Protein AF-0000000083591775 (afdb_homodimer)

Structure (mmCIF, N/CA/C/O backbone):
data_AF-0000000083591775-model_v1
#
loop_
_entity.id
_entity.type
_entity.pdbx_description
1 polymer 'Pre-mRNA cleavage factor Im 25 kDa subunit'
#
loop_
_atom_site.group_PDB
_atom_site.id
_atom_site.type_symbol
_atom_site.label_atom_id
_atom_site.label_alt_id
_atom_site.label_comp_id
_atom_site.label_asym_id
_atom_site.label_entity_id
_atom_site.label_seq_id
_atom_site.pdbx_PDB_ins_code
_atom_site.Cartn_x
_atom_site.Cartn_y
_atom_site.Cartn_z
_atom_site.occupancy
_atom_site.B_iso_or_equiv
_atom_site.auth_seq_id
_atom_site.auth_comp_id
_atom_site.auth_asym_id
_atom_site.auth_atom_id
_atom_site.pdbx_PDB_model_num
ATOM 1 N N . MET A 1 1 ? -12.852 -26.703 26.703 1 23.83 1 MET A N 1
ATOM 2 C CA . MET A 1 1 ? -11.789 -27.156 25.812 1 23.83 1 MET A CA 1
ATOM 3 C C . MET A 1 1 ? -11.812 -26.391 24.5 1 23.83 1 MET A C 1
ATOM 5 O O . MET A 1 1 ? -10.828 -26.375 23.75 1 23.83 1 MET A O 1
ATOM 9 N N . GLU A 1 2 ? -13.031 -26.094 23.828 1 24.3 2 GLU A N 1
ATOM 10 C CA . GLU A 1 2 ? -13.453 -25.578 22.531 1 24.3 2 GLU A CA 1
ATOM 11 C C . GLU A 1 2 ? -12.984 -24.141 22.328 1 24.3 2 GLU A C 1
ATOM 13 O O . GLU A 1 2 ? -13.102 -23.594 21.234 1 24.3 2 GLU A O 1
ATOM 18 N N . GLU A 1 3 ? -12.789 -23.234 23.328 1 25.5 3 GLU A N 1
ATOM 19 C CA . GLU A 1 3 ? -12.523 -21.812 23.578 1 25.5 3 GLU A CA 1
ATOM 20 C C . GLU A 1 3 ? -11.188 -21.391 22.984 1 25.5 3 GLU A C 1
ATOM 22 O O . GLU A 1 3 ? -11 -20.219 22.625 1 25.5 3 GLU A O 1
ATOM 27 N N . GLU A 1 4 ? -9.961 -22.062 23.078 1 24.55 4 GLU A N 1
ATOM 28 C CA . GLU A 1 4 ? -8.578 -21.609 23.156 1 24.55 4 GLU A CA 1
ATOM 29 C C . GLU A 1 4 ? -7.992 -21.328 21.781 1 24.55 4 GLU A C 1
ATOM 31 O O . GLU A 1 4 ? -6.875 -20.828 21.672 1 24.55 4 GLU A O 1
ATOM 36 N N . MET A 1 5 ? -8.227 -22.094 20.688 1 23.81 5 MET A N 1
ATOM 37 C CA . MET A 1 5 ? -7.32 -22.031 19.547 1 23.81 5 MET A CA 1
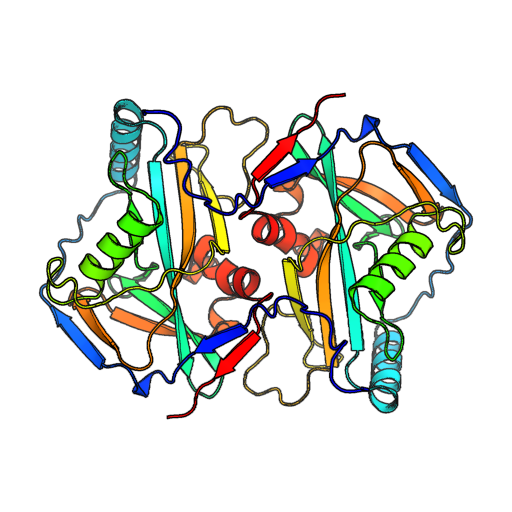ATOM 38 C C . MET A 1 5 ? -7.445 -20.703 18.797 1 23.81 5 MET A C 1
ATOM 40 O O . MET A 1 5 ? -8.156 -20.625 17.797 1 23.81 5 MET A O 1
ATOM 44 N N . ALA A 1 6 ? -7.746 -19.469 19.391 1 30.72 6 ALA A N 1
ATOM 45 C CA . ALA A 1 6 ? -7.762 -18.094 18.906 1 30.72 6 ALA A CA 1
ATOM 46 C C . ALA A 1 6 ? -6.441 -17.75 18.219 1 30.72 6 ALA A C 1
ATOM 48 O O . ALA A 1 6 ? -5.477 -17.359 18.891 1 30.72 6 ALA A O 1
ATOM 49 N N . SER A 1 7 ? -5.754 -18.484 17.344 1 31.42 7 SER A N 1
ATOM 50 C CA . SER A 1 7 ? -4.461 -18.188 16.734 1 31.42 7 SER A CA 1
ATOM 51 C C . SER A 1 7 ? -4.348 -16.719 16.359 1 31.42 7 SER A C 1
ATOM 53 O O . SER A 1 7 ? -5.297 -16.141 15.836 1 31.42 7 SER A O 1
ATOM 55 N N . SER A 1 8 ? -3.381 -15.852 16.719 1 32.75 8 SER A N 1
ATOM 56 C CA . SER A 1 8 ? -3 -14.445 16.781 1 32.75 8 SER A CA 1
ATOM 57 C C . SER A 1 8 ? -2.852 -13.844 15.383 1 32.75 8 SER A C 1
ATOM 59 O O . SER A 1 8 ? -1.809 -13.992 14.742 1 32.75 8 SER A O 1
ATOM 61 N N . ALA A 1 9 ? -3.383 -14.234 14.328 1 38.16 9 ALA A N 1
ATOM 62 C CA . ALA A 1 9 ? -3.334 -13.297 13.211 1 38.16 9 ALA A CA 1
ATOM 63 C C . ALA A 1 9 ? -3.248 -11.859 13.703 1 38.16 9 ALA A C 1
ATOM 65 O O . ALA A 1 9 ? -4.164 -11.367 14.367 1 38.16 9 ALA A O 1
ATOM 66 N N . SER A 1 10 ? -2.135 -11.398 14.227 1 47.94 10 SER A N 1
ATOM 67 C CA . SER A 1 10 ? -1.952 -10.023 14.68 1 47.94 10 SER A CA 1
ATOM 68 C C . SER A 1 10 ? -2.859 -9.062 13.922 1 47.94 10 SER A C 1
ATOM 70 O O . SER A 1 10 ? -2.666 -8.836 12.727 1 47.94 10 SER A O 1
ATOM 72 N N . ASN A 1 11 ? -4.133 -9.148 14.148 1 59.28 11 ASN A N 1
ATOM 73 C CA . ASN A 1 11 ? -5.273 -8.422 13.609 1 59.28 11 ASN A CA 1
ATOM 74 C C . ASN A 1 11 ? -5.008 -6.922 13.547 1 59.28 11 ASN A C 1
ATOM 76 O O . ASN A 1 11 ? -4.789 -6.285 14.578 1 59.28 11 ASN A O 1
ATOM 80 N N . ASN A 1 12 ? -4.336 -6.488 12.461 1 85.19 12 ASN A N 1
ATOM 81 C CA . ASN A 1 12 ? -4.164 -5.059 12.219 1 85.19 12 ASN A CA 1
ATOM 82 C C . ASN A 1 12 ? -5.492 -4.312 12.305 1 85.19 12 ASN A C 1
ATOM 84 O O . ASN A 1 12 ? -5.953 -3.748 11.312 1 85.19 12 ASN A O 1
ATOM 88 N N . VAL A 1 13 ? -6.117 -4.285 13.547 1 91.94 13 VAL A N 1
ATOM 89 C CA . VAL A 1 13 ? -7.391 -3.604 13.742 1 91.94 13 VAL A CA 1
ATOM 90 C C . VAL A 1 13 ? -7.145 -2.146 14.125 1 91.94 13 VAL A C 1
ATOM 92 O O . VAL A 1 13 ? -6.316 -1.858 14.992 1 91.94 13 VAL A O 1
ATOM 95 N N . VAL A 1 14 ? -7.852 -1.297 13.523 1 94.38 14 VAL A N 1
ATOM 96 C CA . VAL A 1 14 ? -7.762 0.134 13.797 1 94.38 14 VAL A CA 1
ATOM 97 C C . VAL A 1 14 ? -9.125 0.661 14.242 1 94.38 14 VAL A C 1
ATOM 99 O O . VAL A 1 14 ? -10.117 0.497 13.531 1 94.38 14 VAL A O 1
ATOM 102 N N . ASN A 1 15 ? -9.195 1.265 15.383 1 94.94 15 ASN A N 1
ATOM 103 C CA . ASN A 1 15 ? -10.422 1.917 15.836 1 94.94 15 ASN A CA 1
ATOM 104 C C . ASN A 1 15 ? -10.609 3.277 15.172 1 94.94 15 ASN A C 1
ATOM 106 O O . ASN A 1 15 ? -9.68 4.09 15.133 1 94.94 15 ASN A O 1
ATOM 110 N N . ILE A 1 16 ? -11.758 3.459 14.633 1 95.5 16 ILE A N 1
ATOM 111 C CA . ILE A 1 16 ? -12.07 4.77 14.078 1 95.5 16 ILE A CA 1
ATOM 112 C C . ILE A 1 16 ? -13.375 5.289 14.68 1 95.5 16 ILE A C 1
ATOM 114 O O . ILE A 1 16 ? -14.273 4.508 14.992 1 95.5 16 ILE A O 1
ATOM 118 N N . TYR A 1 17 ? -13.477 6.531 14.859 1 96.56 17 TYR A N 1
ATOM 119 C CA . TYR A 1 17 ? -14.594 7.195 15.531 1 96.56 17 TYR A CA 1
ATOM 120 C C . TYR A 1 17 ? -15.352 8.102 14.562 1 96.56 17 TYR A C 1
ATOM 122 O O . TYR A 1 17 ? -14.789 8.562 13.57 1 96.56 17 TYR A O 1
ATOM 130 N N . PRO A 1 18 ? -16.625 8.328 14.859 1 96.12 18 PRO A N 1
ATOM 131 C CA . PRO A 1 18 ? -17.422 9.203 13.977 1 96.12 18 PRO A CA 1
ATOM 132 C C . PRO A 1 18 ? -16.844 10.617 13.883 1 96.12 18 PRO A C 1
ATOM 134 O O . PRO A 1 18 ? -16.344 11.148 14.875 1 96.12 18 PRO A O 1
ATOM 137 N N . LEU A 1 19 ? -16.969 11.172 12.742 1 95.88 19 LEU A N 1
ATOM 138 C CA . LEU A 1 19 ? -16.516 12.539 12.516 1 95.88 19 LEU A CA 1
ATOM 139 C C . LEU A 1 19 ? -17.156 13.492 13.516 1 95.88 19 LEU A C 1
ATOM 141 O O . LEU A 1 19 ? -16.531 14.469 13.938 1 95.88 19 LEU A O 1
ATOM 145 N N . SER A 1 20 ? -18.344 13.219 13.914 1 94.19 20 SER A N 1
ATOM 146 C CA . SER A 1 20 ? -19.109 14.062 14.82 1 94.19 20 SER A CA 1
ATOM 147 C C . SER A 1 20 ? -18.484 14.117 16.203 1 94.19 20 SER A C 1
ATOM 149 O O . SER A 1 20 ? -18.828 14.961 17.031 1 94.19 20 SER A O 1
ATOM 151 N N . SER A 1 21 ? -17.594 13.203 16.469 1 92.75 21 SER A N 1
ATOM 152 C CA . SER A 1 21 ? -16.906 13.156 17.766 1 92.75 21 SER A CA 1
ATOM 153 C C . SER A 1 21 ? -15.82 14.219 17.859 1 92.75 21 SER A C 1
ATOM 155 O O . SER A 1 21 ? -15.242 14.438 18.922 1 92.75 21 SER A O 1
ATOM 157 N N . TYR A 1 22 ? -15.57 14.852 16.781 1 92.88 22 TYR A N 1
ATOM 158 C CA . TYR A 1 22 ? -14.445 15.781 16.719 1 92.88 22 TYR A CA 1
ATOM 159 C C . TYR A 1 22 ? -14.93 17.219 16.516 1 92.88 22 TYR A C 1
ATOM 161 O O . TYR A 1 22 ? -15.969 17.438 15.906 1 92.88 22 TYR A O 1
ATOM 169 N N . TYR A 1 23 ? -14.188 18.094 17.094 1 92.38 23 TYR A N 1
ATOM 170 C CA . TYR A 1 23 ? -14.469 19.516 16.969 1 92.38 23 TYR A CA 1
ATOM 171 C C . TYR A 1 23 ? -13.422 20.203 16.094 1 92.38 23 TYR A C 1
ATOM 173 O O . TYR A 1 23 ? -12.227 19.938 16.234 1 92.38 23 TYR A O 1
ATOM 181 N N . PHE A 1 24 ? -13.945 21.062 15.273 1 92.25 24 PHE A N 1
ATOM 182 C CA . PHE A 1 24 ? -13.055 21.734 14.336 1 92.25 24 PHE A CA 1
ATOM 183 C C . PHE A 1 24 ? -13.109 23.25 14.539 1 92.25 24 PHE A C 1
ATOM 185 O O . PHE A 1 24 ? -14.172 23.859 14.398 1 92.25 24 PHE A O 1
ATOM 192 N N . GLY A 1 25 ? -12 23.812 14.961 1 92.56 25 GLY A N 1
ATOM 193 C CA . GLY A 1 25 ? -11.859 25.266 15.094 1 92.56 25 GLY A CA 1
ATOM 194 C C . GLY A 1 25 ? -10.859 25.844 14.109 1 92.56 25 GLY A C 1
ATOM 195 O O . GLY A 1 25 ? -10.281 25.125 13.297 1 92.56 25 GLY A O 1
ATOM 196 N N . SER A 1 26 ? -10.766 27.188 14.133 1 92.19 26 SER A N 1
ATOM 197 C CA . SER A 1 26 ? -9.852 27.875 13.227 1 92.19 26 SER A CA 1
ATOM 198 C C . SER A 1 26 ? -8.875 28.766 13.984 1 92.19 26 SER A C 1
ATOM 200 O O . SER A 1 26 ? -9.195 29.281 15.055 1 92.19 26 SER A O 1
ATOM 202 N N . LYS A 1 27 ? -7.684 28.906 13.492 1 91.31 27 LYS A N 1
ATOM 203 C CA . LYS A 1 27 ? -6.676 29.828 14.008 1 91.31 27 LYS A CA 1
ATOM 204 C C . LYS A 1 27 ? -6.152 30.734 12.906 1 91.31 27 LYS A C 1
ATOM 206 O O . LYS A 1 27 ? -6.621 30.688 11.766 1 91.31 27 LYS A O 1
ATOM 211 N N . GLU A 1 28 ? -5.215 31.562 13.281 1 89.94 28 GLU A N 1
ATOM 212 C CA . GLU A 1 28 ? -4.676 32.531 12.32 1 89.94 28 GLU A CA 1
ATOM 213 C C . GLU A 1 28 ? -4.062 31.812 11.117 1 89.94 28 GLU A C 1
ATOM 215 O O . GLU A 1 28 ? -3.473 30.734 11.266 1 89.94 28 GLU A O 1
ATOM 220 N N . ALA A 1 29 ? -4.156 32.5 10.031 1 88.19 29 ALA A N 1
ATOM 221 C CA . ALA A 1 29 ? -3.656 31.922 8.789 1 88.19 29 ALA A CA 1
ATOM 222 C C . ALA A 1 29 ? -2.158 31.625 8.875 1 88.19 29 ALA A C 1
ATOM 224 O O . ALA A 1 29 ? -1.407 32.406 9.461 1 88.19 29 ALA A O 1
ATOM 225 N N . SER A 1 30 ? -1.815 30.484 8.391 1 82.69 30 SER A N 1
ATOM 226 C CA . SER A 1 30 ? -0.398 30.156 8.281 1 82.69 30 SER A CA 1
ATOM 227 C C . SER A 1 30 ? 0.224 30.797 7.043 1 82.69 30 SER A C 1
ATOM 229 O O . SER A 1 30 ? -0.366 30.766 5.961 1 82.69 30 SER A O 1
ATOM 231 N N . PRO A 1 31 ? 1.299 31.422 7.281 1 75.44 31 PRO A N 1
ATOM 232 C CA . PRO A 1 31 ? 1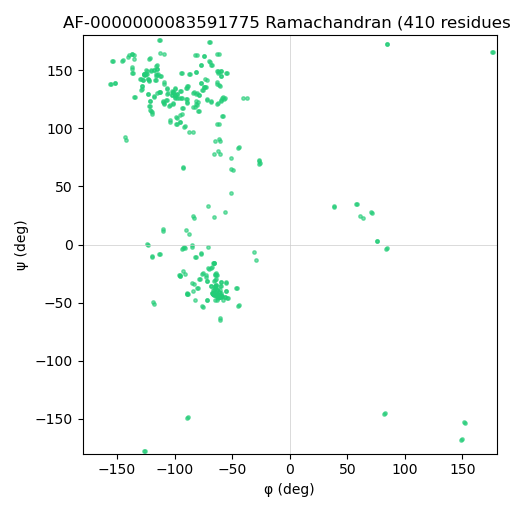.915 32.031 6.094 1 75.44 31 PRO A CA 1
ATOM 233 C C . PRO A 1 31 ? 2.242 31 5.016 1 75.44 31 PRO A C 1
ATOM 235 O O . PRO A 1 31 ? 2.75 29.906 5.32 1 75.44 31 PRO A O 1
ATOM 238 N N . GLU A 1 32 ? 1.512 31.062 3.938 1 66.31 32 GLU A N 1
ATOM 239 C CA . GLU A 1 32 ? 1.852 30.172 2.836 1 66.31 32 GLU A CA 1
ATOM 240 C C . GLU A 1 32 ? 2.836 30.828 1.874 1 66.31 32 GLU A C 1
ATOM 242 O O . GLU A 1 32 ? 2.584 31.938 1.377 1 66.31 32 GLU A O 1
ATOM 247 N N . LYS A 1 33 ? 4.078 30.469 1.97 1 61.59 33 LYS A N 1
ATOM 248 C CA . LYS A 1 33 ? 5.02 31.031 1.007 1 61.59 33 LYS A CA 1
ATOM 249 C C . LYS A 1 33 ? 4.676 30.594 -0.416 1 61.59 33 LYS A C 1
ATOM 251 O O . LYS A 1 33 ? 4.512 29.406 -0.683 1 61.59 33 LYS A O 1
ATOM 256 N N . MET A 1 34 ? 4.105 31.422 -1.21 1 67.19 34 MET A N 1
ATOM 257 C CA . MET A 1 34 ? 3.918 31.109 -2.625 1 67.19 34 MET A CA 1
ATOM 258 C C . MET A 1 34 ? 5.258 30.906 -3.318 1 67.19 34 MET A C 1
ATOM 260 O O . MET A 1 34 ? 6.023 31.844 -3.5 1 67.19 34 MET A O 1
ATOM 264 N N . GLU A 1 35 ? 5.684 29.719 -3.332 1 77.5 35 GLU A N 1
ATOM 265 C CA . GLU A 1 35 ? 6.949 29.406 -3.996 1 77.5 35 GLU A CA 1
ATOM 266 C C . GLU A 1 35 ? 6.715 28.859 -5.402 1 77.5 35 GLU A C 1
ATOM 268 O O . GLU A 1 35 ? 5.801 28.062 -5.617 1 77.5 35 GLU A O 1
ATOM 273 N N . THR A 1 36 ? 7.391 29.531 -6.379 1 83.62 36 THR A N 1
ATOM 274 C CA . THR A 1 36 ? 7.383 28.938 -7.711 1 83.62 36 THR A CA 1
ATOM 275 C C . THR A 1 36 ? 8.07 27.578 -7.699 1 83.62 36 THR A C 1
ATOM 277 O O . THR A 1 36 ? 8.758 27.234 -6.738 1 83.62 36 THR A O 1
ATOM 280 N N . LEU A 1 37 ? 7.828 26.875 -8.711 1 84.5 37 LEU A N 1
ATOM 281 C CA . LEU A 1 37 ? 8.5 25.594 -8.844 1 84.5 37 LEU A CA 1
ATOM 282 C C . LEU A 1 37 ? 10.016 25.766 -8.789 1 84.5 37 LEU A C 1
ATOM 284 O O . LEU A 1 37 ? 10.711 24.969 -8.141 1 84.5 37 LEU A O 1
ATOM 288 N N . SER A 1 38 ? 10.492 26.75 -9.516 1 90.06 38 SER A N 1
ATOM 289 C CA . SER A 1 38 ? 11.922 27.031 -9.555 1 90.06 38 SER A CA 1
ATOM 290 C C . SER A 1 38 ? 12.461 27.359 -8.164 1 90.06 38 SER A C 1
ATOM 292 O O . SER A 1 38 ? 13.539 26.891 -7.785 1 90.06 38 SER A O 1
ATOM 294 N N . ASP A 1 39 ? 11.758 28.156 -7.461 1 90.69 39 ASP A N 1
ATOM 295 C CA . ASP A 1 39 ? 12.156 28.5 -6.105 1 90.69 39 ASP A CA 1
ATOM 296 C C . ASP A 1 39 ? 12.227 27.266 -5.215 1 90.69 39 ASP A C 1
ATOM 298 O O . ASP A 1 39 ? 13.172 27.109 -4.434 1 90.69 39 ASP A O 1
ATOM 302 N N . ARG A 1 40 ? 11.266 26.5 -5.379 1 88.31 40 ARG A N 1
ATOM 303 C CA . ARG A 1 40 ? 11.195 25.281 -4.574 1 88.31 40 ARG A CA 1
ATOM 304 C C . ARG A 1 40 ? 12.391 24.375 -4.852 1 88.31 40 ARG A C 1
ATOM 306 O O . ARG A 1 40 ? 13.008 23.844 -3.924 1 88.31 40 ARG A O 1
ATOM 313 N N . ILE A 1 41 ? 12.711 24.219 -6.094 1 92.56 41 ILE A N 1
ATOM 314 C CA . ILE A 1 41 ? 13.828 23.359 -6.496 1 92.56 41 ILE A CA 1
ATOM 315 C C . ILE A 1 41 ? 15.133 23.906 -5.93 1 92.56 41 ILE A C 1
ATOM 317 O O . ILE A 1 41 ? 15.953 23.156 -5.398 1 92.56 41 ILE A O 1
ATOM 321 N N . GLU A 1 42 ? 15.25 25.188 -6.02 1 93.69 42 GLU A N 1
ATOM 322 C CA . GLU A 1 42 ? 16.453 25.828 -5.508 1 93.69 42 GLU A CA 1
ATOM 323 C C . GLU A 1 42 ? 16.578 25.656 -3.996 1 93.69 42 GLU A C 1
ATOM 325 O O . GLU A 1 42 ? 17.656 25.406 -3.48 1 93.69 42 GLU A O 1
ATOM 330 N N . ARG A 1 43 ? 15.477 25.844 -3.422 1 92.56 43 ARG A N 1
ATOM 331 C CA . ARG A 1 43 ? 15.469 25.641 -1.978 1 92.56 43 ARG A CA 1
ATOM 332 C C . ARG A 1 43 ? 15.836 24.203 -1.624 1 92.56 43 ARG A C 1
ATOM 334 O O . ARG A 1 43 ? 16.609 23.969 -0.698 1 92.56 43 ARG A O 1
ATOM 341 N N . MET A 1 44 ? 15.312 23.281 -2.324 1 92.25 44 MET A N 1
ATOM 342 C CA . MET A 1 44 ? 15.594 21.875 -2.062 1 92.25 44 MET A CA 1
ATOM 343 C C . MET A 1 44 ? 17.078 21.562 -2.285 1 92.25 44 MET A C 1
ATOM 345 O O . MET A 1 44 ? 17.688 20.828 -1.506 1 92.25 44 MET A O 1
ATOM 349 N N . LYS A 1 45 ? 17.562 22.203 -3.316 1 95.25 45 LYS A N 1
ATOM 350 C CA . LYS A 1 45 ? 18.984 22 -3.619 1 95.25 45 LYS A CA 1
ATOM 351 C C . LYS A 1 45 ? 19.859 22.547 -2.494 1 95.25 45 LYS A C 1
ATOM 353 O O . LYS A 1 45 ? 20.797 21.859 -2.047 1 95.25 45 LYS A O 1
ATOM 358 N N . SER A 1 46 ? 19.562 23.688 -2.102 1 95 46 SER A N 1
ATOM 359 C CA . SER A 1 46 ? 20.312 24.328 -1.036 1 95 46 SER A CA 1
ATOM 360 C C . SER A 1 46 ? 20.234 23.531 0.259 1 95 46 SER A C 1
ATOM 362 O O . SER A 1 46 ? 21.266 23.297 0.911 1 95 46 SER A O 1
ATOM 364 N N . ASN A 1 47 ? 19.078 23.094 0.568 1 93.12 47 ASN A N 1
ATOM 365 C CA . ASN A 1 47 ? 18.875 22.312 1.783 1 93.12 47 ASN A CA 1
ATOM 366 C C . ASN A 1 47 ? 19.625 20.984 1.718 1 93.12 47 ASN A C 1
ATOM 368 O O . ASN A 1 47 ? 20.203 20.547 2.713 1 93.12 47 ASN A O 1
ATOM 372 N N . TYR A 1 48 ? 19.625 20.391 0.546 1 94.56 48 TYR A N 1
ATOM 373 C CA . TYR A 1 48 ? 20.312 19.125 0.377 1 94.56 48 TYR A CA 1
ATOM 374 C C . TYR A 1 48 ? 21.828 19.297 0.514 1 94.56 48 TYR A C 1
ATOM 376 O O . TYR A 1 48 ? 22.5 18.438 1.099 1 94.56 48 TYR A O 1
ATOM 384 N N . ALA A 1 49 ? 22.281 20.312 -0.051 1 95.12 49 ALA A N 1
ATOM 385 C CA . ALA A 1 49 ? 23.719 20.609 0.044 1 95.12 49 ALA A CA 1
ATOM 386 C C . ALA A 1 49 ? 24.141 20.781 1.498 1 95.12 49 ALA A C 1
ATOM 388 O O . ALA A 1 49 ? 25.234 20.359 1.882 1 95.12 49 ALA A O 1
ATOM 389 N N . GLU A 1 50 ? 23.234 21.281 2.273 1 94.25 50 GLU A N 1
ATOM 390 C CA . GLU A 1 50 ? 23.562 21.609 3.658 1 94.25 50 GLU A CA 1
ATOM 391 C C . GLU A 1 50 ? 23.312 20.406 4.574 1 94.25 50 GLU A C 1
ATOM 393 O O . GLU A 1 50 ? 24.094 20.156 5.492 1 94.25 50 GLU A O 1
ATOM 398 N N . ASN A 1 51 ? 22.203 19.719 4.355 1 93 51 ASN A N 1
ATOM 399 C CA . ASN A 1 51 ? 21.75 18.766 5.363 1 93 51 ASN A CA 1
ATOM 400 C C . ASN A 1 51 ? 21.672 17.344 4.805 1 93 51 ASN A C 1
ATOM 402 O O . ASN A 1 51 ? 21.484 16.391 5.559 1 93 51 ASN A O 1
ATOM 406 N N . GLY A 1 52 ? 21.812 17.219 3.479 1 93.25 52 GLY A N 1
ATOM 407 C CA . GLY A 1 52 ? 21.672 15.906 2.865 1 93.25 52 GLY A CA 1
ATOM 408 C C . GLY A 1 52 ? 20.219 15.516 2.617 1 93.25 52 GLY A C 1
ATOM 409 O O . GLY A 1 52 ? 19.406 16.359 2.236 1 93.25 52 GLY A O 1
ATOM 410 N N . LEU A 1 53 ? 19.953 14.258 2.771 1 94.25 53 LEU A N 1
ATOM 411 C CA . LEU A 1 53 ? 18.641 13.711 2.479 1 94.25 53 LEU A CA 1
ATOM 412 C C . LEU A 1 53 ? 17.562 14.422 3.291 1 94.25 53 LEU A C 1
ATOM 414 O O . LEU A 1 53 ? 17.688 14.562 4.508 1 94.25 53 LEU A O 1
ATOM 418 N N . ARG A 1 54 ? 16.625 14.906 2.586 1 95.81 54 ARG A N 1
ATOM 419 C CA . ARG A 1 54 ? 15.453 15.508 3.23 1 95.81 54 ARG A CA 1
ATOM 420 C C . ARG A 1 54 ? 14.469 14.438 3.688 1 95.81 54 ARG A C 1
ATOM 422 O O . ARG A 1 54 ? 14.023 13.617 2.887 1 95.81 54 ARG A O 1
ATOM 429 N N . THR A 1 55 ? 14.125 14.391 4.953 1 96.69 55 THR A N 1
ATOM 430 C CA . THR A 1 55 ? 13.156 13.438 5.473 1 96.69 55 THR A CA 1
ATOM 431 C C . THR A 1 55 ? 11.867 14.141 5.887 1 96.69 55 THR A C 1
ATOM 433 O O . THR A 1 55 ? 11.906 15.125 6.629 1 96.69 55 THR A O 1
ATOM 436 N N . CYS A 1 56 ? 10.828 13.711 5.328 1 97.69 56 CYS A N 1
ATOM 437 C CA . CYS A 1 56 ? 9.508 14.234 5.656 1 97.69 56 CYS A CA 1
ATOM 438 C C . CYS A 1 56 ? 8.617 13.141 6.238 1 97.69 56 CYS A C 1
ATOM 440 O O . CYS A 1 56 ? 8.805 11.961 5.949 1 97.69 56 CYS A O 1
ATOM 442 N N . VAL A 1 57 ? 7.734 13.562 7.07 1 98.44 57 VAL A N 1
ATOM 443 C CA . VAL A 1 57 ? 6.746 12.656 7.656 1 98.44 57 VAL A CA 1
ATOM 444 C C . VAL A 1 57 ? 5.348 13.25 7.5 1 98.44 57 VAL A C 1
ATOM 446 O O . VAL A 1 57 ? 5.172 14.469 7.562 1 98.44 57 VAL A O 1
ATOM 449 N N . GLU A 1 58 ? 4.406 12.359 7.238 1 98.5 58 GLU A N 1
ATOM 450 C CA . GLU A 1 58 ? 3.006 12.766 7.141 1 98.5 58 GLU A CA 1
ATOM 451 C C . GLU A 1 58 ? 2.098 11.773 7.863 1 98.5 58 GLU A C 1
ATOM 453 O O . GLU A 1 58 ? 2.404 10.586 7.941 1 98.5 58 GLU A O 1
ATOM 458 N N . GLY A 1 59 ? 1.017 12.312 8.422 1 98.44 59 GLY A N 1
ATOM 459 C CA . GLY A 1 59 ? 0.094 11.484 9.188 1 98.44 59 GLY A CA 1
ATOM 460 C C . GLY A 1 59 ? -1.206 11.211 8.453 1 98.44 59 GLY A C 1
ATOM 461 O O . GLY A 1 59 ? -1.783 12.117 7.84 1 98.44 59 GLY A O 1
ATOM 462 N N . VAL A 1 60 ? -1.599 10 8.477 1 98.75 60 VAL A N 1
ATOM 463 C CA . VAL A 1 60 ? -2.902 9.586 7.969 1 98.75 60 VAL A CA 1
ATOM 464 C C . VAL A 1 60 ? -3.896 9.469 9.125 1 98.75 60 VAL A C 1
ATOM 466 O O . VAL A 1 60 ? -3.779 8.57 9.961 1 98.75 60 VAL A O 1
ATOM 469 N N . LEU A 1 61 ? -4.832 10.367 9.203 1 97.81 61 LEU A N 1
ATOM 470 C CA . LEU A 1 61 ? -5.875 10.391 10.219 1 97.81 61 LEU A CA 1
ATOM 471 C C . LEU A 1 61 ? -7.188 9.844 9.664 1 97.81 61 LEU A C 1
ATOM 473 O O . LEU A 1 61 ? -7.641 10.273 8.602 1 97.81 61 LEU A O 1
ATOM 477 N N . LEU A 1 62 ? -7.766 8.953 10.422 1 97.38 62 LEU A N 1
ATOM 478 C CA . LEU A 1 62 ? -8.969 8.297 9.938 1 97.38 62 LEU A CA 1
ATOM 479 C C . LEU A 1 62 ? -10.164 8.617 10.836 1 97.38 62 LEU A C 1
ATOM 481 O O . LEU A 1 62 ? -10.031 8.672 12.055 1 97.38 62 LEU A O 1
ATOM 485 N N . VAL A 1 63 ? -11.258 8.789 10.203 1 97.06 63 VAL A N 1
ATOM 486 C CA . VAL A 1 63 ? -12.531 8.984 10.891 1 97.06 63 VAL A CA 1
ATOM 487 C C . VAL A 1 63 ? -13.625 8.164 10.203 1 97.06 63 VAL A C 1
ATOM 489 O O . VAL A 1 63 ? -13.422 7.652 9.102 1 97.06 63 VAL A O 1
ATOM 492 N N . GLU A 1 64 ? -14.656 8.016 10.898 1 95 64 GLU A N 1
ATOM 493 C CA . GLU A 1 64 ? -15.812 7.32 10.328 1 95 64 GLU A CA 1
ATOM 494 C C . GLU A 1 64 ? -16.891 8.312 9.891 1 95 64 GLU A C 1
ATOM 496 O O . GLU A 1 64 ? -17.203 9.25 10.617 1 95 64 GLU A O 1
ATOM 501 N N . LEU A 1 65 ? -17.344 8.211 8.703 1 93.69 65 LEU A N 1
ATOM 502 C CA . LEU A 1 65 ? -18.531 8.883 8.18 1 93.69 65 LEU A CA 1
ATOM 503 C C . LEU A 1 65 ? -19.391 7.918 7.375 1 93.69 65 LEU A C 1
ATOM 505 O O . LEU A 1 65 ? -18.891 7.188 6.523 1 93.69 65 LEU A O 1
ATOM 509 N N . PHE A 1 66 ? -20.688 7.789 7.672 1 88.06 66 PHE A N 1
ATOM 510 C CA . PHE A 1 66 ? -21.656 6.922 7.004 1 88.06 66 PHE A CA 1
ATOM 511 C C . PHE A 1 66 ? -21.203 5.469 7.051 1 88.06 66 PHE A C 1
ATOM 513 O O . PHE A 1 66 ? -21.312 4.746 6.059 1 88.06 66 PHE A O 1
ATOM 520 N N . ARG A 1 67 ? -20.562 5.066 8.141 1 86.75 67 ARG A N 1
ATOM 521 C CA . ARG A 1 67 ? -20.125 3.701 8.438 1 86.75 67 ARG A CA 1
ATOM 522 C C . ARG A 1 67 ? -18.969 3.287 7.539 1 86.75 67 ARG A C 1
ATOM 524 O O . ARG A 1 67 ? -18.781 2.1 7.266 1 86.75 67 ARG A O 1
ATOM 531 N N . HIS A 1 68 ? -18.219 4.32 7.121 1 90.5 68 HIS A N 1
ATOM 532 C CA . HIS A 1 68 ? -17.062 4.078 6.273 1 90.5 68 HIS A CA 1
ATOM 533 C C . HIS A 1 68 ? -15.859 4.918 6.719 1 90.5 68 HIS A C 1
ATOM 535 O O . HIS A 1 68 ? -16.031 6.039 7.211 1 90.5 68 HIS A O 1
ATOM 541 N N . PRO A 1 69 ? -14.711 4.363 6.449 1 93.88 69 PRO A N 1
ATOM 542 C CA . PRO A 1 69 ? -13.516 5.145 6.797 1 93.88 69 PRO A CA 1
ATOM 543 C C . PRO A 1 69 ? -13.289 6.324 5.855 1 93.88 69 PRO A C 1
ATOM 545 O O . PRO A 1 69 ? -13.5 6.199 4.645 1 93.88 69 PRO A O 1
ATOM 548 N N . HIS A 1 70 ? -12.977 7.43 6.391 1 97.31 70 HIS A N 1
ATOM 549 C CA . HIS A 1 70 ? -12.586 8.648 5.688 1 97.31 70 HIS A CA 1
ATOM 550 C C . HIS A 1 70 ? -11.211 9.133 6.152 1 97.31 70 HIS A C 1
ATOM 552 O O . HIS A 1 70 ? -10.859 8.977 7.324 1 97.31 70 HIS A O 1
ATOM 558 N N . VAL A 1 71 ? -10.477 9.625 5.215 1 98.25 71 VAL A N 1
ATOM 559 C CA . VAL A 1 71 ? -9.18 10.227 5.527 1 98.25 71 VAL A CA 1
ATOM 560 C C . VAL A 1 71 ? -9.344 11.734 5.691 1 98.25 71 VAL A C 1
ATOM 562 O O . VAL A 1 71 ? -9.992 12.391 4.871 1 98.25 71 VAL A O 1
ATOM 565 N N . LEU A 1 72 ? -8.789 12.273 6.758 1 98.06 72 LEU A N 1
ATOM 566 C CA . LEU A 1 72 ? -8.781 13.727 6.93 1 98.06 72 LEU A CA 1
ATOM 567 C C . LEU A 1 72 ? -7.648 14.359 6.129 1 98.06 72 LEU A C 1
ATOM 569 O O . LEU A 1 72 ? -6.477 14.039 6.336 1 98.06 72 LEU A O 1
ATOM 573 N N . LEU A 1 73 ? -8.016 15.234 5.234 1 97.88 73 LEU A N 1
ATOM 574 C CA . LEU A 1 73 ? -7.062 15.93 4.375 1 97.88 73 LEU A CA 1
ATOM 575 C C . LEU A 1 73 ? -7.156 17.438 4.574 1 97.88 73 LEU A C 1
ATOM 577 O O . LEU A 1 73 ? -8.219 17.953 4.934 1 97.88 73 LEU A O 1
ATOM 581 N N . LEU A 1 74 ? -6.047 18.078 4.379 1 96.19 74 LEU A N 1
ATOM 582 C CA . LEU A 1 74 ? -6.02 19.531 4.352 1 96.19 74 LEU A CA 1
ATOM 583 C C . LEU A 1 74 ? -6.125 20.047 2.924 1 96.19 74 LEU A C 1
ATOM 585 O O . LEU A 1 74 ? -5.406 19.578 2.035 1 96.19 74 LEU A O 1
ATOM 589 N N . GLN A 1 75 ? -7.012 20.859 2.67 1 95.19 75 GLN A N 1
ATOM 590 C CA . GLN A 1 75 ? -7.156 21.5 1.367 1 95.19 75 GLN A CA 1
ATOM 591 C C . GLN A 1 75 ? -6.57 22.906 1.384 1 95.19 75 GLN A C 1
ATOM 593 O O . GLN A 1 75 ? -6.902 23.719 2.258 1 95.19 75 GLN A O 1
ATOM 598 N N . VAL A 1 76 ? -5.699 23.141 0.448 1 89.5 76 VAL A N 1
ATOM 599 C CA . VAL A 1 76 ? -5.07 24.453 0.339 1 89.5 76 VAL A CA 1
ATOM 600 C C . VAL A 1 76 ? -5.762 25.266 -0.75 1 89.5 76 VAL A C 1
ATOM 602 O O . VAL A 1 76 ? -5.773 24.875 -1.918 1 89.5 76 VAL A O 1
ATOM 605 N N . LYS A 1 77 ? -6.195 26.516 -0.47 1 83.06 77 LYS A N 1
ATOM 606 C CA . LYS A 1 77 ? -6.816 27.469 -1.378 1 83.06 77 LYS A CA 1
ATOM 607 C C . LYS A 1 77 ? -7.766 26.766 -2.348 1 83.06 77 LYS A C 1
ATOM 609 O O . LYS A 1 77 ? -7.766 27.062 -3.545 1 83.06 77 LYS A O 1
ATOM 614 N N . ASN A 1 78 ? -8.391 25.766 -1.989 1 79.38 78 ASN A N 1
ATOM 615 C CA . ASN A 1 78 ? -9.352 25 -2.775 1 79.38 78 ASN A CA 1
ATOM 616 C C . ASN A 1 78 ? -8.711 24.406 -4.023 1 79.38 78 ASN A C 1
ATOM 618 O O . ASN A 1 78 ? -9.359 24.297 -5.066 1 79.38 78 ASN A O 1
ATOM 622 N N . SER A 1 79 ? -7.496 24.219 -4.016 1 84.12 79 SER A N 1
ATOM 623 C CA . SER A 1 79 ? -6.793 23.781 -5.223 1 84.12 79 SER A CA 1
ATOM 624 C C . SER A 1 79 ? -6.129 22.422 -5.02 1 84.12 79 SER A C 1
ATOM 626 O O . SER A 1 79 ? -6.25 21.547 -5.871 1 84.12 79 SER A O 1
ATOM 628 N N . PHE A 1 80 ? -5.363 22.25 -3.979 1 91.38 80 PHE A N 1
ATOM 629 C CA . PHE A 1 80 ? -4.715 20.953 -3.859 1 91.38 80 PHE A CA 1
ATOM 630 C C . PHE A 1 80 ? -4.82 20.422 -2.434 1 91.38 80 PHE A C 1
ATOM 632 O O . PHE A 1 80 ? -5.195 21.156 -1.52 1 91.38 80 PHE A O 1
ATOM 639 N N . PHE A 1 81 ? -4.613 19.188 -2.186 1 95.81 81 PHE A N 1
ATOM 640 C CA . PHE A 1 81 ? -4.785 18.469 -0.928 1 95.81 81 PHE A CA 1
ATOM 641 C C . PHE A 1 81 ? -3.443 18.016 -0.379 1 95.81 81 PHE A C 1
ATOM 643 O O . PHE A 1 81 ? -2.537 17.672 -1.144 1 95.81 81 PHE A O 1
ATOM 650 N N . LYS A 1 82 ? -3.328 18.031 0.918 1 95.5 82 LYS A N 1
ATOM 651 C CA . LYS A 1 82 ? -2.123 17.5 1.548 1 95.5 82 LYS A CA 1
ATOM 652 C C . LYS A 1 82 ? -2.451 16.828 2.881 1 95.5 82 LYS A C 1
ATOM 654 O O . LYS A 1 82 ? -3.535 17.031 3.432 1 95.5 82 LYS A O 1
ATOM 659 N N . LEU A 1 83 ? -1.622 16 3.291 1 97.75 83 LEU A N 1
ATOM 660 C CA . LEU A 1 83 ? -1.676 15.414 4.625 1 97.75 83 LEU A CA 1
ATOM 661 C C . LEU A 1 83 ? -0.947 16.297 5.637 1 97.75 83 LEU A C 1
ATOM 663 O O . LEU A 1 83 ? -0.025 17.031 5.273 1 97.75 83 LEU A O 1
ATOM 667 N N . PRO A 1 84 ? -1.441 16.312 6.871 1 96.62 84 PRO A N 1
ATOM 668 C CA . PRO A 1 84 ? -0.654 17.031 7.875 1 96.62 84 PRO A CA 1
ATOM 669 C C . PRO A 1 84 ? 0.719 16.406 8.109 1 96.62 84 PRO A C 1
ATOM 671 O O . PRO A 1 84 ? 0.844 15.18 8.141 1 96.62 84 PRO A O 1
ATOM 674 N N . GLY A 1 85 ? 1.676 17.156 8.227 1 96.5 85 GLY A N 1
ATOM 675 C CA . GLY A 1 85 ? 3.057 16.734 8.391 1 96.5 85 GLY A CA 1
ATOM 676 C C . GLY A 1 85 ? 4.059 17.75 7.863 1 96.5 85 GLY A C 1
ATOM 677 O O . GLY A 1 85 ? 3.814 18.953 7.91 1 96.5 85 GLY A O 1
ATOM 678 N N . GLY A 1 86 ? 5.285 17.188 7.453 1 95.88 86 GLY A N 1
ATOM 679 C CA . GLY A 1 86 ? 6.316 18.062 6.934 1 95.88 86 GLY A CA 1
ATOM 680 C C . GLY A 1 86 ? 7.723 17.562 7.207 1 95.88 86 GLY A C 1
ATOM 681 O O . GLY A 1 86 ? 7.914 16.406 7.578 1 95.88 86 GLY A O 1
ATOM 682 N N . ARG A 1 87 ? 8.594 18.484 6.973 1 96 87 ARG A N 1
ATOM 683 C CA . ARG A 1 87 ? 10.008 18.141 7.059 1 96 87 ARG A CA 1
ATOM 684 C C . ARG A 1 87 ? 10.438 17.969 8.516 1 96 87 ARG A C 1
ATOM 686 O O . ARG A 1 87 ? 10.016 18.734 9.391 1 96 87 ARG A O 1
ATOM 693 N N . LEU A 1 88 ? 11.281 17.031 8.711 1 96.62 88 LEU A N 1
ATOM 694 C CA . LEU A 1 88 ? 11.875 16.812 10.023 1 96.62 88 LEU A CA 1
ATOM 695 C C . LEU A 1 88 ? 13.039 17.766 10.258 1 96.62 88 LEU A C 1
ATOM 697 O O . LEU A 1 88 ? 13.719 18.172 9.312 1 96.62 88 LEU A O 1
ATOM 701 N N . ARG A 1 89 ? 13.227 18.125 11.492 1 94.5 89 ARG A N 1
ATOM 702 C CA . ARG A 1 89 ? 14.438 18.828 11.891 1 94.5 89 ARG A CA 1
ATOM 703 C C . ARG A 1 89 ? 15.633 17.875 11.945 1 94.5 89 ARG A C 1
ATOM 705 O O . ARG A 1 89 ? 15.453 16.656 12.039 1 94.5 89 ARG A O 1
ATOM 712 N N . SER A 1 90 ? 16.797 18.516 11.938 1 92.06 90 SER A N 1
ATOM 713 C CA . SER A 1 90 ? 18 17.703 12.039 1 92.06 90 SER A CA 1
ATOM 714 C C . SER A 1 90 ? 18.016 16.891 13.328 1 92.06 90 SER A C 1
ATOM 716 O O . SER A 1 90 ? 17.812 17.438 14.414 1 92.06 90 SER A O 1
ATOM 718 N N . GLY A 1 91 ? 18.141 15.586 13.188 1 92.44 91 GLY A N 1
ATOM 719 C CA . GLY A 1 91 ? 18.266 14.719 14.352 1 92.44 91 GLY A CA 1
ATOM 720 C C . GLY A 1 91 ? 16.922 14.344 14.953 1 92.44 91 GLY A C 1
ATOM 721 O O . GLY A 1 91 ? 16.859 13.57 15.914 1 92.44 91 GLY A O 1
ATOM 722 N N . GLU A 1 92 ? 15.891 14.867 14.43 1 95.44 92 GLU A N 1
ATOM 723 C CA . GLU A 1 92 ? 14.547 14.594 14.938 1 95.44 92 GLU A CA 1
ATOM 724 C C . GLU A 1 92 ? 14.07 13.211 14.508 1 95.44 92 GLU A C 1
ATOM 726 O O . GLU A 1 92 ? 14.266 12.812 13.359 1 95.44 92 GLU A O 1
ATOM 731 N N . SER A 1 93 ? 13.516 12.445 15.484 1 96.5 93 SER A N 1
ATOM 732 C CA . SER A 1 93 ? 12.945 11.156 15.117 1 96.5 93 SER A CA 1
ATOM 733 C C . SER A 1 93 ? 11.672 11.32 14.297 1 96.5 93 SER A C 1
ATOM 735 O O . SER A 1 93 ? 11.023 12.367 14.367 1 96.5 93 SER A O 1
ATOM 737 N N . ASP A 1 94 ? 11.344 10.32 13.57 1 97 94 ASP A N 1
ATOM 738 C CA . ASP A 1 94 ? 10.125 10.336 12.773 1 97 94 ASP A CA 1
ATOM 739 C C . ASP A 1 94 ? 8.906 10.656 13.641 1 97 94 ASP A C 1
ATOM 741 O O . ASP A 1 94 ? 8.102 11.516 13.289 1 97 94 ASP A O 1
ATOM 745 N N . ILE A 1 95 ? 8.836 10.008 14.758 1 96.44 95 ILE A N 1
ATOM 746 C CA . ILE A 1 95 ? 7.66 10.07 15.617 1 96.44 95 ILE A CA 1
ATOM 747 C C . ILE A 1 95 ? 7.582 11.445 16.281 1 96.44 95 ILE A C 1
ATOM 749 O O . ILE A 1 95 ? 6.531 12.086 16.266 1 96.44 95 ILE A O 1
ATOM 753 N N . ASP A 1 96 ? 8.648 11.898 16.812 1 95.06 96 ASP A N 1
ATOM 754 C CA . ASP A 1 96 ? 8.664 13.211 17.469 1 95.06 96 ASP A CA 1
ATOM 755 C C . ASP A 1 96 ? 8.367 14.32 16.453 1 95.06 96 ASP A C 1
ATOM 757 O O . ASP A 1 96 ? 7.621 15.258 16.766 1 95.06 96 ASP A O 1
ATOM 761 N N . GLY A 1 97 ? 9.016 14.211 15.305 1 96.38 97 GLY A N 1
ATOM 762 C CA . GLY A 1 97 ? 8.766 15.188 14.258 1 96.38 97 GLY A CA 1
ATOM 763 C C . GLY A 1 97 ? 7.32 15.234 13.805 1 96.38 97 GLY A C 1
ATOM 764 O O . GLY A 1 97 ? 6.762 16.312 13.609 1 96.38 97 GLY A O 1
ATOM 765 N N . LEU A 1 98 ? 6.738 14.039 13.664 1 96.94 98 LEU A N 1
ATOM 766 C CA . LEU A 1 98 ? 5.34 13.992 13.242 1 96.94 98 LEU A CA 1
ATOM 767 C C . LEU A 1 98 ? 4.434 14.586 14.32 1 96.94 98 LEU A C 1
ATOM 769 O O . LEU A 1 98 ? 3.514 15.344 14.008 1 96.94 98 LEU A O 1
ATOM 773 N N . LYS A 1 99 ? 4.68 14.273 15.539 1 95.19 99 LYS A N 1
ATOM 774 C CA . LYS A 1 99 ? 3.893 14.844 16.625 1 95.19 99 LYS A CA 1
ATOM 775 C C . LYS A 1 99 ? 3.984 16.375 16.641 1 95.19 99 LYS A C 1
ATOM 777 O O . LYS A 1 99 ? 2.975 17.062 16.797 1 95.19 99 LYS A O 1
ATOM 782 N N . ARG A 1 100 ? 5.188 16.812 16.469 1 94.06 100 ARG A N 1
ATOM 783 C CA . ARG A 1 100 ? 5.402 18.266 16.438 1 94.06 100 ARG A CA 1
ATOM 784 C C . ARG A 1 100 ? 4.629 18.891 15.273 1 94.06 100 ARG A C 1
ATOM 786 O O . ARG A 1 100 ? 3.971 19.922 15.453 1 94.06 100 ARG A O 1
ATOM 793 N N . LYS A 1 101 ? 4.695 18.312 14.141 1 94.69 101 LYS A N 1
ATOM 794 C CA . LYS A 1 101 ? 4.039 18.828 12.945 1 94.69 101 LYS A CA 1
ATOM 795 C C . LYS A 1 101 ? 2.521 18.781 13.078 1 94.69 101 LYS A C 1
ATOM 797 O O . LYS A 1 101 ? 1.829 19.719 12.68 1 94.69 101 LYS A O 1
ATOM 802 N N . LEU A 1 102 ? 2.023 17.703 13.594 1 95 102 LEU A N 1
ATOM 803 C CA . LEU A 1 102 ? 0.587 17.578 13.82 1 95 102 LEU A CA 1
ATOM 804 C C . LEU A 1 102 ? 0.093 18.656 14.773 1 95 102 LEU A C 1
ATOM 806 O O . LEU A 1 102 ? -0.933 19.297 14.523 1 95 102 LEU A O 1
ATOM 810 N N . SER A 1 103 ? 0.807 18.859 15.805 1 92.5 103 SER A N 1
ATOM 811 C CA . SER A 1 103 ? 0.438 19.891 16.766 1 92.5 103 SER A CA 1
ATOM 812 C C . SER A 1 103 ? 0.463 21.266 16.125 1 92.5 103 SER A C 1
ATOM 814 O O . SER A 1 103 ? -0.429 22.094 16.359 1 92.5 103 SER A O 1
ATOM 816 N N . SER A 1 104 ? 1.437 21.516 15.375 1 89.19 104 SER A N 1
ATOM 817 C CA . SER A 1 104 ? 1.585 22.812 14.734 1 89.19 104 SER A CA 1
ATOM 818 C C . SER A 1 104 ? 0.443 23.078 13.758 1 89.19 104 SER A C 1
ATOM 820 O O . SER A 1 104 ? -0.049 24.203 13.664 1 89.19 104 SER A O 1
ATOM 822 N N . ARG A 1 105 ? -0.023 22.047 13.117 1 90.12 105 ARG A N 1
ATOM 823 C CA . ARG A 1 105 ? -0.991 22.234 12.039 1 90.12 105 ARG A CA 1
ATOM 824 C C . ARG A 1 105 ? -2.418 22.078 12.555 1 90.12 105 ARG A C 1
ATOM 826 O O . ARG A 1 105 ? -3.352 22.656 12 1 90.12 105 ARG A O 1
ATOM 833 N N . LEU A 1 106 ? -2.549 21.297 13.617 1 92.44 106 LEU A N 1
ATOM 834 C CA . LEU A 1 106 ? -3.906 20.875 13.938 1 92.44 106 LEU A CA 1
ATOM 835 C C . LEU A 1 106 ? -4.27 21.25 15.367 1 92.44 106 LEU A C 1
ATOM 837 O O . LEU A 1 106 ? -5.383 20.984 15.82 1 92.44 106 LEU A O 1
ATOM 841 N N . SER A 1 107 ? -3.404 21.875 16.094 1 89.12 107 SER A N 1
ATOM 842 C CA . SER A 1 107 ? -3.678 22.25 17.469 1 89.12 107 SER A CA 1
ATOM 843 C C . SER A 1 107 ? -3.539 23.766 17.672 1 89.12 107 SER A C 1
ATOM 845 O O . SER A 1 107 ? -3.035 24.469 16.797 1 89.12 107 SER A O 1
ATOM 847 N N . VAL A 1 108 ? -4.176 24.328 18.797 1 77.12 108 VAL A N 1
ATOM 848 C CA . VAL A 1 108 ? -4.109 25.75 19.125 1 77.12 108 VAL A CA 1
ATOM 849 C C . VAL A 1 108 ? -2.656 26.172 19.359 1 77.12 108 VAL A C 1
ATOM 851 O O . VAL A 1 108 ? -2.193 27.172 18.828 1 77.12 108 VAL A O 1
ATOM 854 N N . SER A 1 109 ? -1.943 25.719 20.281 1 66.69 109 SER A N 1
ATOM 855 C CA . SER A 1 109 ? -0.542 26.016 20.562 1 66.69 109 SER A CA 1
ATOM 856 C C . SER A 1 109 ? 0.334 24.781 20.391 1 66.69 109 SER A C 1
ATOM 858 O O . SER A 1 109 ? -0.115 23.656 20.625 1 66.69 109 SER A O 1
ATOM 860 N N . GLU A 1 110 ? 1.432 25 19.625 1 59.97 110 GLU A N 1
ATOM 861 C CA . GLU A 1 110 ? 2.41 23.922 19.516 1 59.97 110 GLU A CA 1
ATOM 862 C C . GLU A 1 110 ? 2.729 23.344 20.891 1 59.97 110 GLU A C 1
ATOM 864 O O . GLU A 1 110 ? 3.072 22.172 21.016 1 59.97 110 GLU A O 1
ATOM 869 N N . SER A 1 111 ? 2.756 24.359 21.859 1 55.34 111 SER A N 1
ATOM 870 C CA . SER A 1 111 ? 3.172 24.047 23.219 1 55.34 111 SER A CA 1
ATOM 871 C C . SER A 1 111 ? 2.098 23.25 23.953 1 55.34 111 SER A C 1
ATOM 873 O O . SER A 1 111 ? 2.324 22.766 25.078 1 55.34 111 SER A O 1
ATOM 875 N N . VAL A 1 112 ? 0.952 23.453 23.516 1 49.75 112 VAL A N 1
ATOM 876 C CA . VAL A 1 112 ? -0.039 22.734 24.312 1 49.75 112 VAL A CA 1
ATOM 877 C C . VAL A 1 112 ? 0.18 21.234 24.156 1 49.75 112 VAL A C 1
ATOM 879 O O . VAL A 1 112 ? 0.06 20.688 23.062 1 49.75 112 VAL A O 1
ATOM 882 N N . ILE A 1 113 ? 0.969 20.656 24.953 1 47.75 113 ILE A N 1
ATOM 883 C CA . ILE A 1 113 ? 1.18 19.25 25.312 1 47.75 113 ILE A CA 1
ATOM 884 C C . ILE A 1 113 ? -0.127 18.469 25.156 1 47.75 113 ILE A C 1
ATOM 886 O O . ILE A 1 113 ? -0.185 17.281 25.453 1 47.75 113 ILE A O 1
ATOM 890 N N . ASP A 1 114 ? -1.259 19.125 25.016 1 49.81 114 ASP A N 1
ATOM 891 C CA . ASP A 1 114 ? -2.473 18.375 25.328 1 49.81 114 ASP A CA 1
ATOM 892 C C . ASP A 1 114 ? -2.662 17.203 24.375 1 49.81 114 ASP A C 1
ATOM 894 O O . ASP A 1 114 ? -3.188 16.156 24.766 1 49.81 114 ASP A O 1
ATOM 898 N N . SER A 1 115 ? -2.379 17.453 23.031 1 58.75 115 SER A N 1
ATOM 899 C CA . SER A 1 115 ? -2.871 16.297 22.281 1 58.75 115 SER A CA 1
ATOM 900 C C . SER A 1 115 ? -1.817 15.203 22.203 1 58.75 115 SER A C 1
ATOM 902 O O . SER A 1 115 ? -0.673 15.453 21.812 1 58.75 115 SER A O 1
ATOM 904 N N . GLU A 1 116 ? -1.901 14.242 23.062 1 80.75 116 GLU A N 1
ATOM 905 C CA . GLU A 1 116 ? -1.08 13.039 23 1 80.75 116 GLU A CA 1
ATOM 906 C C . GLU A 1 116 ? -1.345 12.258 21.719 1 80.75 116 GLU A C 1
ATOM 908 O O . GLU A 1 116 ? -2.238 11.414 21.672 1 80.75 116 GLU A O 1
ATOM 913 N N . TRP A 1 117 ? -0.659 12.797 20.625 1 92.44 117 TRP A N 1
ATOM 914 C CA . TRP A 1 117 ? -0.78 12.07 19.359 1 92.44 117 TRP A CA 1
ATOM 915 C C . TRP A 1 117 ? -0.277 10.633 19.5 1 92.44 117 TRP A C 1
ATOM 917 O O . TRP A 1 117 ? 0.816 10.406 20.031 1 92.44 117 TRP A O 1
ATOM 927 N N . GLN A 1 118 ? -1.062 9.727 19.156 1 94.44 118 GLN A N 1
ATOM 928 C CA . GLN A 1 118 ? -0.668 8.32 19.109 1 94.44 118 GLN A CA 1
ATOM 929 C C . GLN A 1 118 ? -0.294 7.898 17.688 1 94.44 118 GLN A C 1
ATOM 931 O O . GLN A 1 118 ? -1.167 7.723 16.844 1 94.44 118 GLN A O 1
ATOM 936 N N . ILE A 1 119 ? 0.971 7.789 17.484 1 96.38 119 ILE A N 1
ATOM 937 C CA . ILE A 1 119 ? 1.469 7.453 16.156 1 96.38 119 ILE A CA 1
ATOM 938 C C . ILE A 1 119 ? 1.569 5.938 16 1 96.38 119 ILE A C 1
ATOM 940 O O . ILE A 1 119 ? 2.199 5.27 16.828 1 96.38 119 ILE A O 1
ATOM 944 N N . GLY A 1 120 ? 0.886 5.402 15.016 1 95.12 120 GLY A N 1
ATOM 945 C CA . GLY A 1 120 ? 0.912 3.977 14.734 1 95.12 120 GLY A CA 1
ATOM 946 C C . GLY A 1 120 ? 2.031 3.574 13.797 1 95.12 120 GLY A C 1
ATOM 947 O O . GLY A 1 120 ? 3.123 4.145 13.844 1 95.12 120 GLY A O 1
ATOM 948 N N . GLU A 1 121 ? 1.789 2.607 13.062 1 93.94 121 GLU A N 1
ATOM 949 C CA . GLU A 1 121 ? 2.838 2.031 12.227 1 93.94 121 GLU A CA 1
ATOM 950 C C . GLU A 1 121 ? 3.094 2.891 10.992 1 93.94 121 GLU A C 1
ATOM 952 O O . GLU A 1 121 ? 2.24 3.686 10.594 1 93.94 121 GLU A O 1
ATOM 957 N N . CYS A 1 122 ? 4.266 2.795 10.477 1 96.75 122 CYS A N 1
ATOM 958 C CA . CYS A 1 122 ? 4.602 3.369 9.18 1 96.75 122 CYS A CA 1
ATOM 959 C C . CYS A 1 122 ? 3.891 2.625 8.055 1 96.75 122 CYS A C 1
ATOM 961 O O . CYS A 1 122 ? 4.043 1.41 7.914 1 96.75 122 CYS A O 1
ATOM 963 N N . LEU A 1 123 ? 3.146 3.328 7.27 1 97.06 123 LEU A N 1
ATOM 964 C CA . LEU A 1 123 ? 2.346 2.727 6.207 1 97.06 123 LEU A CA 1
ATOM 965 C C . LEU A 1 123 ? 3.18 2.525 4.945 1 97.06 123 LEU A C 1
ATOM 967 O O . LEU A 1 123 ? 2.914 1.613 4.16 1 97.06 123 LEU A O 1
ATOM 971 N N . GLY A 1 124 ? 4.105 3.404 4.703 1 96.94 124 GLY A N 1
ATOM 972 C CA . GLY A 1 124 ? 4.93 3.336 3.508 1 96.94 124 GLY A CA 1
ATOM 973 C C . GLY A 1 124 ? 5.879 4.512 3.369 1 96.94 124 GLY A C 1
ATOM 974 O O . GLY A 1 124 ? 5.738 5.516 4.07 1 96.94 124 GLY A O 1
ATOM 975 N N . MET A 1 125 ? 6.812 4.324 2.479 1 96.88 125 MET A N 1
ATOM 976 C CA . MET A 1 125 ? 7.82 5.348 2.207 1 96.88 125 MET A CA 1
ATOM 977 C C . MET A 1 125 ? 7.875 5.676 0.72 1 96.88 125 MET A C 1
ATOM 979 O O . MET A 1 125 ? 7.676 4.801 -0.123 1 96.88 125 MET A O 1
ATOM 983 N N . TRP A 1 126 ? 8.156 6.887 0.437 1 96.56 126 TRP A N 1
ATOM 984 C CA . TRP A 1 126 ? 8.32 7.387 -0.923 1 96.56 126 TRP A CA 1
ATOM 985 C C . TRP A 1 126 ? 9.656 8.102 -1.084 1 96.56 126 TRP A C 1
ATOM 987 O O . TRP A 1 126 ? 10.094 8.82 -0.186 1 96.56 126 TRP A O 1
ATOM 997 N N . TRP A 1 127 ? 10.172 7.953 -2.268 1 94.69 127 TRP A N 1
ATOM 998 C CA . TRP A 1 127 ? 11.531 8.445 -2.498 1 94.69 127 TRP A CA 1
ATOM 999 C C . TR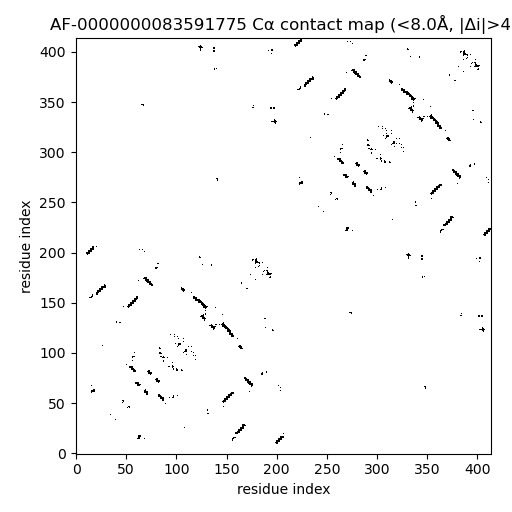P A 1 127 ? 11.578 9.352 -3.727 1 94.69 127 TRP A C 1
ATOM 1001 O O . TRP A 1 127 ? 10.945 9.055 -4.746 1 94.69 127 TRP A O 1
ATOM 1011 N N . ARG A 1 128 ? 12.266 10.375 -3.543 1 94.31 128 ARG A N 1
ATOM 1012 C CA . ARG A 1 128 ? 12.609 11.258 -4.66 1 94.31 128 ARG A CA 1
ATOM 1013 C C . ARG A 1 128 ? 14.086 11.156 -5.004 1 94.31 128 ARG A C 1
ATOM 1015 O O . ARG A 1 128 ? 14.945 11.383 -4.152 1 94.31 128 ARG A O 1
ATOM 1022 N N . THR A 1 129 ? 14.391 10.797 -6.195 1 90.12 129 THR A N 1
ATOM 1023 C CA . THR A 1 129 ? 15.773 10.508 -6.562 1 90.12 129 THR A CA 1
ATOM 1024 C C . THR A 1 129 ? 16.453 11.766 -7.086 1 90.12 129 THR A C 1
ATOM 1026 O O . THR A 1 129 ? 17.688 11.852 -7.09 1 90.12 129 THR A O 1
ATOM 1029 N N . ASP A 1 130 ? 15.672 12.672 -7.598 1 90.88 130 ASP A N 1
ATOM 1030 C CA . ASP A 1 130 ? 16.172 13.953 -8.094 1 90.88 130 ASP A CA 1
ATOM 1031 C C . ASP A 1 130 ? 15.234 15.094 -7.715 1 90.88 130 ASP A C 1
ATOM 1033 O O . ASP A 1 130 ? 14.047 14.875 -7.48 1 90.88 130 ASP A O 1
ATOM 1037 N N . PHE A 1 131 ? 15.734 16.312 -7.789 1 92.94 131 PHE A N 1
ATOM 1038 C CA . PHE A 1 131 ? 14.984 17.453 -7.277 1 92.94 131 PHE A CA 1
ATOM 1039 C C . PHE A 1 131 ? 13.789 17.766 -8.164 1 92.94 131 PHE A C 1
ATOM 1041 O O . PHE A 1 131 ? 12.805 18.344 -7.707 1 92.94 131 PHE A O 1
ATOM 1048 N N . GLU A 1 132 ? 13.844 17.297 -9.383 1 88.69 132 GLU A N 1
ATOM 1049 C CA . GLU A 1 132 ? 12.797 17.641 -10.344 1 88.69 132 GLU A CA 1
ATOM 1050 C C . GLU A 1 132 ? 11.922 16.422 -10.656 1 88.69 132 GLU A C 1
ATOM 1052 O O . GLU A 1 132 ? 11.102 16.469 -11.57 1 88.69 132 GLU A O 1
ATOM 1057 N N . THR A 1 133 ? 12.094 15.367 -9.859 1 87.06 133 THR A N 1
ATOM 1058 C CA . THR A 1 133 ? 11.344 14.156 -10.172 1 87.06 133 THR A CA 1
ATOM 1059 C C . THR A 1 133 ? 10.25 13.914 -9.141 1 87.06 133 THR A C 1
ATOM 1061 O O . THR A 1 133 ? 10.258 14.523 -8.062 1 87.06 133 THR A O 1
ATOM 1064 N N . LEU A 1 134 ? 9.328 13.062 -9.484 1 88.94 134 LEU A N 1
ATOM 1065 C CA . LEU A 1 134 ? 8.227 12.711 -8.602 1 88.94 134 LEU A CA 1
ATOM 1066 C C . LEU A 1 134 ? 8.664 11.68 -7.566 1 88.94 134 LEU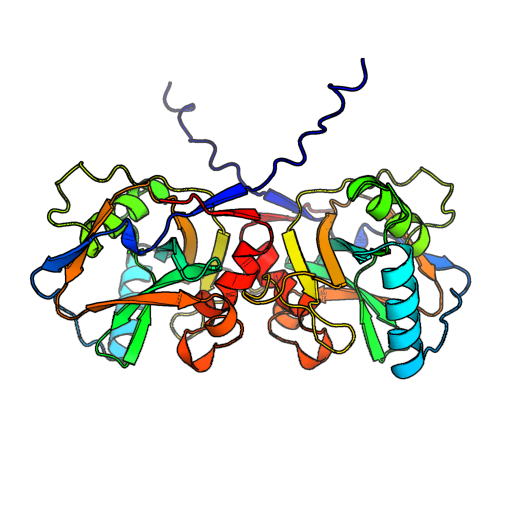 A C 1
ATOM 1068 O O . LEU A 1 134 ? 9.742 11.094 -7.684 1 88.94 134 LEU A O 1
ATOM 1072 N N . LEU A 1 135 ? 7.887 11.555 -6.551 1 93.88 135 LEU A N 1
ATOM 1073 C CA . LEU A 1 135 ? 8.109 10.555 -5.516 1 93.88 135 LEU A CA 1
ATOM 1074 C C . LEU A 1 135 ? 7.668 9.172 -5.992 1 93.88 135 LEU A C 1
ATOM 1076 O O . LEU A 1 135 ? 6.641 9.047 -6.664 1 93.88 135 LEU A O 1
ATOM 1080 N N . HIS A 1 136 ? 8.469 8.164 -5.664 1 93.69 136 HIS A N 1
ATOM 1081 C CA . HIS A 1 136 ? 8.141 6.773 -5.973 1 93.69 136 HIS A CA 1
ATOM 1082 C C . HIS A 1 136 ? 8.172 5.91 -4.715 1 93.69 136 HIS A C 1
ATOM 1084 O O . HIS A 1 136 ? 8.969 6.16 -3.805 1 93.69 136 HIS A O 1
ATOM 1090 N N . PRO A 1 137 ? 7.367 4.859 -4.652 1 95.12 137 PRO A N 1
ATOM 1091 C CA . PRO A 1 137 ? 7.309 4.012 -3.457 1 95.12 137 PRO A CA 1
ATOM 1092 C C . PRO A 1 137 ? 8.406 2.947 -3.436 1 95.12 137 PRO A C 1
ATOM 1094 O O . PRO A 1 137 ? 8.18 1.84 -2.938 1 95.12 137 PRO A O 1
ATOM 1097 N N . TYR A 1 138 ? 9.477 3.152 -4.098 1 90.69 138 TYR A N 1
ATOM 1098 C CA . TYR A 1 138 ? 10.664 2.303 -4.125 1 90.69 138 TYR A CA 1
ATOM 1099 C C . TYR A 1 138 ? 11.906 3.113 -4.477 1 90.69 138 TYR A C 1
ATOM 1101 O O . TYR A 1 138 ? 11.805 4.211 -5.035 1 90.69 138 TYR A O 1
ATOM 1109 N N . LEU A 1 139 ? 13.055 2.562 -4.082 1 84.94 139 LEU A N 1
ATOM 1110 C CA . LEU A 1 139 ? 14.312 3.189 -4.492 1 84.94 139 LEU A CA 1
ATOM 1111 C C . LEU A 1 139 ? 14.719 2.723 -5.887 1 84.94 139 LEU A C 1
ATOM 1113 O O . LEU A 1 139 ? 14.695 1.523 -6.176 1 84.94 139 LEU A O 1
ATOM 1117 N N . LEU A 1 140 ? 15.016 3.59 -6.68 1 78.44 140 LEU A N 1
ATOM 1118 C CA . LEU A 1 140 ? 15.391 3.268 -8.047 1 78.44 140 LEU A CA 1
ATOM 1119 C C . LEU A 1 140 ? 16.797 2.678 -8.102 1 78.44 140 LEU A C 1
ATOM 1121 O O . LEU A 1 140 ? 17.656 3.023 -7.281 1 78.44 140 LEU A O 1
ATOM 1125 N N . PRO A 1 141 ? 17.062 1.587 -8.859 1 65.5 141 PRO A N 1
ATOM 1126 C CA . PRO A 1 141 ? 18.344 0.873 -8.938 1 65.5 141 PRO A CA 1
ATOM 1127 C C . PRO A 1 141 ? 19.531 1.813 -9.07 1 65.5 141 PRO A C 1
ATOM 1129 O O . PRO A 1 141 ? 20.562 1.591 -8.438 1 65.5 141 PRO A O 1
ATOM 1132 N N . ASN A 1 142 ? 19.547 2.65 -9.93 1 64.44 142 ASN A N 1
ATOM 1133 C CA . ASN A 1 142 ? 20.75 3.391 -10.297 1 64.44 142 ASN A CA 1
ATOM 1134 C C . ASN A 1 142 ? 20.922 4.637 -9.43 1 64.44 142 ASN A C 1
ATOM 1136 O O . ASN A 1 142 ? 21.812 5.457 -9.688 1 64.44 142 ASN A O 1
ATOM 1140 N N . VAL A 1 143 ? 20.109 4.652 -8.477 1 63.44 143 VAL A N 1
ATOM 1141 C CA . VAL A 1 143 ? 20.172 5.93 -7.766 1 63.44 143 VAL A CA 1
ATOM 1142 C C . VAL A 1 143 ? 20.938 5.758 -6.453 1 63.44 143 VAL A C 1
ATOM 1144 O O . VAL A 1 143 ? 20.484 5.059 -5.547 1 63.44 143 VAL A O 1
ATOM 1147 N N . LEU A 1 144 ? 22.141 6.238 -6.41 1 67.75 144 LEU A N 1
ATOM 1148 C CA . LEU A 1 144 ? 23.047 6.152 -5.277 1 67.75 144 LEU A CA 1
ATOM 1149 C C . LEU A 1 144 ? 22.641 7.133 -4.18 1 67.75 144 LEU A C 1
ATOM 1151 O O . LEU A 1 144 ? 22.844 6.863 -2.996 1 67.75 144 LEU A O 1
ATOM 1155 N N . SER A 1 145 ? 21.891 8.266 -4.594 1 86.06 145 SER A N 1
ATOM 1156 C CA . SER A 1 145 ? 21.672 9.242 -3.527 1 86.06 145 SER A CA 1
ATOM 1157 C C . SER A 1 145 ? 20.281 9.852 -3.607 1 86.06 145 SER A C 1
ATOM 1159 O O . SER A 1 145 ? 20.094 10.914 -4.207 1 86.06 145 SER A O 1
ATOM 1161 N N . PRO A 1 146 ? 19.312 9.273 -2.959 1 92.19 146 PRO A N 1
ATOM 1162 C CA . PRO A 1 146 ? 17.984 9.898 -2.959 1 92.19 146 PRO A CA 1
ATOM 1163 C C . PRO A 1 146 ? 17.984 11.289 -2.334 1 92.19 146 PRO A C 1
ATOM 1165 O O . PRO A 1 146 ? 18.844 11.594 -1.502 1 92.19 146 PRO A O 1
ATOM 1168 N N . LYS A 1 147 ? 17.109 12.18 -2.816 1 95.19 147 LYS A N 1
ATOM 1169 C CA . LYS A 1 147 ? 17.078 13.578 -2.387 1 95.19 147 LYS A CA 1
ATOM 1170 C C . LYS A 1 147 ? 16.031 13.789 -1.294 1 95.19 147 LYS A C 1
ATOM 1172 O O . LYS A 1 147 ? 16.156 14.695 -0.474 1 95.19 147 LYS A O 1
ATOM 1177 N N . GLU A 1 148 ? 14.992 12.922 -1.271 1 95.62 148 GLU A N 1
ATOM 1178 C CA . GLU A 1 148 ? 13.922 13.062 -0.286 1 95.62 148 GLU A CA 1
ATOM 1179 C C . GLU A 1 148 ? 13.289 11.719 0.034 1 95.62 148 GLU A C 1
ATOM 1181 O O . GLU A 1 148 ? 13.125 10.875 -0.852 1 95.62 148 GLU A O 1
ATOM 1186 N N . CYS A 1 149 ? 13.023 11.531 1.262 1 96.06 149 CYS A N 1
ATOM 1187 C CA . CYS A 1 149 ? 12.25 10.398 1.745 1 96.06 149 CYS A CA 1
ATOM 1188 C C . CYS A 1 149 ? 11.023 10.859 2.518 1 96.06 149 CYS A C 1
ATOM 1190 O O . CYS A 1 149 ? 11.141 11.617 3.486 1 96.06 149 CYS A O 1
ATOM 1192 N N . LEU A 1 150 ? 9.906 10.5 2.055 1 97.81 150 LEU A N 1
ATOM 1193 C CA . LEU A 1 150 ? 8.641 10.805 2.719 1 97.81 150 LEU A CA 1
ATOM 1194 C C . LEU A 1 150 ? 8.055 9.547 3.355 1 97.81 150 LEU A C 1
ATOM 1196 O O . LEU A 1 150 ? 7.875 8.531 2.684 1 97.81 150 LEU A O 1
ATOM 1200 N N . LYS A 1 151 ? 7.785 9.625 4.648 1 98.06 151 LYS A N 1
ATOM 1201 C CA . LYS A 1 151 ? 7.211 8.5 5.375 1 98.06 151 LYS A CA 1
ATOM 1202 C C . LYS A 1 151 ? 5.789 8.805 5.836 1 98.06 151 LYS A C 1
ATOM 1204 O O . LYS A 1 151 ? 5.527 9.875 6.387 1 98.06 151 LYS A O 1
ATOM 1209 N N . LEU A 1 152 ? 4.898 7.879 5.578 1 98.5 152 LEU A N 1
ATOM 1210 C CA . LEU A 1 152 ? 3.506 8 6 1 98.5 152 LEU A CA 1
ATOM 1211 C C . LEU A 1 152 ? 3.238 7.145 7.234 1 98.5 152 LEU A C 1
ATOM 1213 O O . LEU A 1 152 ? 3.607 5.969 7.273 1 98.5 152 LEU A O 1
ATOM 1217 N N . PHE A 1 153 ? 2.594 7.758 8.227 1 98.38 153 PHE A N 1
ATOM 1218 C CA . PHE A 1 153 ? 2.275 7.031 9.445 1 98.38 153 PHE A CA 1
ATOM 1219 C C . PHE A 1 153 ? 0.775 7.055 9.711 1 98.38 153 PHE A C 1
ATOM 1221 O O . PHE A 1 153 ? 0.112 8.062 9.477 1 98.38 153 PHE A O 1
ATOM 1228 N N . LEU A 1 154 ? 0.284 5.934 10.18 1 97.94 154 LEU A N 1
ATOM 1229 C CA . LEU A 1 154 ? -1.071 5.914 10.719 1 97.94 154 LEU A CA 1
ATOM 1230 C C . LEU A 1 154 ? -1.138 6.645 12.055 1 97.94 154 LEU A C 1
ATOM 1232 O O . LEU A 1 154 ? -0.336 6.383 12.953 1 97.94 154 LEU A O 1
ATOM 1236 N N . VAL A 1 155 ? -2.012 7.633 12.148 1 97.31 155 VAL A N 1
ATOM 1237 C CA . VAL A 1 155 ? -2.217 8.344 13.406 1 97.31 155 VAL A CA 1
ATOM 1238 C C . VAL A 1 155 ? -3.525 7.891 14.055 1 97.31 155 VAL A C 1
ATOM 1240 O O . VAL A 1 155 ? -4.598 8.031 13.461 1 97.31 155 VAL A O 1
ATOM 1243 N N . LYS A 1 156 ? -3.438 7.355 15.227 1 94.12 156 LYS A N 1
ATOM 1244 C CA . LYS A 1 156 ? -4.617 6.898 15.953 1 94.12 156 LYS A CA 1
ATOM 1245 C C . LYS A 1 156 ? -5.285 8.047 16.703 1 94.12 156 LYS A C 1
ATOM 1247 O O . LYS A 1 156 ? -4.695 8.633 17.609 1 94.12 156 LYS A O 1
ATOM 1252 N N . LEU A 1 157 ? -6.465 8.273 16.328 1 94.31 157 LEU A N 1
ATOM 1253 C CA . LEU A 1 157 ? -7.195 9.367 16.953 1 94.31 157 LEU A CA 1
ATOM 1254 C C . LEU A 1 157 ? -7.934 8.891 18.203 1 94.31 157 LEU A C 1
ATOM 1256 O O . LEU A 1 157 ? -8.492 7.793 18.203 1 94.31 157 LEU A O 1
ATOM 1260 N N . PRO A 1 158 ? -7.852 9.68 19.203 1 92.25 158 PRO A N 1
ATOM 1261 C CA . PRO A 1 158 ? -8.703 9.375 20.359 1 92.25 158 PRO A CA 1
ATOM 1262 C C . PRO A 1 158 ? -10.188 9.609 20.078 1 92.25 158 PRO A C 1
ATOM 1264 O O . PRO A 1 158 ? -10.547 10.109 19.016 1 92.25 158 PRO A O 1
ATOM 1267 N N . ARG A 1 159 ? -11.008 9.258 21.016 1 91.19 159 ARG A N 1
ATOM 1268 C CA . ARG A 1 159 ? -12.453 9.367 20.859 1 91.19 159 ARG A CA 1
ATOM 1269 C C . ARG A 1 159 ? -12.867 10.82 20.641 1 91.19 159 ARG A C 1
ATOM 1271 O O . ARG A 1 159 ? -13.828 11.086 19.922 1 91.19 159 ARG A O 1
ATOM 1278 N N . ASN A 1 160 ? -12.18 11.641 21.438 1 89.44 160 ASN A N 1
ATOM 1279 C CA . ASN A 1 160 ? -12.453 13.07 21.297 1 89.44 160 ASN A CA 1
ATOM 1280 C C . ASN A 1 160 ? -11.172 13.867 21.109 1 89.44 160 ASN A C 1
ATOM 1282 O O . ASN A 1 160 ? -10.148 13.586 21.734 1 89.44 160 ASN A O 1
ATOM 1286 N N . GLN A 1 161 ? -11.289 14.703 20.156 1 88.94 161 GLN A N 1
ATOM 1287 C CA . GLN A 1 161 ? -10.156 15.57 19.859 1 88.94 161 GLN A CA 1
ATOM 1288 C C . GLN A 1 161 ? -10.617 16.844 19.156 1 88.94 161 GLN A C 1
ATOM 1290 O O . GLN A 1 161 ? -11.531 16.812 18.328 1 88.94 161 GLN A O 1
ATOM 1295 N N . ARG A 1 162 ? -10.031 17.922 19.562 1 90.31 162 ARG A N 1
ATOM 1296 C CA . ARG A 1 162 ? -10.281 19.188 18.891 1 90.31 162 ARG A CA 1
ATOM 1297 C C . ARG A 1 162 ? -9.18 19.5 17.891 1 90.31 162 ARG A C 1
ATOM 1299 O O . ARG A 1 162 ? -7.988 19.438 18.219 1 90.31 162 ARG A O 1
ATOM 1306 N N . PHE A 1 163 ? -9.602 19.812 16.703 1 93.19 163 PHE A N 1
ATOM 1307 C CA . PHE A 1 163 ? -8.664 20.234 15.68 1 93.19 163 PHE A CA 1
ATOM 1308 C C . PHE A 1 163 ? -8.758 21.734 15.43 1 93.19 163 PHE A C 1
ATOM 1310 O O . PHE A 1 163 ? -9.859 22.281 15.336 1 93.19 163 PHE A O 1
ATOM 1317 N N . VAL A 1 164 ? -7.676 22.391 15.438 1 93.75 164 VAL A N 1
ATOM 1318 C CA . VAL A 1 164 ? -7.613 23.812 15.117 1 93.75 164 VAL A CA 1
ATOM 1319 C C . VAL A 1 164 ? -6.715 24.016 13.898 1 93.75 164 VAL A C 1
ATOM 1321 O O . VAL A 1 164 ? -5.5 23.812 13.977 1 93.75 164 VAL A O 1
ATOM 1324 N N . VAL A 1 165 ? -7.301 24.453 12.805 1 93.44 165 VAL A N 1
ATOM 1325 C CA . VAL A 1 165 ? -6.578 24.547 11.539 1 93.44 165 VAL A CA 1
ATOM 1326 C C . VAL A 1 165 ? -6.484 26 11.109 1 93.44 165 VAL A C 1
ATOM 1328 O O . VAL A 1 165 ? -7.395 26.797 11.367 1 93.44 165 VAL 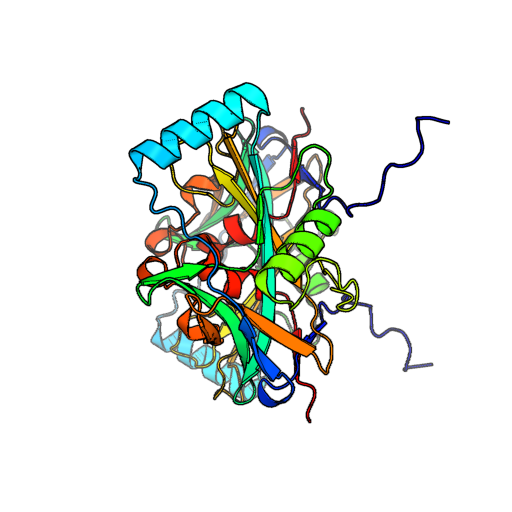A O 1
ATOM 1331 N N . PRO A 1 166 ? -5.395 26.328 10.5 1 91.31 166 PRO A N 1
ATOM 1332 C CA . PRO A 1 166 ? -5.297 27.688 9.961 1 91.31 166 PRO A CA 1
ATOM 1333 C C . PRO A 1 166 ? -6.449 28.031 9.016 1 91.31 166 PRO A C 1
ATOM 1335 O O . PRO A 1 166 ? -6.898 27.172 8.25 1 91.31 166 PRO A O 1
ATOM 1338 N N . LYS A 1 167 ? -6.84 29.281 8.992 1 90.88 167 LYS A N 1
ATOM 1339 C CA . LYS A 1 167 ? -8.023 29.75 8.273 1 90.88 167 LYS A CA 1
ATOM 1340 C C . LYS A 1 167 ? -7.859 29.562 6.766 1 90.88 167 LYS A C 1
ATOM 1342 O O . LYS A 1 167 ? -8.844 29.5 6.031 1 90.88 167 LYS A O 1
ATOM 1347 N N . ASN A 1 168 ? -6.652 29.562 6.355 1 89.81 168 ASN A N 1
ATOM 1348 C CA . ASN A 1 168 ? -6.434 29.422 4.918 1 89.81 168 ASN A CA 1
ATOM 1349 C C . ASN A 1 168 ? -6.418 27.953 4.496 1 89.81 168 ASN A C 1
ATOM 1351 O O . ASN A 1 168 ? -6.137 27.641 3.338 1 89.81 168 ASN A O 1
ATOM 1355 N N . LEU A 1 169 ? -6.57 27.094 5.379 1 91.56 169 LEU A N 1
ATOM 1356 C CA . LEU A 1 169 ? -6.699 25.656 5.109 1 91.56 169 LEU A CA 1
ATOM 1357 C C . LEU A 1 169 ? -8.086 25.156 5.508 1 91.56 169 LEU A C 1
ATOM 1359 O O . LEU A 1 169 ? -8.75 25.75 6.355 1 91.56 169 LEU A O 1
ATOM 1363 N N . LYS A 1 170 ? -8.469 24.141 4.801 1 93.38 170 LYS A N 1
ATOM 1364 C CA . LYS A 1 170 ? -9.711 23.453 5.148 1 93.38 170 LYS A CA 1
ATOM 1365 C C . LYS A 1 170 ? -9.469 21.969 5.402 1 93.38 170 LYS A C 1
ATOM 1367 O O . LYS A 1 170 ? -8.758 21.312 4.637 1 93.38 170 LYS A O 1
ATOM 1372 N N . MET A 1 171 ? -9.969 21.562 6.5 1 95 171 MET A N 1
ATOM 1373 C CA . MET A 1 171 ? -9.891 20.125 6.785 1 95 171 MET A CA 1
ATOM 1374 C C . MET A 1 171 ? -11.109 19.391 6.242 1 95 171 MET A C 1
ATOM 1376 O O . MET A 1 171 ? -12.25 19.766 6.547 1 95 171 MET A O 1
ATOM 1380 N N . LEU A 1 172 ? -10.922 18.422 5.473 1 96.12 172 LEU A N 1
ATOM 1381 C CA . LEU A 1 172 ? -12.008 17.672 4.836 1 96.12 172 LEU A CA 1
ATOM 1382 C C . LEU A 1 172 ? -11.859 16.172 5.094 1 96.12 172 LEU A C 1
ATOM 1384 O O . LEU A 1 172 ? -10.742 15.656 5.133 1 96.12 172 LEU A O 1
ATOM 1388 N N . ALA A 1 173 ? -12.953 15.547 5.297 1 97.44 173 ALA A N 1
ATOM 1389 C CA . ALA A 1 173 ? -13 14.086 5.352 1 97.44 173 ALA A CA 1
ATOM 1390 C C . ALA A 1 173 ? -13.344 13.5 3.984 1 97.44 173 ALA A C 1
ATOM 1392 O O . ALA A 1 173 ? -14.438 13.719 3.461 1 97.44 173 ALA A O 1
ATOM 1393 N N . VAL A 1 174 ? -12.492 12.75 3.424 1 97.25 174 VAL A N 1
ATOM 1394 C CA . VAL A 1 174 ? -12.672 12.195 2.084 1 97.25 174 VAL A CA 1
ATOM 1395 C C . VAL A 1 174 ? -12.703 10.672 2.156 1 97.25 174 VAL A C 1
ATOM 1397 O O . VAL A 1 174 ? -11.836 10.055 2.775 1 97.25 174 VAL A O 1
ATOM 1400 N N . PRO A 1 175 ? -13.727 10.039 1.599 1 96.12 175 PRO A N 1
ATOM 1401 C CA . PRO A 1 175 ? -13.812 8.578 1.656 1 96.12 175 PRO A CA 1
ATOM 1402 C C . PRO A 1 175 ? -12.727 7.887 0.83 1 96.12 175 PRO A C 1
ATOM 1404 O O . PRO A 1 175 ? -12.258 8.445 -0.163 1 96.12 175 PRO A O 1
ATOM 1407 N N . LEU A 1 176 ? -12.383 6.688 1.186 1 95.19 176 LEU A N 1
ATOM 1408 C CA . LEU A 1 176 ? -11.328 5.938 0.52 1 95.19 176 LEU A CA 1
ATOM 1409 C C . LEU A 1 176 ? -11.648 5.727 -0.955 1 95.19 176 LEU A C 1
ATOM 1411 O O . LEU A 1 176 ? -10.758 5.762 -1.804 1 95.19 176 LEU A O 1
ATOM 1415 N N . CYS A 1 177 ? -12.883 5.539 -1.288 1 93 177 CYS A N 1
ATOM 1416 C CA . CYS A 1 177 ? -13.297 5.262 -2.662 1 93 177 CYS A CA 1
ATOM 1417 C C . CYS A 1 177 ? -13.023 6.461 -3.562 1 93 177 CYS A C 1
ATOM 1419 O O . CYS A 1 177 ? -12.758 6.301 -4.754 1 93 177 CYS A O 1
ATOM 1421 N N . GLN A 1 178 ? -13.094 7.645 -3.021 1 95 178 GLN A N 1
ATOM 1422 C CA . GLN A 1 178 ? -12.836 8.859 -3.789 1 95 178 GLN A CA 1
ATOM 1423 C C . GLN A 1 178 ? -11.336 9.078 -3.967 1 95 178 GLN A C 1
ATOM 1425 O O . GLN A 1 178 ? -10.898 9.625 -4.984 1 95 178 GLN A O 1
ATOM 1430 N N . ILE A 1 179 ? -10.57 8.625 -3.029 1 96.56 179 ILE A N 1
ATOM 1431 C CA . ILE A 1 179 ? -9.125 8.828 -3.018 1 96.56 179 ILE A CA 1
ATOM 1432 C C . ILE A 1 179 ? -8.445 7.824 -3.949 1 96.56 179 ILE A C 1
ATOM 1434 O O . ILE A 1 179 ? -7.523 8.172 -4.684 1 96.56 179 ILE A O 1
ATOM 1438 N N . HIS A 1 180 ? -8.938 6.656 -3.98 1 93.69 180 HIS A N 1
ATOM 1439 C CA . HIS A 1 180 ? -8.297 5.551 -4.676 1 93.69 180 HIS A CA 1
ATOM 1440 C C . HIS A 1 180 ? -8.203 5.82 -6.176 1 93.69 180 HIS A C 1
ATOM 1442 O O . HIS A 1 180 ? -9.219 6.012 -6.84 1 93.69 180 HIS A O 1
ATOM 1448 N N . GLY A 1 181 ? -6.949 5.805 -6.625 1 87.56 181 GLY A N 1
ATOM 1449 C CA . GLY A 1 181 ? -6.719 5.93 -8.055 1 87.56 181 GLY A CA 1
ATOM 1450 C C . GLY A 1 181 ? -6.895 7.348 -8.562 1 87.56 181 GLY A C 1
ATOM 1451 O O . GLY A 1 181 ? -6.832 7.586 -9.773 1 87.56 181 GLY A O 1
ATOM 1452 N N . SER A 1 182 ? -7.164 8.297 -7.629 1 93.12 182 SER A N 1
ATOM 1453 C CA . SER A 1 182 ? -7.375 9.688 -8.039 1 93.12 182 SER A CA 1
ATOM 1454 C C . SER A 1 182 ? -6.078 10.484 -7.977 1 93.12 182 SER A C 1
ATOM 1456 O O . SER A 1 182 ? -6.008 11.5 -7.285 1 93.12 182 SER A O 1
ATOM 1458 N N . HIS A 1 183 ? -5.16 10.086 -8.859 1 91.81 183 HIS A N 1
ATOM 1459 C CA . HIS A 1 183 ? -3.824 10.664 -8.859 1 91.81 183 HIS A CA 1
ATOM 1460 C C . HIS A 1 183 ? -3.861 12.125 -9.305 1 91.81 183 HIS A C 1
ATOM 1462 O O . HIS A 1 183 ? -3.078 12.945 -8.812 1 91.81 183 HIS A O 1
ATOM 1468 N N . LYS A 1 184 ? -4.719 12.43 -10.211 1 93.06 184 LYS A N 1
ATOM 1469 C CA . LYS A 1 184 ? -4.793 13.789 -10.734 1 93.06 184 LYS A CA 1
ATOM 1470 C C . LYS A 1 184 ? -5.234 14.766 -9.656 1 93.06 184 LYS A C 1
ATOM 1472 O O . LYS A 1 184 ? -4.723 15.891 -9.578 1 93.06 184 LYS A O 1
ATOM 1477 N N . THR A 1 185 ? -6.09 14.312 -8.82 1 94.56 185 THR A N 1
ATOM 1478 C CA . THR A 1 185 ? -6.676 15.188 -7.809 1 94.56 185 THR A CA 1
ATOM 1479 C C . THR A 1 185 ? -5.824 15.188 -6.543 1 94.56 185 THR A C 1
ATOM 1481 O O . THR A 1 185 ? -5.539 16.25 -5.984 1 94.56 185 THR A O 1
ATOM 1484 N N . TYR A 1 186 ? -5.348 14.047 -6.117 1 95.94 186 TYR A N 1
ATOM 1485 C CA . TYR A 1 186 ? -4.77 13.953 -4.781 1 95.94 186 TYR A CA 1
ATOM 1486 C C . TYR A 1 186 ? -3.271 13.68 -4.852 1 95.94 186 TYR A C 1
ATOM 1488 O O . TYR A 1 186 ? -2.582 13.703 -3.828 1 95.94 186 TYR A O 1
ATOM 1496 N N . GLY A 1 187 ? -2.713 13.406 -6.047 1 93.44 187 GLY A N 1
ATOM 1497 C CA . GLY A 1 187 ? -1.307 13.055 -6.18 1 93.44 187 GLY A CA 1
ATOM 1498 C C . GLY A 1 187 ? -1.035 11.586 -5.934 1 93.44 187 GLY A C 1
ATOM 1499 O O . GLY A 1 187 ? -1.913 10.852 -5.473 1 93.44 187 GLY A O 1
ATOM 1500 N N . PRO A 1 188 ? 0.166 11.156 -6.172 1 91.94 188 PRO A N 1
ATOM 1501 C CA . PRO A 1 188 ? 0.499 9.734 -6.113 1 91.94 188 PRO A CA 1
ATOM 1502 C C . PRO A 1 188 ? 0.528 9.195 -4.688 1 91.94 188 PRO A C 1
ATOM 1504 O O . PRO A 1 188 ? 0.213 8.023 -4.461 1 91.94 188 PRO A O 1
ATOM 1507 N N . VAL A 1 189 ? 0.898 10.047 -3.752 1 95.81 189 VAL A N 1
ATOM 1508 C CA . VAL A 1 189 ? 1.062 9.578 -2.381 1 95.81 189 VAL A CA 1
ATOM 1509 C C . VAL A 1 189 ? -0.308 9.367 -1.737 1 95.81 189 VAL A C 1
ATOM 1511 O O . VAL A 1 189 ? -0.637 8.266 -1.301 1 95.81 189 VAL A O 1
ATOM 1514 N N . ILE A 1 190 ? -1.141 10.391 -1.776 1 97.69 190 ILE A N 1
ATOM 1515 C CA . ILE A 1 190 ? -2.441 10.336 -1.119 1 97.69 190 ILE A CA 1
ATOM 1516 C C . ILE A 1 190 ? -3.326 9.305 -1.814 1 97.69 190 ILE A C 1
ATOM 1518 O O . ILE A 1 190 ? -4.066 8.562 -1.158 1 97.69 190 ILE A O 1
ATOM 1522 N N . SER A 1 191 ? -3.26 9.234 -3.098 1 96.06 191 SER A N 1
ATOM 1523 C CA . SER A 1 191 ? -4.113 8.32 -3.848 1 96.06 191 SER A CA 1
ATOM 1524 C C . SER A 1 191 ? -3.766 6.867 -3.545 1 96.06 191 SER A C 1
ATOM 1526 O O . SER A 1 191 ? -4.539 5.961 -3.857 1 96.06 191 SER A O 1
ATOM 1528 N N . GLY A 1 192 ? -2.607 6.633 -2.963 1 95.5 192 GLY A N 1
ATOM 1529 C CA . GLY A 1 192 ? -2.176 5.285 -2.621 1 95.5 192 GLY A CA 1
ATOM 1530 C C . GLY A 1 192 ? -2.578 4.871 -1.218 1 95.5 192 GLY A C 1
ATOM 1531 O O . GLY A 1 192 ? -2.424 3.705 -0.843 1 95.5 192 GLY A O 1
ATOM 1532 N N . ILE A 1 193 ? -3.176 5.711 -0.487 1 97.56 193 ILE A N 1
ATOM 1533 C CA . ILE A 1 193 ? -3.463 5.484 0.926 1 97.56 193 ILE A CA 1
ATOM 1534 C C . ILE A 1 193 ? -4.453 4.328 1.072 1 97.56 193 ILE A C 1
ATOM 1536 O O . ILE A 1 193 ? -4.273 3.455 1.924 1 97.56 193 ILE A O 1
ATOM 1540 N N . PRO A 1 194 ? -5.52 4.277 0.216 1 96.62 194 PRO A N 1
ATOM 1541 C CA . PRO A 1 194 ? -6.453 3.16 0.379 1 96.62 194 PRO A CA 1
ATOM 1542 C C . PRO A 1 194 ? -5.766 1.799 0.308 1 96.62 194 PRO A C 1
ATOM 1544 O O . PRO A 1 194 ? -6.082 0.901 1.094 1 96.62 194 PRO A O 1
ATOM 1547 N N . GLN A 1 195 ? -4.836 1.672 -0.581 1 95.88 195 GLN A N 1
ATOM 1548 C CA . GLN A 1 195 ? -4.098 0.419 -0.7 1 95.88 195 GLN A CA 1
ATOM 1549 C C . GLN A 1 195 ? -3.24 0.167 0.536 1 95.88 195 GLN A C 1
ATOM 1551 O O . GLN A 1 195 ? -3.17 -0.96 1.03 1 95.88 195 GLN A O 1
ATOM 1556 N N . LEU A 1 196 ? -2.611 1.198 0.986 1 96.88 196 LEU A N 1
ATOM 1557 C CA . LEU A 1 196 ? -1.746 1.087 2.156 1 96.88 196 LEU A CA 1
ATOM 1558 C C . LEU A 1 196 ? -2.551 0.7 3.393 1 96.88 196 LEU A C 1
ATOM 1560 O O . LEU A 1 196 ? -2.027 0.053 4.301 1 96.88 196 LEU A O 1
ATOM 1564 N N . LEU A 1 197 ? -3.787 1.03 3.41 1 96.81 197 LEU A N 1
ATOM 1565 C CA . LEU A 1 197 ? -4.645 0.765 4.559 1 96.81 197 LEU A CA 1
ATOM 1566 C C . LEU A 1 197 ? -5.371 -0.568 4.402 1 96.81 197 LEU A C 1
ATOM 1568 O O . LEU A 1 197 ? -6.078 -1.006 5.309 1 96.81 197 LEU A O 1
ATOM 1572 N N . SER A 1 198 ? -5.191 -1.239 3.289 1 95.75 198 SER A N 1
ATOM 1573 C CA . SER A 1 198 ? -6.016 -2.387 2.922 1 95.75 198 SER A CA 1
ATOM 1574 C C . SER A 1 198 ? -5.762 -3.568 3.852 1 95.75 198 SER A C 1
ATOM 1576 O O . SER A 1 198 ? -6.59 -4.477 3.951 1 95.75 198 SER A O 1
ATOM 1578 N N . LYS A 1 199 ? -4.676 -3.566 4.512 1 94.56 199 LYS A N 1
ATOM 1579 C CA . LYS A 1 199 ? -4.352 -4.688 5.391 1 94.56 199 LYS A CA 1
ATOM 1580 C C . LYS A 1 199 ? -5.051 -4.547 6.738 1 94.56 199 LYS A C 1
ATOM 1582 O O . LYS A 1 199 ? -5.062 -5.484 7.539 1 94.56 199 LYS A O 1
ATOM 1587 N N . PHE A 1 200 ? -5.625 -3.432 7.02 1 94.12 200 PHE A N 1
ATOM 1588 C CA . PHE A 1 200 ? -6.234 -3.168 8.32 1 94.12 200 PHE A CA 1
ATOM 1589 C C . PHE A 1 200 ? -7.723 -3.494 8.289 1 94.12 200 PHE A C 1
ATOM 1591 O O . PHE A 1 200 ? -8.375 -3.357 7.254 1 94.12 200 PHE A O 1
ATOM 1598 N N . SER A 1 201 ? -8.164 -3.928 9.406 1 91.19 201 SER A N 1
ATOM 1599 C CA . SER A 1 201 ? -9.594 -3.963 9.688 1 91.19 201 SER A CA 1
ATOM 1600 C C . SER A 1 201 ? -10.023 -2.775 10.547 1 91.19 201 SER A C 1
ATOM 1602 O O . SER A 1 201 ? -9.352 -2.443 11.523 1 91.19 201 SER A O 1
ATOM 1604 N N . PHE A 1 202 ? -11.133 -2.146 10.148 1 91.94 202 PHE A N 1
ATOM 1605 C CA . PHE A 1 202 ? -11.57 -0.947 10.852 1 91.94 202 PHE A CA 1
ATOM 1606 C C . PHE A 1 202 ? -12.719 -1.264 11.805 1 91.94 202 PHE A C 1
ATOM 1608 O O . PHE A 1 202 ? -13.727 -1.847 11.391 1 91.94 202 PHE A O 1
ATOM 1615 N N . ASN A 1 203 ? -12.453 -0.978 13 1 92.69 203 ASN A N 1
ATOM 1616 C CA . ASN A 1 203 ? -13.492 -1.071 14.016 1 92.69 203 ASN A CA 1
ATOM 1617 C C . ASN A 1 203 ? -14.164 0.278 14.258 1 92.69 203 ASN A C 1
ATOM 1619 O O . ASN A 1 203 ? -13.547 1.196 14.797 1 92.69 203 ASN A O 1
ATOM 1623 N N . ILE A 1 204 ? -15.367 0.424 13.758 1 90.06 204 ILE A N 1
ATOM 1624 C CA . ILE A 1 204 ? -16.125 1.664 13.914 1 90.06 204 ILE A CA 1
ATOM 1625 C C . ILE A 1 204 ? -16.734 1.724 15.305 1 90.06 204 ILE A C 1
ATOM 1627 O O . ILE A 1 204 ? -17.578 0.883 15.656 1 90.06 204 ILE A O 1
ATOM 1631 N N . ILE A 1 205 ? -16.312 2.635 16.062 1 90.56 205 ILE A N 1
ATOM 1632 C CA . ILE A 1 205 ? -16.797 2.773 17.422 1 90.56 205 ILE A CA 1
ATOM 1633 C C . ILE A 1 205 ? -17.938 3.785 17.469 1 90.56 205 ILE A C 1
ATOM 1635 O O . ILE A 1 205 ? -17.781 4.93 17.047 1 90.56 205 ILE A O 1
ATOM 1639 N N . ASP A 1 206 ? -19.094 3.219 17.734 1 80.06 206 ASP A N 1
ATOM 1640 C CA . ASP A 1 206 ? -20.297 4.043 17.766 1 80.06 206 ASP A CA 1
ATOM 1641 C C . ASP A 1 206 ? -20.203 5.094 18.875 1 80.06 206 ASP A C 1
ATOM 1643 O O . ASP A 1 206 ? -19.438 4.945 19.828 1 80.06 206 ASP A O 1
ATOM 1647 N N . ASP A 1 207 ? -20.859 6.25 18.625 1 66.75 207 ASP A N 1
ATOM 1648 C CA . ASP A 1 207 ? -20.984 7.328 19.609 1 66.75 207 ASP A CA 1
ATOM 1649 C C . ASP A 1 207 ? -21.641 6.828 20.891 1 66.75 207 ASP A C 1
ATOM 1651 O O . ASP A 1 207 ? -22.469 5.91 20.859 1 66.75 207 ASP A O 1
ATOM 1655 N N . MET B 1 1 ? 27.75 2.566 28.438 1 23.34 1 MET B N 1
ATOM 1656 C CA . MET B 1 1 ? 26.391 2.986 28.797 1 23.34 1 MET B CA 1
ATOM 1657 C C . MET B 1 1 ? 25.656 3.516 27.578 1 23.34 1 MET B C 1
ATOM 1659 O O . MET B 1 1 ? 24.422 3.682 27.609 1 23.34 1 MET B O 1
ATOM 1663 N N . GLU B 1 2 ? 26.312 4.324 26.578 1 23.3 2 GLU B N 1
ATOM 1664 C CA . GLU B 1 2 ? 25.938 5.133 25.422 1 23.3 2 GLU B CA 1
ATOM 1665 C C . GLU B 1 2 ? 25.312 4.277 24.328 1 23.3 2 GLU B C 1
ATOM 1667 O O . GLU B 1 2 ? 24.922 4.793 23.281 1 23.3 2 GLU B O 1
ATOM 1672 N N . GLU B 1 3 ? 25.578 2.906 24.203 1 25.81 3 GLU B N 1
ATOM 1673 C CA . GLU B 1 3 ? 25.281 1.805 23.297 1 25.81 3 GLU B CA 1
ATOM 1674 C C . GLU B 1 3 ? 23.781 1.603 23.141 1 25.81 3 GLU B C 1
ATOM 1676 O O . GLU B 1 3 ? 23.312 1.087 22.125 1 25.81 3 GLU B O 1
ATOM 1681 N N . GLU B 1 4 ? 22.859 1.54 24.203 1 24.2 4 GLU B N 1
ATOM 1682 C CA . GLU B 1 4 ? 21.625 0.786 24.438 1 24.2 4 GLU B CA 1
ATOM 1683 C C . GLU B 1 4 ? 20.422 1.458 23.766 1 24.2 4 GLU B C 1
ATOM 1685 O O . GLU B 1 4 ? 19.375 0.841 23.609 1 24.2 4 GLU B O 1
ATOM 1690 N N . MET B 1 5 ? 20.141 2.779 23.875 1 25.19 5 MET B N 1
ATOM 1691 C CA . MET B 1 5 ? 18.812 3.363 23.703 1 25.19 5 MET B CA 1
ATOM 1692 C C . MET B 1 5 ? 18.391 3.314 22.234 1 25.19 5 MET B C 1
ATOM 1694 O O . MET B 1 5 ? 17.891 4.305 21.703 1 25.19 5 MET B O 1
ATOM 1698 N N . ALA B 1 6 ? 19.156 2.838 21.25 1 30.5 6 ALA B N 1
ATOM 1699 C CA . ALA B 1 6 ? 18.781 2.869 19.844 1 30.5 6 ALA B CA 1
ATOM 1700 C C . ALA B 1 6 ? 17.391 2.295 19.641 1 30.5 6 ALA B C 1
ATOM 1702 O O . ALA B 1 6 ? 17.172 1.092 19.797 1 30.5 6 ALA B O 1
ATOM 1703 N N . SER B 1 7 ? 16.188 2.918 19.953 1 31.11 7 SER B N 1
ATOM 1704 C CA . SER B 1 7 ? 14.758 2.615 19.953 1 31.11 7 SER B CA 1
ATOM 1705 C C . SER B 1 7 ? 14.375 1.737 18.766 1 31.11 7 SER B C 1
ATOM 1707 O O . SER B 1 7 ? 14.898 1.912 17.672 1 31.11 7 SER B O 1
ATOM 1709 N N . SER B 1 8 ? 13.711 0.558 18.797 1 32.22 8 SER B N 1
ATOM 1710 C CA . SER B 1 8 ? 13.227 -0.58 18.031 1 32.22 8 SER B CA 1
ATOM 1711 C C . SER B 1 8 ? 12.328 -0.127 16.875 1 32.22 8 SER B C 1
ATOM 1713 O O . SER B 1 8 ? 11.141 0.131 17.078 1 32.22 8 SER B O 1
ATOM 1715 N N . ALA B 1 9 ? 12.383 0.971 16.266 1 38.44 9 ALA B N 1
ATOM 1716 C CA . ALA B 1 9 ? 11.656 1.021 15.008 1 38.44 9 ALA B CA 1
ATOM 1717 C C . ALA B 1 9 ? 11.539 -0.367 14.383 1 38.44 9 ALA B C 1
ATOM 1719 O O . ALA B 1 9 ? 12.547 -0.985 14.039 1 38.44 9 ALA B O 1
ATOM 1720 N N . SER B 1 10 ? 10.75 -1.295 14.883 1 48.12 10 SER B N 1
ATOM 1721 C CA . SER B 1 10 ? 10.547 -2.621 14.312 1 48.12 10 SER B CA 1
ATOM 1722 C C . SER B 1 10 ? 10.812 -2.617 12.812 1 48.12 10 SER B C 1
ATOM 1724 O O . SER B 1 10 ? 10.055 -2.016 12.039 1 48.12 10 SER B O 1
ATOM 1726 N N . ASN B 1 11 ? 12.055 -2.463 12.422 1 59.34 11 ASN B N 1
ATOM 1727 C CA . ASN B 1 11 ? 12.672 -2.387 11.102 1 59.34 11 ASN B CA 1
ATOM 1728 C C . ASN B 1 11 ? 12.125 -3.461 10.164 1 59.34 11 ASN B C 1
ATOM 1730 O O . ASN B 1 11 ? 12.234 -4.652 10.453 1 59.34 11 ASN B O 1
ATOM 1734 N N . ASN B 1 12 ? 10.961 -3.176 9.539 1 84.88 12 ASN B N 1
ATOM 1735 C CA . ASN B 1 12 ? 10.422 -4.047 8.5 1 84.88 12 ASN B CA 1
ATOM 1736 C C . ASN B 1 12 ? 11.484 -4.387 7.453 1 84.88 12 ASN B C 1
ATOM 1738 O O . ASN B 1 12 ? 11.328 -4.039 6.277 1 84.88 12 ASN B O 1
ATOM 1742 N N . VAL B 1 13 ? 12.578 -5.117 7.902 1 91.81 13 VAL B N 1
ATOM 1743 C CA . VAL B 1 13 ? 13.648 -5.492 6.988 1 91.81 13 VAL B CA 1
ATOM 1744 C C . VAL B 1 13 ? 13.336 -6.844 6.352 1 91.81 13 VAL B C 1
ATOM 1746 O O . VAL B 1 13 ? 12.953 -7.789 7.043 1 91.81 13 VAL B O 1
ATOM 1749 N N . VAL B 1 14 ? 13.523 -6.926 5.117 1 94.38 14 VAL B N 1
ATOM 1750 C CA . VAL B 1 14 ? 13.297 -8.156 4.363 1 94.38 14 VAL B CA 1
ATOM 1751 C C . VAL B 1 14 ? 14.586 -8.57 3.658 1 94.38 14 VAL B C 1
ATOM 1753 O O . VAL B 1 14 ? 15.164 -7.793 2.898 1 94.38 14 VAL B O 1
ATOM 1756 N N . ASN B 1 15 ? 15.055 -9.75 3.904 1 94.88 15 ASN B N 1
ATOM 1757 C CA . ASN B 1 15 ? 16.203 -10.289 3.188 1 94.88 15 ASN B CA 1
ATOM 1758 C C . ASN B 1 15 ? 15.812 -10.797 1.801 1 94.88 15 ASN B C 1
ATOM 1760 O O . ASN B 1 15 ? 14.844 -11.539 1.656 1 94.88 15 ASN B O 1
ATOM 1764 N N . ILE B 1 16 ? 16.531 -10.352 0.845 1 95.5 16 ILE B N 1
ATOM 1765 C CA . ILE B 1 16 ? 16.312 -10.875 -0.5 1 95.5 16 ILE B CA 1
ATOM 1766 C C . ILE B 1 16 ? 17.625 -11.398 -1.081 1 95.5 16 ILE B C 1
ATOM 1768 O O . ILE B 1 16 ? 18.688 -10.875 -0.771 1 95.5 16 ILE B O 1
ATOM 1772 N N . TYR B 1 17 ? 17.562 -12.383 -1.85 1 96.56 17 TYR B N 1
ATOM 1773 C CA . TYR B 1 17 ? 18.703 -13.094 -2.396 1 96.56 17 TYR B CA 1
ATOM 1774 C C . TYR B 1 17 ? 18.766 -12.961 -3.914 1 96.56 17 TYR B C 1
ATOM 1776 O O . TYR B 1 17 ? 17.734 -12.742 -4.559 1 96.56 17 TYR B O 1
ATOM 1784 N N . PRO B 1 18 ? 19.969 -13.078 -4.477 1 96.12 18 PRO B N 1
ATOM 1785 C CA . PRO B 1 18 ? 20.094 -12.969 -5.934 1 96.12 18 PRO B CA 1
ATOM 1786 C C . PRO B 1 18 ? 19.281 -14.031 -6.676 1 96.12 18 PRO B C 1
ATOM 1788 O O . PRO B 1 18 ? 19.203 -15.172 -6.223 1 96.12 18 PRO B O 1
ATOM 1791 N N . LEU B 1 19 ? 18.766 -13.648 -7.781 1 95.88 19 LEU B N 1
ATOM 1792 C CA . LEU B 1 19 ? 18 -14.57 -8.625 1 95.88 19 LEU B CA 1
ATOM 1793 C C . LEU B 1 19 ? 18.828 -15.805 -8.961 1 95.88 19 LEU B C 1
ATOM 1795 O O . LEU B 1 19 ? 18.297 -16.906 -9.086 1 95.88 19 LEU B O 1
ATOM 1799 N N . SER B 1 20 ? 20.109 -15.641 -9.078 1 94.19 20 SER B N 1
ATOM 1800 C CA . SER B 1 20 ? 21.031 -16.703 -9.453 1 94.19 20 SER B CA 1
ATOM 1801 C C . SER B 1 20 ? 21.094 -17.797 -8.383 1 94.19 20 SER B C 1
ATOM 1803 O O . SER B 1 20 ? 21.609 -18.875 -8.617 1 94.19 20 SER B O 1
ATOM 1805 N N . SER B 1 21 ? 20.609 -17.484 -7.207 1 92.88 21 SER B N 1
ATOM 1806 C CA . SER B 1 21 ? 20.609 -18.438 -6.105 1 92.88 21 SER B CA 1
ATOM 1807 C C . SER B 1 21 ? 19.5 -19.469 -6.266 1 92.88 21 SER B C 1
ATOM 1809 O O . SER B 1 21 ? 19.438 -20.453 -5.516 1 92.88 21 SER B O 1
ATOM 1811 N N . TYR B 1 22 ? 18.672 -19.266 -7.223 1 93 22 TYR B N 1
ATOM 1812 C CA . TYR B 1 22 ? 17.5 -20.109 -7.367 1 93 22 TYR B CA 1
ATOM 1813 C C . TYR B 1 22 ? 17.547 -20.906 -8.664 1 93 22 TYR B C 1
ATOM 1815 O O . TYR B 1 22 ? 18.141 -20.453 -9.648 1 93 22 TYR B O 1
ATOM 1823 N N . TYR B 1 23 ? 17 -22.062 -8.562 1 92.62 23 TYR B N 1
ATOM 1824 C CA . TYR B 1 23 ? 16.922 -22.938 -9.727 1 92.62 23 TYR B CA 1
ATOM 1825 C C . TYR B 1 23 ? 15.484 -23.047 -10.219 1 92.62 23 TYR B C 1
ATOM 1827 O O . TYR B 1 23 ? 14.547 -23.172 -9.422 1 92.62 23 TYR B O 1
ATOM 1835 N N . PHE B 1 24 ? 15.398 -23.031 -11.523 1 92.38 24 PHE B N 1
ATOM 1836 C CA . PHE B 1 24 ? 14.07 -23.062 -12.125 1 92.38 24 PHE B CA 1
ATOM 1837 C C . PHE B 1 24 ? 13.93 -24.281 -13.039 1 92.38 24 PHE B C 1
ATOM 1839 O O . PHE B 1 24 ? 14.68 -24.422 -14 1 92.38 24 PHE B O 1
ATOM 1846 N N . GLY B 1 25 ? 13.031 -25.172 -12.664 1 92.69 25 GLY B N 1
ATOM 1847 C CA . GLY B 1 25 ? 12.695 -26.328 -13.492 1 92.69 25 GLY B CA 1
ATOM 1848 C C . GLY B 1 25 ? 11.273 -26.281 -14.016 1 92.69 25 GLY B C 1
ATOM 1849 O O . GLY B 1 25 ? 10.539 -25.328 -13.758 1 92.69 25 GLY B O 1
ATOM 1850 N N . SER B 1 26 ? 10.953 -27.281 -14.844 1 92.19 26 SER B N 1
ATOM 1851 C CA . SER B 1 26 ? 9.617 -27.344 -15.438 1 92.19 26 SER B CA 1
ATOM 1852 C C . SER B 1 26 ? 8.945 -28.688 -15.133 1 92.19 26 SER B C 1
ATOM 1854 O O . SER B 1 26 ? 9.617 -29.703 -14.984 1 92.19 26 SER B O 1
ATOM 1856 N N . LYS B 1 27 ? 7.652 -28.688 -14.984 1 91.38 27 LYS B N 1
ATOM 1857 C CA . LYS B 1 27 ? 6.836 -29.891 -14.844 1 91.38 27 LYS B CA 1
ATOM 1858 C C . LYS B 1 27 ? 5.707 -29.906 -15.867 1 91.38 27 LYS B C 1
ATOM 1860 O O . LYS B 1 27 ? 5.613 -29.016 -16.719 1 91.38 27 LYS B O 1
ATOM 1865 N N . GLU B 1 28 ? 4.906 -30.938 -15.773 1 90.06 28 GLU B N 1
ATOM 1866 C CA . GLU B 1 28 ? 3.824 -31.078 -16.75 1 90.06 28 GLU B CA 1
ATOM 1867 C C . GLU B 1 28 ? 2.881 -29.875 -16.703 1 90.06 28 GLU B C 1
ATOM 1869 O O . GLU B 1 28 ? 2.631 -29.328 -15.633 1 90.06 28 GLU B O 1
ATOM 1874 N N . ALA B 1 29 ? 2.357 -29.641 -17.844 1 88.25 29 ALA B N 1
ATOM 1875 C CA . ALA B 1 29 ? 1.465 -28.484 -17.969 1 88.25 29 ALA B CA 1
ATOM 1876 C C . ALA B 1 29 ? 0.252 -28.641 -17.062 1 88.25 29 ALA B C 1
ATOM 1878 O O . ALA B 1 29 ? -0.277 -29.734 -16.891 1 88.25 29 ALA B O 1
ATOM 1879 N N . SER B 1 30 ? -0.066 -27.547 -16.422 1 82.56 30 SER B N 1
ATOM 1880 C CA . SER B 1 30 ? -1.292 -27.516 -15.633 1 82.56 30 SER B CA 1
ATOM 1881 C C . SER B 1 30 ? -2.51 -27.25 -16.516 1 82.56 30 SER B C 1
ATOM 1883 O O . SER B 1 30 ? -2.48 -26.391 -17.391 1 82.56 30 SER B O 1
ATOM 1885 N N . PRO B 1 31 ? -3.455 -28.078 -16.328 1 75.56 31 PRO B N 1
ATOM 1886 C CA . PRO B 1 31 ? -4.637 -27.828 -17.156 1 75.56 31 PRO B CA 1
ATOM 1887 C C . PRO B 1 31 ? -5.223 -26.438 -16.953 1 75.56 31 PRO B C 1
ATOM 1889 O O . PRO B 1 31 ? -5.336 -25.969 -15.82 1 75.56 31 PRO B O 1
ATOM 1892 N N . GLU B 1 32 ? -5.094 -25.609 -17.969 1 66.19 32 GLU B N 1
ATOM 1893 C CA . GLU B 1 32 ? -5.727 -24.297 -17.859 1 66.19 32 GLU B CA 1
ATOM 1894 C C . GLU B 1 32 ? -7.145 -24.328 -18.438 1 66.19 32 GLU B C 1
ATOM 1896 O O . GLU B 1 32 ? -7.348 -24.734 -19.578 1 66.19 32 GLU B O 1
ATOM 1901 N N . LYS B 1 33 ? -8.125 -24.406 -17.594 1 61.28 33 LYS B N 1
ATOM 1902 C CA . LYS B 1 33 ? -9.484 -24.344 -18.109 1 61.28 33 LYS B CA 1
ATOM 1903 C C . LYS B 1 33 ? -9.75 -23.016 -18.812 1 61.28 33 LYS B C 1
ATOM 1905 O O . LYS B 1 33 ? -9.516 -21.953 -18.234 1 61.28 33 LYS B O 1
ATOM 1910 N N . MET B 1 34 ? -9.766 -22.969 -20.078 1 66.62 34 MET B N 1
ATOM 1911 C CA . MET B 1 34 ? -10.188 -21.75 -20.797 1 66.62 34 MET B CA 1
ATOM 1912 C C . MET B 1 34 ? -11.633 -21.391 -20.453 1 66.62 34 MET B C 1
ATOM 1914 O O . MET B 1 34 ? -12.562 -22.109 -20.844 1 66.62 34 MET B O 1
ATOM 1918 N N . GLU B 1 35 ? -11.781 -20.641 -19.453 1 77.31 35 GLU B N 1
ATOM 1919 C CA . GLU B 1 35 ? -13.125 -20.219 -19.078 1 77.31 35 GLU B CA 1
ATOM 1920 C C . GLU B 1 35 ? -13.453 -18.844 -19.656 1 77.31 35 GLU B C 1
ATOM 1922 O O . GLU B 1 35 ? -12.609 -17.953 -19.672 1 77.31 35 GLU B O 1
ATOM 1927 N N . THR B 1 36 ? -14.609 -18.812 -20.391 1 83.38 36 THR B N 1
ATOM 1928 C CA . THR B 1 36 ? -15.094 -17.5 -20.781 1 83.38 36 THR B CA 1
ATOM 1929 C C . THR B 1 36 ? -15.43 -16.641 -19.562 1 83.38 36 THR B C 1
ATOM 1931 O O . THR B 1 36 ? -15.516 -17.156 -18.438 1 83.38 36 THR B O 1
ATOM 1934 N N . LEU B 1 37 ? -15.539 -15.43 -19.812 1 84.19 37 LEU B N 1
ATOM 1935 C CA . LEU B 1 37 ? -15.938 -14.539 -18.734 1 84.19 37 LEU B CA 1
ATOM 1936 C C . LEU B 1 37 ? -17.266 -14.984 -18.125 1 84.19 37 LEU B C 1
ATOM 1938 O O . LEU B 1 37 ? -17.422 -14.977 -16.906 1 84.19 37 LEU B O 1
ATOM 1942 N N . SER B 1 38 ? -18.188 -15.312 -19 1 89.88 38 SER B N 1
ATOM 1943 C CA . SER B 1 38 ? -19.5 -15.75 -18.547 1 89.88 38 SER B CA 1
ATOM 1944 C C . SER B 1 38 ? -19.406 -17.016 -17.703 1 89.88 38 SER B C 1
ATOM 1946 O O . SER B 1 38 ? -20.094 -17.141 -16.672 1 89.88 38 SER B O 1
ATOM 1948 N N . ASP B 1 39 ? -18.625 -17.922 -18.125 1 90.62 39 ASP B N 1
ATOM 1949 C CA . ASP B 1 39 ? -18.422 -19.141 -17.375 1 90.62 39 ASP B CA 1
ATOM 1950 C C . ASP B 1 39 ? -17.859 -18.859 -15.992 1 90.62 39 ASP B C 1
ATOM 1952 O O . ASP B 1 39 ? -18.297 -19.438 -14.992 1 90.62 39 ASP B O 1
ATOM 1956 N N . ARG B 1 40 ? -16.938 -18.016 -16.016 1 88.12 40 ARG B N 1
ATOM 1957 C CA . ARG B 1 40 ? -16.297 -17.656 -14.758 1 88.12 40 ARG B CA 1
ATOM 1958 C C . ARG B 1 40 ? -17.297 -17.047 -13.781 1 88.12 40 ARG B C 1
ATOM 1960 O O . ARG B 1 40 ? -17.312 -17.391 -12.594 1 88.12 40 ARG B O 1
ATOM 1967 N N . ILE B 1 41 ? -18.094 -16.156 -14.273 1 92.44 41 ILE B N 1
ATOM 1968 C CA . ILE B 1 41 ? -19.094 -15.484 -13.445 1 92.44 41 ILE B CA 1
ATOM 1969 C C . ILE B 1 41 ? -20.078 -16.516 -12.883 1 92.44 41 ILE B C 1
ATOM 1971 O O . ILE B 1 41 ? -20.406 -16.469 -11.695 1 92.44 41 ILE B O 1
ATOM 1975 N N . GLU B 1 42 ? -20.453 -17.391 -13.727 1 93.62 42 GLU B N 1
ATOM 1976 C CA . GLU B 1 42 ? -21.406 -18.422 -13.297 1 93.62 42 GLU B CA 1
ATOM 1977 C C . GLU B 1 42 ? -20.781 -19.328 -12.234 1 93.62 42 GLU B C 1
ATOM 1979 O O . GLU B 1 42 ? -21.453 -19.688 -11.258 1 93.62 42 GLU B O 1
ATOM 1984 N N . ARG B 1 43 ? -19.609 -19.641 -12.516 1 92.5 43 ARG B N 1
ATOM 1985 C CA . ARG B 1 43 ? -18.906 -20.438 -11.531 1 92.5 43 ARG B CA 1
ATOM 1986 C C . ARG B 1 43 ? -18.797 -19.703 -10.195 1 92.5 43 ARG B C 1
ATOM 1988 O O . ARG B 1 43 ? -19.016 -20.297 -9.133 1 92.5 43 ARG B O 1
ATOM 1995 N N . MET B 1 44 ? -18.484 -18.469 -10.234 1 92.19 44 MET B N 1
ATOM 1996 C CA . MET B 1 44 ? -18.344 -17.672 -9.016 1 92.19 44 MET B CA 1
ATOM 1997 C C . MET B 1 44 ? -19.672 -17.578 -8.273 1 92.19 44 MET B C 1
ATOM 1999 O O . MET B 1 44 ? -19.719 -17.672 -7.047 1 92.19 44 MET B O 1
ATOM 2003 N N . LYS B 1 45 ? -20.688 -17.438 -9.078 1 95.19 45 LYS B N 1
ATOM 2004 C CA . LYS B 1 45 ? -22.016 -17.375 -8.492 1 95.19 45 LYS B CA 1
ATOM 2005 C C . LYS B 1 45 ? -22.391 -18.672 -7.777 1 95.19 45 LYS B C 1
ATOM 2007 O O . LYS B 1 45 ? -22.859 -18.656 -6.645 1 95.19 45 LYS B O 1
ATOM 2012 N N . SER B 1 46 ? -22.156 -19.703 -8.445 1 94.94 46 SER B N 1
ATOM 2013 C CA . SER B 1 46 ? -22.453 -21.016 -7.898 1 94.94 46 SER B CA 1
ATOM 2014 C C . SER B 1 46 ? -21.656 -21.281 -6.629 1 94.94 46 SER B C 1
ATOM 2016 O O . SER B 1 46 ? -22.203 -21.734 -5.625 1 94.94 46 SER B O 1
ATOM 2018 N N . ASN B 1 47 ? -20.422 -20.953 -6.688 1 93 47 ASN B N 1
ATOM 2019 C CA . ASN B 1 47 ? -19.562 -21.156 -5.531 1 93 47 ASN B CA 1
ATOM 2020 C C . ASN B 1 47 ? -19.984 -20.297 -4.348 1 93 47 ASN B C 1
ATOM 2022 O O . ASN B 1 47 ? -19.969 -20.75 -3.203 1 93 47 ASN B O 1
ATOM 2026 N N . TYR B 1 48 ? -20.406 -19.094 -4.641 1 94.5 48 TYR B N 1
ATOM 2027 C CA . TYR B 1 48 ? -20.844 -18.188 -3.586 1 94.5 48 TYR B CA 1
ATOM 2028 C C . TYR B 1 48 ? -22.125 -18.688 -2.941 1 94.5 48 TYR B C 1
ATOM 2030 O O . TYR B 1 48 ? -22.297 -18.594 -1.723 1 94.5 48 TYR B O 1
ATOM 2038 N N . ALA B 1 49 ? -22.984 -19.141 -3.76 1 95.12 49 ALA B N 1
ATOM 2039 C CA . ALA B 1 49 ? -24.234 -19.688 -3.254 1 95.12 49 ALA B CA 1
ATOM 2040 C C . ALA B 1 49 ? -24 -20.859 -2.311 1 95.12 49 ALA B C 1
ATOM 2042 O O . ALA B 1 49 ? -24.703 -21.016 -1.31 1 95.12 49 ALA B O 1
ATOM 2043 N N . GLU B 1 50 ? -22.953 -21.578 -2.596 1 94.31 50 GLU B N 1
ATOM 2044 C CA . GLU B 1 50 ? -22.688 -22.781 -1.831 1 94.31 50 GLU B CA 1
ATOM 2045 C C . GLU B 1 50 ? -21.828 -22.484 -0.601 1 94.31 50 GLU B C 1
ATOM 2047 O O . GLU B 1 50 ? -22.062 -23.062 0.469 1 94.31 50 GLU B O 1
ATOM 2052 N N . ASN B 1 51 ? -20.828 -21.641 -0.773 1 93.12 51 ASN B N 1
ATOM 2053 C CA . ASN B 1 51 ? -19.797 -21.547 0.258 1 93.12 51 ASN B CA 1
ATOM 2054 C C . ASN B 1 51 ? -19.703 -20.141 0.837 1 93.12 51 ASN B C 1
ATOM 2056 O O . ASN B 1 51 ? -19.031 -19.906 1.842 1 93.12 51 ASN B O 1
ATOM 2060 N N . GLY B 1 52 ? -20.391 -19.172 0.198 1 93.25 52 GLY B N 1
ATOM 2061 C CA . GLY B 1 52 ? -20.297 -17.781 0.642 1 93.25 52 GLY B CA 1
ATOM 2062 C C . GLY B 1 52 ? -19.062 -17.078 0.101 1 93.25 52 GLY B C 1
ATOM 2063 O O . GLY B 1 52 ? -18.672 -17.281 -1.049 1 93.25 52 GLY B O 1
ATOM 2064 N N . LEU B 1 53 ? -18.547 -16.219 0.903 1 94.25 53 LEU B N 1
ATOM 2065 C CA . LEU B 1 53 ? -17.422 -15.375 0.498 1 94.25 53 LEU B CA 1
ATOM 2066 C C . LEU B 1 53 ? -16.25 -16.234 0.029 1 94.25 53 LEU B C 1
ATOM 2068 O O . LEU B 1 53 ? -15.836 -17.156 0.722 1 94.25 53 LEU B O 1
ATOM 2072 N N . ARG B 1 54 ? -15.82 -15.938 -1.125 1 95.81 54 ARG B N 1
ATOM 2073 C CA . ARG B 1 54 ? -14.625 -16.594 -1.662 1 95.81 54 ARG B CA 1
ATOM 2074 C C . ARG B 1 54 ? -13.359 -15.938 -1.12 1 95.81 54 ARG B C 1
ATOM 2076 O O . ARG B 1 54 ? -13.172 -14.727 -1.249 1 95.81 54 ARG B O 1
ATOM 2083 N N . THR B 1 55 ? -12.477 -16.672 -0.497 1 96.69 55 THR B N 1
ATOM 2084 C CA . THR B 1 55 ? -11.219 -16.156 0.013 1 96.69 55 THR B CA 1
ATOM 2085 C C . THR B 1 55 ? -10.039 -16.688 -0.796 1 96.69 55 THR B C 1
ATOM 2087 O O . THR B 1 55 ? -9.922 -17.906 -0.996 1 96.69 55 THR B O 1
ATOM 2090 N N . CYS B 1 56 ? -9.305 -15.82 -1.316 1 97.69 56 CYS B N 1
ATOM 2091 C CA . CYS B 1 56 ? -8.109 -16.172 -2.072 1 97.69 56 CYS B CA 1
ATOM 2092 C C . CYS B 1 56 ? -6.863 -15.602 -1.402 1 97.69 56 CYS B C 1
ATOM 2094 O O . CYS B 1 56 ? -6.934 -14.594 -0.7 1 97.69 56 CYS B O 1
ATOM 2096 N N . VAL B 1 57 ? -5.797 -16.297 -1.581 1 98.5 57 VAL B N 1
ATOM 2097 C CA . VAL B 1 57 ? -4.504 -15.844 -1.076 1 98.5 57 VAL B CA 1
ATOM 2098 C C . VAL B 1 57 ? -3.465 -15.898 -2.195 1 98.5 57 VAL B C 1
ATOM 2100 O O . VAL B 1 57 ? -3.514 -16.781 -3.053 1 98.5 57 VAL B O 1
ATOM 2103 N N . GLU B 1 58 ? -2.594 -14.906 -2.191 1 98.5 58 GLU B N 1
ATOM 2104 C CA . GLU B 1 58 ? -1.493 -14.867 -3.148 1 98.5 58 GLU B CA 1
ATOM 2105 C C . GLU B 1 58 ? -0.186 -14.461 -2.471 1 98.5 58 GLU B C 1
ATOM 2107 O O . GLU B 1 58 ? -0.194 -13.719 -1.486 1 98.5 58 GLU B O 1
ATOM 2112 N N . GLY B 1 59 ? 0.9 -15.008 -2.984 1 98.44 59 GLY B N 1
ATOM 2113 C CA . GLY B 1 59 ? 2.205 -14.75 -2.4 1 98.44 59 GLY B CA 1
ATOM 2114 C C . GLY B 1 59 ? 3.061 -13.82 -3.24 1 98.44 59 GLY B C 1
ATOM 2115 O O . GLY B 1 59 ? 3.115 -13.953 -4.465 1 98.44 59 GLY B O 1
ATOM 2116 N N . VAL B 1 60 ? 3.65 -12.898 -2.6 1 98.75 60 VAL B N 1
ATOM 2117 C CA . VAL B 1 60 ? 4.637 -12.016 -3.219 1 98.75 60 VAL B CA 1
ATOM 2118 C C . VAL B 1 60 ? 6.043 -12.508 -2.902 1 98.75 60 VAL B C 1
ATOM 2120 O O . VAL B 1 60 ? 6.488 -12.445 -1.754 1 98.75 60 VAL B O 1
ATOM 2123 N N . LEU B 1 61 ? 6.734 -13.023 -3.867 1 97.88 61 LEU B N 1
ATOM 2124 C CA . LEU B 1 61 ? 8.102 -13.523 -3.75 1 97.88 61 LEU B CA 1
ATOM 2125 C C . LEU B 1 61 ? 9.102 -12.516 -4.309 1 97.88 61 LEU B C 1
ATOM 2127 O O . LEU B 1 61 ? 8.938 -12.031 -5.434 1 97.88 61 LEU B O 1
ATOM 2131 N N . LEU B 1 62 ? 10.102 -12.266 -3.521 1 97.38 62 LEU B N 1
ATOM 2132 C CA . LEU B 1 62 ? 11.062 -11.242 -3.912 1 97.38 62 LEU B CA 1
ATOM 2133 C C . LEU B 1 62 ? 12.445 -11.844 -4.137 1 97.38 62 LEU B C 1
ATOM 2135 O O . LEU B 1 62 ? 12.867 -12.727 -3.387 1 97.38 62 LEU B O 1
ATOM 2139 N N . VAL B 1 63 ? 13.078 -11.336 -5.117 1 97.06 63 VAL B N 1
ATOM 2140 C CA . VAL B 1 63 ? 14.469 -11.688 -5.406 1 97.06 63 VAL B CA 1
ATOM 2141 C C . VAL B 1 63 ? 15.258 -10.43 -5.766 1 97.06 63 VAL B C 1
ATOM 2143 O O . VAL B 1 63 ? 14.68 -9.367 -5.973 1 97.06 63 VAL B O 1
ATOM 2146 N N . GLU B 1 64 ? 16.5 -10.594 -5.719 1 94.88 64 GLU B N 1
ATOM 2147 C CA . GLU B 1 64 ? 17.375 -9.492 -6.113 1 94.88 64 GLU B CA 1
ATOM 2148 C C . GLU B 1 64 ? 17.938 -9.711 -7.52 1 94.88 64 GLU B C 1
ATOM 2150 O O . GLU B 1 64 ? 18.359 -10.812 -7.863 1 94.88 64 GLU B O 1
ATOM 2155 N N . LEU B 1 65 ? 17.812 -8.758 -8.367 1 93.56 65 LEU B N 1
ATOM 2156 C CA . LEU B 1 65 ? 18.484 -8.664 -9.656 1 93.56 65 LEU B CA 1
ATOM 2157 C C . LEU B 1 65 ? 19.062 -7.27 -9.875 1 93.56 65 LEU B C 1
ATOM 2159 O O . LEU B 1 65 ? 18.375 -6.266 -9.648 1 93.56 65 LEU B O 1
ATOM 2163 N N . PHE B 1 66 ? 20.359 -7.137 -10.195 1 87.81 66 PHE B N 1
ATOM 2164 C CA . PHE B 1 66 ? 21.062 -5.883 -10.445 1 87.81 66 PHE B CA 1
ATOM 2165 C C . PHE B 1 66 ? 20.969 -4.957 -9.234 1 87.81 66 PHE B C 1
ATOM 2167 O O . PHE B 1 66 ? 20.734 -3.756 -9.383 1 87.81 66 PHE B O 1
ATOM 2174 N N . ARG B 1 67 ? 20.969 -5.523 -8.031 1 86.38 67 ARG B N 1
ATOM 2175 C CA . ARG B 1 67 ? 20.984 -4.828 -6.75 1 86.38 67 ARG B CA 1
ATOM 2176 C C . ARG B 1 67 ? 19.656 -4.16 -6.465 1 86.38 67 ARG B C 1
ATOM 2178 O O . ARG B 1 67 ? 19.594 -3.176 -5.723 1 86.38 67 ARG B O 1
ATOM 2185 N N . HIS B 1 68 ? 18.594 -4.758 -7.07 1 89.94 68 HIS B N 1
ATOM 2186 C CA . HIS B 1 68 ? 17.25 -4.234 -6.863 1 89.94 68 HIS B CA 1
ATOM 2187 C C . HIS B 1 68 ? 16.25 -5.367 -6.641 1 89.94 68 HIS B C 1
ATOM 2189 O O . HIS B 1 68 ? 16.422 -6.465 -7.172 1 89.94 68 HIS B O 1
ATOM 2195 N N . PRO B 1 69 ? 15.227 -5.004 -5.918 1 93.69 69 PRO B N 1
ATOM 2196 C CA . PRO B 1 69 ? 14.203 -6.023 -5.707 1 93.69 69 PRO B CA 1
ATOM 2197 C C . PRO B 1 69 ? 13.359 -6.281 -6.957 1 93.69 69 PRO B C 1
ATOM 2199 O O . PRO B 1 69 ? 13.023 -5.344 -7.684 1 93.69 69 PRO B O 1
ATOM 2202 N N . HIS B 1 70 ? 13.125 -7.488 -7.242 1 97.19 70 HIS B N 1
ATOM 2203 C CA . HIS B 1 70 ? 12.234 -7.969 -8.289 1 97.19 70 HIS B CA 1
ATOM 2204 C C . HIS B 1 70 ? 11.156 -8.883 -7.723 1 97.19 70 HIS B C 1
ATOM 2206 O O . HIS B 1 70 ? 11.406 -9.625 -6.766 1 97.19 70 HIS B O 1
ATOM 2212 N N . VAL B 1 71 ? 9.984 -8.758 -8.281 1 98.25 71 VAL B N 1
ATOM 2213 C CA . VAL B 1 71 ? 8.891 -9.648 -7.914 1 98.25 71 VAL B CA 1
ATOM 2214 C C . VAL B 1 71 ? 8.82 -10.812 -8.898 1 98.25 71 VAL B C 1
ATOM 2216 O O . VAL B 1 71 ? 8.891 -10.617 -10.109 1 98.25 71 VAL B O 1
ATOM 2219 N N . LEU B 1 72 ? 8.719 -12.016 -8.367 1 98.06 72 LEU B N 1
ATOM 2220 C CA . LEU B 1 72 ? 8.516 -13.18 -9.227 1 98.06 72 LEU B CA 1
ATOM 2221 C C . LEU B 1 72 ? 7.051 -13.312 -9.617 1 98.06 72 LEU B C 1
ATOM 2223 O O . LEU B 1 72 ? 6.184 -13.445 -8.75 1 98.06 72 LEU B O 1
ATOM 2227 N N . LEU B 1 73 ? 6.801 -13.273 -10.906 1 97.88 73 LEU B N 1
ATOM 2228 C CA . LEU B 1 73 ? 5.449 -13.391 -11.445 1 97.88 73 LEU B CA 1
ATOM 2229 C C . LEU B 1 73 ? 5.34 -14.586 -12.383 1 97.88 73 LEU B C 1
ATOM 2231 O O . LEU B 1 7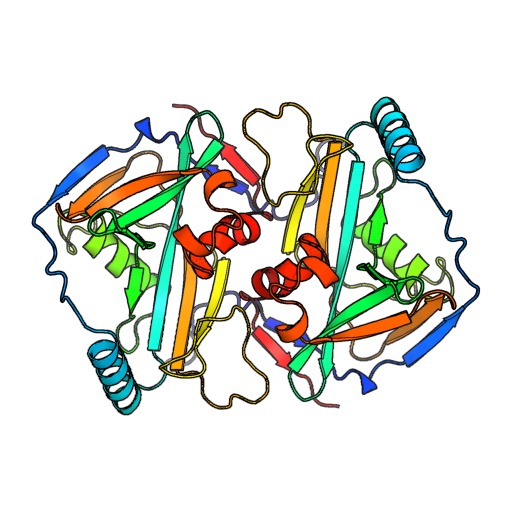3 ? 6.324 -14.992 -13 1 97.88 73 LEU B O 1
ATOM 2235 N N . LEU B 1 74 ? 4.168 -15.125 -12.398 1 96.25 74 LEU B N 1
ATOM 2236 C CA . LEU B 1 74 ? 3.854 -16.156 -13.383 1 96.25 74 LEU B CA 1
ATOM 2237 C C . LEU B 1 74 ? 3.207 -15.555 -14.625 1 96.25 74 LEU B C 1
ATOM 2239 O O . LEU B 1 74 ? 2.275 -14.75 -14.516 1 96.25 74 LEU B O 1
ATOM 2243 N N . GLN B 1 75 ? 3.719 -15.805 -15.711 1 95.19 75 GLN B N 1
ATOM 2244 C CA . GLN B 1 75 ? 3.135 -15.367 -16.969 1 95.19 75 GLN B CA 1
ATOM 2245 C C . GLN B 1 75 ? 2.365 -16.5 -17.641 1 95.19 75 GLN B C 1
ATOM 2247 O O . GLN B 1 75 ? 2.896 -17.609 -17.828 1 95.19 75 GLN B O 1
ATOM 2252 N N . VAL B 1 76 ? 1.136 -16.219 -17.953 1 89.5 76 VAL B N 1
ATOM 2253 C CA . VAL B 1 76 ? 0.285 -17.203 -18.609 1 89.5 76 VAL B CA 1
ATOM 2254 C C . VAL B 1 76 ? 0.237 -16.922 -20.109 1 89.5 76 VAL B C 1
ATOM 2256 O O . VAL B 1 76 ? -0.198 -15.852 -20.547 1 89.5 76 VAL B O 1
ATOM 2259 N N . LYS B 1 77 ? 0.491 -17.922 -20.969 1 83 77 LYS B N 1
ATOM 2260 C CA . LYS B 1 77 ? 0.437 -17.891 -22.438 1 83 77 LYS B CA 1
ATOM 2261 C C . LYS B 1 77 ? 0.969 -16.562 -22.969 1 83 77 LYS B C 1
ATOM 2263 O O . LYS B 1 77 ? 0.377 -15.961 -23.859 1 83 77 LYS B O 1
ATOM 2268 N N . ASN B 1 78 ? 1.857 -15.969 -22.359 1 78.88 78 ASN B N 1
ATOM 2269 C CA . ASN B 1 78 ? 2.51 -14.719 -22.75 1 78.88 78 ASN B CA 1
ATOM 2270 C C . ASN B 1 78 ? 1.519 -13.562 -22.781 1 78.88 78 ASN B C 1
ATOM 2272 O O . ASN B 1 78 ? 1.663 -12.648 -23.594 1 78.88 78 ASN B O 1
ATOM 2276 N N . SER B 1 79 ? 0.499 -13.656 -22.125 1 83.56 79 SER B N 1
ATOM 2277 C CA . SER B 1 79 ? -0.559 -12.664 -22.234 1 83.56 79 SER B CA 1
ATOM 2278 C C . SER B 1 79 ? -0.812 -11.961 -20.906 1 83.56 79 SER B C 1
ATOM 2280 O O . SER B 1 79 ? -0.944 -10.742 -20.844 1 83.56 79 SER B O 1
ATOM 2282 N N . PHE B 1 80 ? -0.961 -12.695 -19.844 1 91.19 80 PHE B N 1
ATOM 2283 C CA . PHE B 1 80 ? -1.266 -11.984 -18.609 1 91.19 80 PHE B CA 1
ATOM 2284 C C . PHE B 1 80 ? -0.424 -12.523 -17.453 1 91.19 80 PHE B C 1
ATOM 2286 O O . PHE B 1 80 ? 0.188 -13.586 -17.562 1 91.19 80 PHE B O 1
ATOM 2293 N N . PHE B 1 81 ? -0.25 -11.82 -16.406 1 95.81 81 PHE B N 1
ATOM 2294 C CA . PHE B 1 81 ? 0.601 -12.109 -15.258 1 95.81 81 PHE B CA 1
ATOM 2295 C C . PHE B 1 81 ? -0.24 -12.398 -14.016 1 95.81 81 PHE B C 1
ATOM 2297 O O . PHE B 1 81 ? -1.313 -11.82 -13.836 1 95.81 81 PHE B O 1
ATOM 2304 N N . LYS B 1 82 ? 0.246 -13.305 -13.203 1 95.44 82 LYS B N 1
ATOM 2305 C CA . LYS B 1 82 ? -0.42 -13.57 -11.93 1 95.44 82 LYS B CA 1
ATOM 2306 C C . LYS B 1 82 ? 0.591 -13.914 -10.844 1 95.44 82 LYS B C 1
ATOM 2308 O O . LYS B 1 82 ? 1.749 -14.219 -11.133 1 95.44 82 LYS B O 1
ATOM 2313 N N . LEU B 1 83 ? 0.201 -13.758 -9.68 1 97.75 83 LEU B N 1
ATOM 2314 C CA . LEU B 1 83 ? 0.958 -14.219 -8.516 1 97.75 83 LEU B CA 1
ATOM 2315 C C . LEU B 1 83 ? 0.609 -15.664 -8.18 1 97.75 83 LEU B C 1
ATOM 2317 O O . LEU B 1 83 ? -0.499 -16.125 -8.461 1 97.75 83 LEU B O 1
ATOM 2321 N N . PRO B 1 84 ? 1.59 -16.406 -7.684 1 96.69 84 PRO B N 1
ATOM 2322 C CA . PRO B 1 84 ? 1.218 -17.734 -7.211 1 96.69 84 PRO B CA 1
ATOM 2323 C C . PRO B 1 84 ? 0.245 -17.688 -6.035 1 96.69 84 PRO B C 1
ATOM 2325 O O . PRO B 1 84 ? 0.389 -16.859 -5.137 1 96.69 84 PRO B O 1
ATOM 2328 N N . GLY B 1 85 ? -0.678 -18.516 -6.027 1 96.5 85 GLY B N 1
ATOM 2329 C CA . GLY B 1 85 ? -1.728 -18.578 -5.023 1 96.5 85 GLY B CA 1
ATOM 2330 C C . GLY B 1 85 ? -3.029 -19.141 -5.555 1 96.5 85 GLY B C 1
ATOM 2331 O O . GLY B 1 85 ? -3.023 -20 -6.441 1 96.5 85 GLY B O 1
ATOM 2332 N N . GLY B 1 86 ? -4.18 -18.688 -4.875 1 95.94 86 GLY B N 1
ATOM 2333 C CA . GLY B 1 86 ? -5.48 -19.172 -5.305 1 95.94 86 GLY B CA 1
ATOM 2334 C C . GLY B 1 86 ? -6.488 -19.266 -4.172 1 95.94 86 GLY B C 1
ATOM 2335 O O . GLY B 1 86 ? -6.266 -18.703 -3.094 1 95.94 86 GLY B O 1
ATOM 2336 N N . ARG B 1 87 ? -7.527 -19.922 -4.535 1 96.06 87 ARG B N 1
ATOM 2337 C CA . ARG B 1 87 ? -8.656 -20.016 -3.617 1 96.06 87 ARG B CA 1
ATOM 2338 C C . ARG B 1 87 ? -8.344 -20.938 -2.451 1 96.06 87 ARG B C 1
ATOM 2340 O O . ARG B 1 87 ? -7.73 -21.984 -2.637 1 96.06 87 ARG B O 1
ATOM 2347 N N . LEU B 1 88 ? -8.805 -20.562 -1.322 1 96.75 88 LEU B N 1
ATOM 2348 C CA . LEU B 1 88 ? -8.68 -21.391 -0.135 1 96.75 88 LEU B CA 1
ATOM 2349 C C . LEU B 1 88 ? -9.773 -22.453 -0.111 1 96.75 88 LEU B C 1
ATOM 2351 O O . LEU B 1 88 ? -10.875 -22.234 -0.622 1 96.75 88 LEU B O 1
ATOM 2355 N N . ARG B 1 89 ? -9.445 -23.578 0.452 1 94.62 89 ARG B N 1
ATOM 2356 C CA . ARG B 1 89 ? -10.461 -24.578 0.771 1 94.62 89 ARG B CA 1
ATOM 2357 C C . ARG B 1 89 ? -11.289 -24.156 1.978 1 94.62 89 ARG B C 1
ATOM 2359 O O . ARG B 1 89 ? -10.859 -23.312 2.766 1 94.62 89 ARG B O 1
ATOM 2366 N N . SER B 1 90 ? -12.438 -24.828 2.062 1 92.06 90 SER B N 1
ATOM 2367 C CA . SER B 1 90 ? -13.289 -24.531 3.209 1 92.06 90 SER B CA 1
ATOM 2368 C C . SER B 1 90 ? -12.57 -24.812 4.523 1 92.06 90 SER B C 1
ATOM 2370 O O . SER B 1 90 ? -12.008 -25.891 4.707 1 92.06 90 SER B O 1
ATOM 2372 N N . GLY B 1 91 ? -12.492 -23.812 5.379 1 92.44 91 GLY B N 1
ATOM 2373 C CA . GLY B 1 91 ? -11.906 -23.984 6.699 1 92.44 91 GLY B CA 1
ATOM 2374 C C . GLY B 1 91 ? -10.398 -23.859 6.699 1 92.44 91 GLY B C 1
ATOM 2375 O O . GLY B 1 91 ? -9.766 -23.938 7.754 1 92.44 91 GLY B O 1
ATOM 2376 N N . GLU B 1 92 ? -9.828 -23.703 5.57 1 95.56 92 GLU B N 1
ATOM 2377 C CA . GLU B 1 92 ? -8.375 -23.594 5.453 1 95.56 92 GLU B CA 1
ATOM 2378 C C . GLU B 1 92 ? -7.887 -22.219 5.906 1 95.56 92 GLU B C 1
ATOM 2380 O O . GLU B 1 92 ? -8.5 -21.203 5.586 1 95.56 92 GLU B O 1
ATOM 2385 N N . SER B 1 93 ? -6.824 -22.219 6.746 1 96.5 93 SER B N 1
ATOM 2386 C CA . SER B 1 93 ? -6.246 -20.938 7.137 1 96.5 93 SER B CA 1
ATOM 2387 C C . SER B 1 93 ? -5.539 -20.266 5.965 1 96.5 93 SER B C 1
ATOM 2389 O O . SER B 1 93 ? -5.133 -20.938 5.012 1 96.5 93 SER B O 1
ATOM 2391 N N . ASP B 1 94 ? -5.398 -19 6.051 1 97.06 94 ASP B N 1
ATOM 2392 C CA . ASP B 1 94 ? -4.699 -18.234 5.016 1 97.06 94 ASP B CA 1
ATOM 2393 C C . ASP B 1 94 ? -3.309 -18.812 4.762 1 97.06 94 ASP B C 1
ATOM 2395 O O . ASP B 1 94 ? -2.93 -19.047 3.613 1 97.06 94 ASP B O 1
ATOM 2399 N N . ILE B 1 95 ? -2.627 -19.078 5.824 1 96.44 95 ILE B N 1
ATOM 2400 C CA . ILE B 1 95 ? -1.225 -19.484 5.758 1 96.44 95 ILE B CA 1
ATOM 2401 C C . ILE B 1 95 ? -1.111 -20.891 5.203 1 96.44 95 ILE B C 1
ATOM 2403 O O . ILE B 1 95 ? -0.318 -21.156 4.293 1 96.44 95 ILE B O 1
ATOM 2407 N N . ASP B 1 96 ? -1.881 -21.781 5.707 1 95.12 96 ASP B N 1
ATOM 2408 C CA . ASP B 1 96 ? -1.85 -23.156 5.223 1 95.12 96 ASP B CA 1
ATOM 2409 C C . ASP B 1 96 ? -2.254 -23.234 3.75 1 95.12 96 ASP B C 1
ATOM 2411 O O . ASP B 1 96 ? -1.643 -23.969 2.969 1 95.12 96 ASP B O 1
ATOM 2415 N N . GLY B 1 97 ? -3.307 -22.5 3.43 1 96.5 97 GLY B N 1
ATOM 2416 C CA . GLY B 1 97 ? -3.75 -22.453 2.045 1 96.5 97 GLY B CA 1
ATOM 2417 C C . GLY B 1 97 ? -2.699 -21.922 1.097 1 96.5 97 GLY B C 1
ATOM 2418 O O . GLY B 1 97 ? -2.504 -22.453 0.005 1 96.5 97 GLY B O 1
ATOM 2419 N N . LEU B 1 98 ? -2.031 -20.844 1.541 1 97 98 LEU B N 1
ATOM 2420 C CA . LEU B 1 98 ? -0.996 -20.266 0.695 1 97 98 LEU B CA 1
ATOM 2421 C C . LEU B 1 98 ? 0.171 -21.234 0.523 1 97 98 LEU B C 1
ATOM 2423 O O . LEU B 1 98 ? 0.688 -21.406 -0.584 1 97 98 LEU B O 1
ATOM 2427 N N . LYS B 1 99 ? 0.561 -21.875 1.574 1 95.31 99 LYS B N 1
ATOM 2428 C CA . LYS B 1 99 ? 1.633 -22.859 1.484 1 95.31 99 LYS B CA 1
ATOM 2429 C C . LYS B 1 99 ? 1.271 -23.984 0.512 1 95.31 99 LYS B C 1
ATOM 2431 O O . LYS B 1 99 ? 2.096 -24.391 -0.308 1 95.31 99 LYS B O 1
ATOM 2436 N N . ARG B 1 100 ? 0.062 -24.422 0.66 1 94.19 100 ARG B N 1
ATOM 2437 C CA . ARG B 1 100 ? -0.417 -25.469 -0.234 1 94.19 100 ARG B CA 1
ATOM 2438 C C . ARG B 1 100 ? -0.386 -25.016 -1.688 1 94.19 100 ARG B C 1
ATOM 2440 O O . ARG B 1 100 ? 0.074 -25.75 -2.566 1 94.19 100 ARG B O 1
ATOM 2447 N N . LYS B 1 101 ? -0.843 -23.844 -1.936 1 94.75 101 LYS B N 1
ATOM 2448 C CA . LYS B 1 101 ? -0.913 -23.297 -3.285 1 94.75 101 LYS B CA 1
ATOM 2449 C C . LYS B 1 101 ? 0.483 -23.062 -3.857 1 94.75 101 LYS B C 1
ATOM 2451 O O . LYS B 1 101 ? 0.73 -23.328 -5.035 1 94.75 101 LYS B O 1
ATOM 2456 N N . LEU B 1 102 ? 1.36 -22.531 -3.061 1 95.06 102 LEU B N 1
ATOM 2457 C CA . LEU B 1 102 ? 2.736 -22.328 -3.494 1 95.06 102 LEU B CA 1
ATOM 2458 C C . LEU B 1 102 ? 3.395 -23.641 -3.879 1 95.06 102 LEU B C 1
ATOM 2460 O O . LEU B 1 102 ? 4.055 -23.734 -4.918 1 95.06 102 LEU B O 1
ATOM 2464 N N . SER B 1 103 ? 3.193 -24.609 -3.07 1 92.56 103 SER B N 1
ATOM 2465 C CA . SER B 1 103 ? 3.758 -25.922 -3.359 1 92.56 103 SER B CA 1
ATOM 2466 C C . SER B 1 103 ? 3.184 -26.5 -4.652 1 92.56 103 SER B C 1
ATOM 2468 O O . SER B 1 103 ? 3.916 -27.062 -5.461 1 92.56 103 SER B O 1
ATOM 2470 N N . SER B 1 104 ? 1.945 -26.359 -4.809 1 89.38 104 SER B N 1
ATOM 2471 C CA . SER B 1 104 ? 1.277 -26.906 -5.988 1 89.38 104 SER B CA 1
ATOM 2472 C C . SER B 1 104 ? 1.781 -26.234 -7.262 1 89.38 104 SER B C 1
ATOM 2474 O O . SER B 1 104 ? 1.956 -26.906 -8.289 1 89.38 104 SER B O 1
ATOM 2476 N N . ARG B 1 105 ? 2.092 -24.969 -7.168 1 90.38 105 ARG B N 1
ATOM 2477 C CA . ARG B 1 105 ? 2.412 -24.203 -8.375 1 90.38 105 ARG B CA 1
ATOM 2478 C C . ARG B 1 105 ? 3.92 -24.156 -8.602 1 90.38 105 ARG B C 1
ATOM 2480 O O . ARG B 1 105 ? 4.375 -24.047 -9.742 1 90.38 105 ARG B O 1
ATOM 2487 N N . LEU B 1 106 ? 4.664 -24.266 -7.512 1 92.69 106 LEU B N 1
ATOM 2488 C CA . LEU B 1 106 ? 6.074 -23.922 -7.652 1 92.69 106 LEU B CA 1
ATOM 2489 C C . LEU B 1 106 ? 6.965 -25.094 -7.23 1 92.69 106 LEU B C 1
ATOM 2491 O O . LEU B 1 106 ? 8.195 -24.984 -7.285 1 92.69 106 LEU B O 1
ATOM 2495 N N . SER B 1 107 ? 6.43 -26.188 -6.816 1 89.38 107 SER B N 1
ATOM 2496 C CA . SER B 1 107 ? 7.227 -27.328 -6.371 1 89.38 107 SER B CA 1
ATOM 2497 C C . SER B 1 107 ? 6.914 -28.562 -7.195 1 89.38 107 SER B C 1
ATOM 2499 O O . SER B 1 107 ? 5.953 -28.578 -7.965 1 89.38 107 SER B O 1
ATOM 2501 N N . VAL B 1 108 ? 7.867 -29.609 -7.184 1 77.44 108 VAL B N 1
ATOM 2502 C CA . VAL B 1 108 ? 7.699 -30.859 -7.914 1 77.44 108 VAL B CA 1
ATOM 2503 C C . VAL B 1 108 ? 6.453 -31.578 -7.41 1 77.44 108 VAL B C 1
ATOM 2505 O O . VAL B 1 108 ? 5.625 -32.031 -8.203 1 77.44 108 VAL B O 1
ATOM 2508 N N . SER B 1 109 ? 6.336 -32.031 -6.234 1 66.81 109 SER B N 1
ATOM 2509 C CA . SER B 1 109 ? 5.168 -32.688 -5.668 1 66.81 109 SER B CA 1
ATOM 2510 C C . SER B 1 109 ? 4.531 -31.859 -4.562 1 66.81 109 SER B C 1
ATOM 2512 O O . SER B 1 109 ? 5.227 -31.125 -3.855 1 66.81 109 SER B O 1
ATOM 2514 N N . GLU B 1 110 ? 3.191 -31.734 -4.711 1 60.06 110 GLU B N 1
ATOM 2515 C CA . GLU B 1 110 ? 2.471 -31.094 -3.617 1 60.06 110 GLU B CA 1
ATOM 2516 C C . GLU B 1 110 ? 2.898 -31.641 -2.264 1 60.06 110 GLU B C 1
ATOM 2518 O O . GLU B 1 110 ? 2.859 -30.938 -1.255 1 60.06 110 GLU B O 1
ATOM 2523 N N . SER B 1 111 ? 3.137 -33.031 -2.363 1 55.75 111 SER B N 1
ATOM 2524 C CA . SER B 1 111 ? 3.424 -33.781 -1.149 1 55.75 111 SER B CA 1
ATOM 2525 C C . SER B 1 111 ? 4.816 -33.469 -0.617 1 55.75 111 SER B C 1
ATOM 2527 O O . SER B 1 111 ? 5.172 -33.844 0.493 1 55.75 111 SER B O 1
ATOM 2529 N N . VAL B 1 112 ? 5.621 -33.125 -1.51 1 49.81 112 VAL B N 1
ATOM 2530 C CA . VAL B 1 112 ? 6.949 -32.844 -0.956 1 49.81 112 VAL B CA 1
ATOM 2531 C C . VAL B 1 112 ? 6.898 -31.625 -0.047 1 49.81 112 VAL B C 1
ATOM 2533 O O . VAL B 1 112 ? 6.684 -30.516 -0.515 1 49.81 112 VAL B O 1
ATOM 2536 N N . ILE B 1 113 ? 6.441 -31.766 1.074 1 48.22 113 ILE B N 1
ATOM 2537 C CA . ILE B 1 113 ? 6.566 -30.906 2.248 1 48.22 113 ILE B CA 1
ATOM 2538 C C . ILE B 1 113 ? 7.91 -30.188 2.217 1 48.22 113 ILE B C 1
ATOM 2540 O O . ILE B 1 113 ? 8.273 -29.5 3.174 1 48.22 113 ILE B O 1
ATOM 2544 N N . ASP B 1 114 ? 8.758 -30.5 1.306 1 49.84 114 ASP B N 1
ATOM 2545 C CA . ASP B 1 114 ? 10.125 -30.047 1.55 1 49.84 114 ASP B CA 1
ATOM 2546 C C . ASP B 1 114 ? 10.188 -28.531 1.655 1 49.84 114 ASP B C 1
ATOM 2548 O O . ASP B 1 114 ? 11.023 -27.984 2.377 1 49.84 114 ASP B O 1
ATOM 2552 N N . SER B 1 115 ? 9.367 -27.844 0.772 1 58.34 115 SER B N 1
ATOM 2553 C CA . SER B 1 115 ? 9.727 -26.422 0.855 1 58.34 115 SER B CA 1
ATOM 2554 C C . SER B 1 115 ? 9.016 -25.734 2.012 1 58.34 115 SER B C 1
ATOM 2556 O O . SER B 1 115 ? 7.793 -25.844 2.139 1 58.34 115 SER B O 1
ATOM 2558 N N . GLU B 1 116 ? 9.672 -25.609 3.104 1 80.88 116 GLU B N 1
ATOM 2559 C CA . GLU B 1 116 ? 9.195 -24.844 4.25 1 80.88 116 GLU B CA 1
ATOM 2560 C C . GLU B 1 116 ? 8.992 -23.375 3.883 1 80.88 116 GLU B C 1
ATOM 2562 O O . GLU B 1 116 ? 9.914 -22.562 4 1 80.88 116 GLU B O 1
ATOM 2567 N N . TRP B 1 117 ? 7.797 -23.188 3.16 1 92.5 117 TRP B N 1
ATOM 2568 C CA . TRP B 1 117 ? 7.473 -21.797 2.85 1 92.5 117 TRP B CA 1
ATOM 2569 C C . TRP B 1 117 ? 7.371 -20.953 4.121 1 92.5 117 TRP B C 1
ATOM 2571 O O . TRP B 1 117 ? 6.703 -21.359 5.082 1 92.5 117 TRP B O 1
ATOM 2581 N N . GLN B 1 118 ? 8.07 -19.906 4.164 1 94.44 118 GLN B N 1
ATOM 2582 C CA . GLN B 1 118 ? 7.969 -18.953 5.254 1 94.44 118 GLN B CA 1
ATOM 2583 C C . GLN B 1 118 ? 7.082 -17.766 4.867 1 94.44 118 GLN B C 1
ATOM 2585 O O . GLN B 1 118 ? 7.488 -16.906 4.082 1 94.44 118 GLN B O 1
ATOM 2590 N N . ILE B 1 119 ? 5.902 -17.797 5.383 1 96.44 119 ILE B N 1
ATOM 2591 C CA . ILE B 1 119 ? 4.93 -16.766 5.043 1 96.44 119 ILE B CA 1
ATOM 2592 C C . ILE B 1 119 ? 5.062 -15.594 6.012 1 96.44 119 ILE B C 1
ATOM 2594 O O . ILE B 1 119 ? 5.016 -15.773 7.23 1 96.44 119 ILE B O 1
ATOM 2598 N N . GLY B 1 120 ? 5.309 -14.406 5.465 1 95.12 120 GLY B N 1
ATOM 2599 C CA . GLY B 1 120 ? 5.43 -13.195 6.262 1 95.12 120 GLY B CA 1
ATOM 2600 C C . GLY B 1 120 ? 4.105 -12.492 6.473 1 95.12 120 GLY B C 1
ATOM 2601 O O . GLY B 1 120 ? 3.066 -13.141 6.617 1 95.12 120 GLY B O 1
ATOM 2602 N N . GLU B 1 121 ? 4.176 -11.258 6.582 1 93.88 121 GLU B N 1
ATOM 2603 C CA . GLU B 1 121 ? 2.99 -10.484 6.945 1 93.88 121 GLU B CA 1
ATOM 2604 C C . GLU B 1 121 ? 2.047 -10.328 5.758 1 93.88 121 GLU B C 1
ATOM 2606 O O . GLU B 1 121 ? 2.461 -10.477 4.605 1 93.88 121 GLU B O 1
ATOM 2611 N N . CYS B 1 122 ? 0.81 -10.148 6.035 1 96.75 122 CYS B N 1
ATOM 2612 C CA . CYS B 1 122 ? -0.179 -9.758 5.035 1 96.75 122 CYS B CA 1
ATOM 2613 C C . CYS B 1 122 ? 0.071 -8.336 4.547 1 96.75 122 CYS B C 1
ATOM 2615 O O . CYS B 1 122 ? 0.099 -7.398 5.344 1 96.75 122 CYS B O 1
ATOM 2617 N N . LEU B 1 123 ? 0.246 -8.18 3.281 1 97.06 123 LEU B N 1
ATOM 2618 C CA . LEU B 1 123 ? 0.576 -6.887 2.695 1 97.06 123 LEU B CA 1
ATOM 2619 C C . LEU B 1 123 ? -0.684 -6.059 2.467 1 97.06 123 LEU B C 1
ATOM 2621 O O . LEU B 1 123 ? -0.637 -4.828 2.504 1 97.06 123 LEU B O 1
ATOM 2625 N N . GLY B 1 124 ? -1.765 -6.703 2.146 1 96.88 124 GLY B N 1
ATOM 2626 C CA . GLY B 1 124 ? -3.012 -6.016 1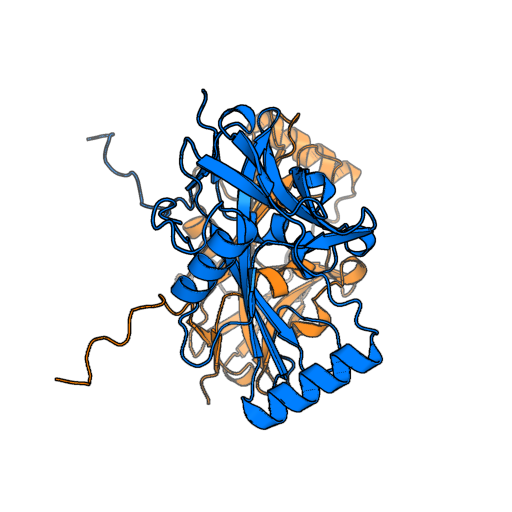.858 1 96.88 124 GLY B CA 1
ATOM 2627 C C . GLY B 1 124 ? -4.125 -6.949 1.422 1 96.88 124 GLY B C 1
ATOM 2628 O O . GLY B 1 124 ? -3.875 -8.117 1.11 1 96.88 124 GLY B O 1
ATOM 2629 N N . MET B 1 125 ? -5.305 -6.398 1.441 1 96.88 125 MET B N 1
ATOM 2630 C CA . MET B 1 125 ? -6.5 -7.145 1.057 1 96.88 125 MET B CA 1
ATOM 2631 C C . MET B 1 125 ? -7.281 -6.402 -0.022 1 96.88 125 MET B C 1
ATOM 2633 O O . MET B 1 125 ? -7.324 -5.172 -0.027 1 96.88 125 MET B O 1
ATOM 2637 N N . TRP B 1 126 ? -7.883 -7.141 -0.871 1 96.56 126 TRP B N 1
ATOM 2638 C CA . TRP B 1 126 ? -8.734 -6.621 -1.936 1 96.56 126 TRP B CA 1
ATOM 2639 C C . TRP B 1 126 ? -10.109 -7.281 -1.899 1 96.56 126 TRP B C 1
ATOM 2641 O O . TRP B 1 126 ? -10.227 -8.484 -1.648 1 96.56 126 TRP B O 1
ATOM 2651 N N . TRP B 1 127 ? -11.07 -6.488 -2.271 1 94.81 127 TRP B N 1
ATOM 2652 C CA . TRP B 1 127 ? -12.453 -6.945 -2.131 1 94.81 127 TRP B CA 1
ATOM 2653 C C . TRP B 1 127 ? -13.211 -6.789 -3.441 1 94.81 127 TRP B C 1
ATOM 2655 O O . TRP B 1 127 ? -13.078 -5.777 -4.133 1 94.81 127 TRP B O 1
ATOM 2665 N N . ARG B 1 128 ? -13.914 -7.773 -3.715 1 94.44 128 ARG B N 1
ATOM 2666 C CA . ARG B 1 128 ? -14.875 -7.73 -4.812 1 94.44 128 ARG B CA 1
ATOM 2667 C C . ARG B 1 128 ? -16.297 -7.707 -4.289 1 94.44 128 ARG B C 1
ATOM 2669 O O . ARG B 1 128 ? -16.719 -8.602 -3.547 1 94.44 128 ARG B O 1
ATOM 2676 N N . THR B 1 129 ? -17.047 -6.723 -4.617 1 90.31 129 THR B N 1
ATOM 2677 C CA . THR B 1 129 ? -18.359 -6.535 -4.027 1 90.31 129 THR B CA 1
ATOM 2678 C C . THR B 1 129 ? -19.438 -7.191 -4.891 1 90.31 129 THR B C 1
ATOM 2680 O O . THR B 1 129 ? -20.547 -7.449 -4.418 1 90.31 129 THR B O 1
ATOM 2683 N N . ASP B 1 130 ? -19.125 -7.363 -6.152 1 90.81 130 ASP B N 1
ATOM 2684 C CA . ASP B 1 130 ? -20.031 -8.023 -7.09 1 90.81 130 ASP B CA 1
ATOM 2685 C C . ASP B 1 130 ? -19.266 -8.93 -8.047 1 90.81 130 ASP B C 1
ATOM 2687 O O . ASP B 1 130 ? -18.078 -8.727 -8.281 1 90.81 130 ASP B O 1
ATOM 2691 N N . PHE B 1 131 ? -19.969 -9.867 -8.68 1 92.94 131 PHE B N 1
ATOM 2692 C CA . PHE B 1 131 ? -19.328 -10.898 -9.477 1 92.94 131 PHE B CA 1
ATOM 2693 C C . PHE B 1 131 ? -18.734 -10.305 -10.75 1 92.94 131 PHE B C 1
ATOM 2695 O O . PHE B 1 131 ? -17.781 -10.859 -11.32 1 92.94 131 PHE B O 1
ATOM 2702 N N . GLU B 1 132 ? -19.219 -9.156 -11.156 1 88.19 132 GLU B N 1
ATOM 2703 C CA . GLU B 1 132 ? -18.812 -8.555 -12.414 1 88.19 132 GLU B CA 1
ATOM 2704 C C . GLU B 1 132 ? -17.969 -7.309 -12.18 1 88.19 132 GLU B C 1
ATOM 2706 O O . GLU B 1 132 ? -17.688 -6.551 -13.109 1 88.19 132 GLU B O 1
ATOM 2711 N N . THR B 1 133 ? -17.516 -7.133 -10.961 1 86.81 133 THR B N 1
ATOM 2712 C CA . THR B 1 133 ? -16.781 -5.906 -10.664 1 86.81 133 THR B CA 1
ATOM 2713 C C . THR B 1 133 ? -15.312 -6.215 -10.359 1 86.81 133 THR B C 1
ATOM 2715 O O . THR B 1 133 ? -14.945 -7.371 -10.156 1 86.81 133 THR B O 1
ATOM 2718 N N . LEU B 1 134 ? -14.508 -5.199 -10.383 1 88.69 134 LEU B N 1
ATOM 2719 C CA . LEU B 1 134 ? -13.078 -5.332 -10.109 1 88.69 134 LEU B CA 1
ATOM 2720 C C . LEU B 1 134 ? -12.82 -5.344 -8.602 1 88.69 134 LEU B C 1
ATOM 2722 O O . LEU B 1 134 ? -13.703 -5.02 -7.809 1 88.69 134 LEU B O 1
ATOM 2726 N N . LEU B 1 135 ? -11.656 -5.789 -8.25 1 93.88 135 LEU B N 1
ATOM 2727 C CA . LEU B 1 135 ? -11.211 -5.797 -6.863 1 93.88 135 LEU B CA 1
ATOM 2728 C C . LEU B 1 135 ? -10.781 -4.402 -6.422 1 93.88 135 LEU B C 1
ATOM 2730 O O . LEU B 1 135 ? -10.156 -3.67 -7.191 1 93.88 135 LEU B O 1
ATOM 2734 N N . HIS B 1 136 ? -11.156 -4.043 -5.203 1 93.69 136 HIS B N 1
ATOM 2735 C CA . HIS B 1 136 ? -10.75 -2.777 -4.602 1 93.69 136 HIS B CA 1
ATOM 2736 C C . HIS B 1 136 ? -10.047 -3.004 -3.27 1 93.69 136 HIS B C 1
ATOM 2738 O O . HIS B 1 136 ? -10.375 -3.941 -2.539 1 93.69 136 HIS B O 1
ATOM 2744 N N . PRO B 1 137 ? -9.109 -2.146 -2.891 1 95.25 137 PRO B N 1
ATOM 2745 C CA . PRO B 1 137 ? -8.359 -2.326 -1.647 1 95.25 137 PRO B CA 1
ATOM 2746 C C . PRO B 1 137 ? -9.102 -1.791 -0.425 1 95.25 137 PRO B C 1
ATOM 2748 O O . PRO B 1 137 ? -8.469 -1.323 0.528 1 95.25 137 PRO B O 1
ATOM 2751 N N . TYR B 1 138 ? -10.383 -1.671 -0.47 1 90.88 138 TYR B N 1
ATOM 2752 C CA . TYR B 1 138 ? -11.273 -1.273 0.615 1 90.88 138 TYR B CA 1
ATOM 2753 C C . TYR B 1 138 ? -12.672 -1.843 0.408 1 90.88 138 TYR B C 1
ATOM 2755 O O . TYR B 1 138 ? -13.031 -2.229 -0.706 1 90.88 138 TYR B O 1
ATOM 2763 N N . LEU B 1 139 ? -13.406 -1.941 1.522 1 85.38 139 LEU B N 1
ATOM 2764 C CA . LEU B 1 139 ? -14.805 -2.34 1.409 1 85.38 139 LEU B CA 1
ATOM 2765 C C . LEU B 1 139 ? -15.68 -1.142 1.066 1 85.38 139 LEU B C 1
ATOM 2767 O O . LEU B 1 139 ? -15.562 -0.083 1.688 1 85.38 139 LEU B O 1
ATOM 2771 N N . LEU B 1 140 ? -16.453 -1.289 0.156 1 79.06 140 LEU B N 1
ATOM 2772 C CA . LEU B 1 140 ? -17.312 -0.205 -0.286 1 79.06 140 LEU B CA 1
ATOM 2773 C C . LEU B 1 140 ? -18.453 0.02 0.707 1 79.06 140 LEU B C 1
ATOM 2775 O O . LEU B 1 140 ? -18.906 -0.92 1.366 1 79.06 140 LEU B O 1
ATOM 2779 N N . PRO B 1 141 ? -18.812 1.248 1.107 1 66.88 141 PRO B N 1
ATOM 2780 C CA . PRO B 1 141 ? -19.828 1.602 2.109 1 66.88 141 PRO B CA 1
ATOM 2781 C C . PRO B 1 141 ? -21.109 0.793 1.963 1 66.88 141 PRO B C 1
ATOM 2783 O O . PRO B 1 141 ? -21.688 0.365 2.963 1 66.88 141 PRO B O 1
ATOM 2786 N N . ASN B 1 142 ? -21.656 0.737 0.888 1 65.44 142 ASN B N 1
ATOM 2787 C CA . ASN B 1 142 ? -23.016 0.221 0.734 1 65.44 142 ASN B CA 1
ATOM 2788 C C . ASN B 1 142 ? -23.016 -1.285 0.486 1 65.44 142 ASN B C 1
ATOM 2790 O O . ASN B 1 142 ? -24.047 -1.861 0.148 1 65.44 142 ASN B O 1
ATOM 2794 N N . VAL B 1 143 ? -21.906 -1.787 0.715 1 63.53 143 VAL B N 1
ATOM 2795 C CA . VAL B 1 143 ? -21.875 -3.188 0.302 1 63.53 143 VAL B CA 1
ATOM 2796 C C . VAL B 1 143 ? -21.969 -4.09 1.53 1 63.53 143 VAL B C 1
ATOM 2798 O O . VAL B 1 143 ? -21.062 -4.094 2.373 1 63.53 143 VAL B O 1
ATOM 2801 N N . LEU B 1 144 ? -23.094 -4.715 1.718 1 68.06 144 LEU B N 1
ATOM 2802 C CA . LEU B 1 144 ? -23.406 -5.59 2.842 1 68.06 144 LEU B CA 1
ATOM 2803 C C . LEU B 1 144 ? -22.734 -6.949 2.672 1 68.06 144 LEU B C 1
ATOM 2805 O O . LEU B 1 144 ? -22.344 -7.586 3.658 1 68.06 144 LEU B O 1
ATOM 2809 N N . SER B 1 145 ? -22.438 -7.336 1.331 1 86.06 145 SER B N 1
ATOM 2810 C CA . SER B 1 145 ? -21.938 -8.703 1.232 1 86.06 145 SER B CA 1
ATOM 2811 C C . SER B 1 145 ? -20.859 -8.836 0.158 1 86.06 145 SER B C 1
ATOM 2813 O O . SER B 1 145 ? -21.172 -9.164 -0.992 1 86.06 145 SER B O 1
ATOM 2815 N N . PRO B 1 146 ? -19.609 -8.695 0.506 1 92.25 146 PRO B N 1
ATOM 2816 C CA . PRO B 1 146 ? -18.562 -8.898 -0.495 1 92.25 146 PRO B CA 1
ATOM 2817 C C . PRO B 1 146 ? -18.547 -10.32 -1.051 1 92.25 146 PRO B C 1
ATOM 2819 O O . PRO B 1 146 ? -18.969 -11.258 -0.374 1 92.25 146 PRO B O 1
ATOM 2822 N N . LYS B 1 147 ? -18.172 -10.477 -2.32 1 95.25 147 LYS B N 1
ATOM 2823 C CA . LYS B 1 147 ? -18.203 -11.766 -3.006 1 95.25 147 LYS B CA 1
ATOM 2824 C C . LYS B 1 147 ? -16.844 -12.445 -2.959 1 95.25 147 LYS B C 1
ATOM 2826 O O . LYS B 1 147 ? -16.75 -13.68 -3.016 1 95.25 147 LYS B O 1
ATOM 2831 N N . GLU B 1 148 ? -15.766 -11.648 -2.836 1 95.69 148 GLU B N 1
ATOM 2832 C CA . GLU B 1 148 ? -14.414 -12.203 -2.816 1 95.69 148 GLU B CA 1
ATOM 2833 C C . GLU B 1 148 ? -13.461 -11.328 -2.012 1 95.69 148 GLU B C 1
ATOM 2835 O O . GLU B 1 148 ? -13.562 -10.094 -2.045 1 95.69 148 GLU B O 1
ATOM 2840 N N . CYS B 1 149 ? -12.648 -11.953 -1.275 1 96.06 149 CYS B N 1
ATOM 2841 C CA . CYS B 1 149 ? -11.539 -11.312 -0.576 1 96.06 149 CYS B CA 1
ATOM 2842 C C . CYS B 1 149 ? -10.203 -11.922 -0.982 1 96.06 149 CYS B C 1
ATOM 2844 O O . CYS B 1 149 ? -10.008 -13.133 -0.855 1 96.06 149 CYS B O 1
ATOM 2846 N N . LEU B 1 150 ? -9.375 -11.148 -1.523 1 97.81 150 LEU B N 1
ATOM 2847 C CA . LEU B 1 150 ? -8.031 -11.57 -1.904 1 97.81 150 LEU B CA 1
ATOM 2848 C C . LEU B 1 150 ? -6.988 -10.984 -0.956 1 97.81 150 LEU B C 1
ATOM 2850 O O . LEU B 1 150 ? -6.945 -9.766 -0.751 1 97.81 150 LEU B O 1
ATOM 2854 N N . LYS B 1 151 ? -6.188 -11.852 -0.366 1 98 151 LYS B N 1
ATOM 2855 C CA . LYS B 1 151 ? -5.145 -11.414 0.562 1 98 151 LYS B CA 1
ATOM 2856 C C . LYS B 1 151 ? -3.756 -11.672 -0.015 1 98 151 LYS B C 1
ATOM 2858 O O . LYS B 1 151 ? -3.477 -12.766 -0.518 1 98 151 LYS B O 1
ATOM 2863 N N . LEU B 1 152 ? -2.92 -10.664 0.038 1 98.44 152 LEU B N 1
ATOM 2864 C CA . LEU B 1 152 ? -1.539 -10.766 -0.424 1 98.44 152 LEU B CA 1
ATOM 2865 C C . LEU B 1 152 ? -0.582 -10.922 0.752 1 98.44 152 LEU B C 1
ATOM 2867 O O . LEU B 1 152 ? -0.656 -10.172 1.723 1 98.44 152 LEU B O 1
ATOM 2871 N N . PHE B 1 153 ? 0.309 -11.898 0.648 1 98.38 153 PHE B N 1
ATOM 2872 C CA . PHE B 1 153 ? 1.279 -12.133 1.711 1 98.38 153 PHE B CA 1
ATOM 2873 C C . PHE B 1 153 ? 2.703 -12.039 1.175 1 98.38 153 PHE B C 1
ATOM 2875 O O . PHE B 1 153 ? 2.98 -12.477 0.057 1 98.38 153 PHE B O 1
ATOM 2882 N N . LEU B 1 154 ? 3.551 -11.461 1.968 1 97.94 154 LEU B N 1
ATOM 2883 C CA . LEU B 1 154 ? 4.98 -11.547 1.689 1 97.94 154 LEU B CA 1
ATOM 2884 C C . LEU B 1 154 ? 5.5 -12.953 1.961 1 97.94 154 LEU B C 1
ATOM 2886 O O . LEU B 1 154 ? 5.25 -13.523 3.029 1 97.94 154 LEU B O 1
ATOM 2890 N N . VAL B 1 155 ? 6.125 -13.555 0.973 1 97.31 155 VAL B N 1
ATOM 2891 C CA . VAL B 1 155 ? 6.738 -14.867 1.151 1 97.31 155 VAL B CA 1
ATOM 2892 C C . VAL B 1 155 ? 8.258 -14.727 1.255 1 97.31 155 VAL B C 1
ATOM 2894 O O . VAL B 1 155 ? 8.898 -14.219 0.333 1 97.31 155 VAL B O 1
ATOM 2897 N N . LYS B 1 156 ? 8.805 -15.133 2.352 1 94.06 156 LYS B N 1
ATOM 2898 C CA . LYS B 1 156 ? 10.25 -15.062 2.566 1 94.06 156 LYS B CA 1
ATOM 2899 C C . LYS B 1 156 ? 10.953 -16.25 1.929 1 94.06 156 LYS B C 1
ATOM 2901 O O . LYS B 1 156 ? 10.742 -17.406 2.334 1 94.06 156 LYS B O 1
ATOM 2906 N N . LEU B 1 157 ? 11.773 -15.945 1.031 1 94.25 157 LEU B N 1
ATOM 2907 C CA . LEU B 1 157 ? 12.484 -17 0.334 1 94.25 157 LEU B CA 1
ATOM 2908 C C . LEU B 1 157 ? 13.781 -17.359 1.058 1 94.25 157 LEU B C 1
ATOM 2910 O O . LEU B 1 157 ? 14.484 -16.469 1.549 1 94.25 157 LEU B O 1
ATOM 2914 N N . PRO B 1 158 ? 14.016 -18.609 1.159 1 92.31 158 PRO B N 1
ATOM 2915 C CA . PRO B 1 158 ? 15.336 -19 1.666 1 92.31 158 PRO B CA 1
ATOM 2916 C C . PRO B 1 158 ? 16.453 -18.703 0.676 1 92.31 158 PRO B C 1
ATOM 2918 O O . PRO B 1 158 ? 16.203 -18.266 -0.45 1 92.31 158 PRO B O 1
ATOM 2921 N N . ARG B 1 159 ? 17.672 -18.922 1.096 1 91.12 159 ARG B N 1
ATOM 2922 C CA . ARG B 1 159 ? 18.844 -18.625 0.278 1 91.12 159 ARG B CA 1
ATOM 2923 C C . ARG B 1 159 ? 18.828 -19.438 -1.009 1 91.12 159 ARG B C 1
ATOM 2925 O O . ARG B 1 159 ? 19.297 -18.969 -2.049 1 91.12 159 ARG B O 1
ATOM 2932 N N . ASN B 1 160 ? 18.422 -20.688 -0.785 1 89.38 160 ASN B N 1
ATOM 2933 C CA . ASN B 1 160 ? 18.328 -21.578 -1.94 1 89.38 160 ASN B CA 1
ATOM 2934 C C . ASN B 1 160 ? 16.969 -22.266 -2.01 1 89.38 160 ASN B C 1
ATOM 2936 O O . ASN B 1 160 ? 16.422 -22.688 -0.985 1 89.38 160 ASN B O 1
ATOM 2940 N N . GLN B 1 161 ? 16.484 -22.203 -3.178 1 89 161 GLN B N 1
ATOM 2941 C CA . GLN B 1 161 ? 15.195 -22.844 -3.424 1 89 161 GLN B CA 1
ATOM 2942 C C . GLN B 1 161 ? 15.039 -23.219 -4.898 1 89 161 GLN B C 1
ATOM 2944 O O . GLN B 1 161 ? 15.469 -22.469 -5.777 1 89 161 GLN B O 1
ATOM 2949 N N . ARG B 1 162 ? 14.516 -24.359 -5.102 1 90.62 162 ARG B N 1
ATOM 2950 C CA . ARG B 1 162 ? 14.188 -24.781 -6.461 1 90.62 162 ARG B CA 1
ATOM 2951 C C . ARG B 1 162 ? 12.719 -24.547 -6.77 1 90.62 162 ARG B C 1
ATOM 2953 O O . ARG B 1 162 ? 11.844 -24.953 -5.996 1 90.62 162 ARG B O 1
ATOM 2960 N N . PHE B 1 163 ? 12.492 -23.906 -7.875 1 93.38 163 PHE B N 1
ATOM 2961 C CA . PHE B 1 163 ? 11.125 -23.703 -8.344 1 93.38 163 PHE B CA 1
ATOM 2962 C C . PHE B 1 163 ? 10.82 -24.594 -9.539 1 93.38 163 PHE B C 1
ATOM 2964 O O . PHE B 1 163 ? 11.625 -24.703 -10.461 1 93.38 163 PHE B O 1
ATOM 2971 N N . VAL B 1 164 ? 9.758 -25.281 -9.477 1 93.94 164 VAL B N 1
ATOM 2972 C CA . VAL B 1 164 ? 9.297 -26.094 -10.586 1 93.94 164 VAL B CA 1
ATOM 2973 C C . VAL B 1 164 ? 7.918 -25.625 -11.047 1 93.94 164 VAL B C 1
ATOM 2975 O O . VAL B 1 164 ? 6.934 -25.766 -10.312 1 93.94 164 VAL B O 1
ATOM 2978 N N . VAL B 1 165 ? 7.848 -25.078 -12.234 1 93.5 165 VAL B N 1
ATOM 2979 C CA . VAL B 1 165 ? 6.621 -24.453 -12.711 1 93.5 165 VAL B CA 1
ATOM 2980 C C . VAL B 1 165 ? 6.074 -25.234 -13.906 1 93.5 165 VAL B C 1
ATOM 2982 O O . VAL B 1 165 ? 6.836 -25.797 -14.695 1 93.5 165 VAL B O 1
ATOM 2985 N N . PRO B 1 166 ? 4.777 -25.281 -14 1 91.38 166 PRO B N 1
ATOM 2986 C CA . PRO B 1 166 ? 4.195 -25.906 -15.188 1 91.38 166 PRO B CA 1
ATOM 2987 C C . PRO B 1 166 ? 4.711 -25.297 -16.484 1 91.38 166 PRO B C 1
ATOM 2989 O O . PRO B 1 166 ? 4.922 -24.094 -16.562 1 91.38 166 PRO B O 1
ATOM 2992 N N . LYS B 1 167 ? 4.82 -26.109 -17.516 1 91 167 LYS B N 1
ATOM 2993 C CA . LYS B 1 167 ? 5.441 -25.734 -18.781 1 91 167 LYS B CA 1
ATOM 2994 C C . LYS B 1 167 ? 4.648 -24.641 -19.484 1 91 167 LYS B C 1
ATOM 2996 O O . LYS B 1 167 ? 5.191 -23.906 -20.312 1 91 167 LYS B O 1
ATOM 3001 N N . ASN B 1 168 ? 3.414 -24.594 -19.188 1 89.88 168 ASN B N 1
ATOM 3002 C CA . ASN B 1 168 ? 2.604 -23.578 -19.828 1 89.88 168 ASN B CA 1
ATOM 3003 C C . ASN B 1 168 ? 2.674 -22.234 -19.094 1 89.88 168 ASN B C 1
ATOM 3005 O O . ASN B 1 168 ? 1.967 -21.297 -19.438 1 89.88 168 ASN B O 1
ATOM 3009 N N . LEU B 1 169 ? 3.361 -22.188 -18.062 1 91.5 169 LEU B N 1
ATOM 3010 C CA . LEU B 1 169 ? 3.623 -20.953 -17.328 1 91.5 169 LEU B CA 1
ATOM 3011 C C . LEU B 1 169 ? 5.105 -20.609 -17.375 1 91.5 169 LEU B C 1
ATOM 3013 O O . LEU B 1 169 ? 5.953 -21.484 -17.562 1 91.5 169 LEU B O 1
ATOM 3017 N N . LYS B 1 170 ? 5.328 -19.328 -17.297 1 93.38 170 LYS B N 1
ATOM 3018 C CA . LYS B 1 170 ? 6.699 -18.828 -17.188 1 93.38 170 LYS B CA 1
ATOM 3019 C C . LYS B 1 170 ? 6.875 -17.969 -15.938 1 93.38 170 LYS B C 1
ATOM 3021 O O . LYS B 1 170 ? 6.035 -17.125 -15.633 1 93.38 170 LYS B O 1
ATOM 3026 N N . MET B 1 171 ? 7.871 -18.312 -15.227 1 95.06 171 MET B N 1
ATOM 3027 C CA . MET B 1 171 ? 8.195 -17.484 -14.062 1 95.06 171 MET B CA 1
ATOM 3028 C C . MET B 1 171 ? 9.164 -16.375 -14.445 1 95.06 171 MET B C 1
ATOM 3030 O O . MET B 1 171 ? 10.227 -16.625 -15.023 1 95.06 171 MET B O 1
ATOM 3034 N N . LEU B 1 172 ? 8.836 -15.18 -14.18 1 96.06 172 LEU B N 1
ATOM 3035 C CA . LEU B 1 172 ? 9.641 -14.016 -14.555 1 96.06 172 LEU B CA 1
ATOM 3036 C C . LEU B 1 172 ? 9.906 -13.133 -13.336 1 96.06 172 LEU B C 1
ATOM 3038 O O . LEU B 1 172 ? 9.047 -12.992 -12.469 1 96.06 172 LEU B O 1
ATOM 3042 N N . ALA B 1 173 ? 11.078 -12.617 -13.289 1 97.38 173 ALA B N 1
ATOM 3043 C CA . ALA B 1 173 ? 11.422 -11.594 -12.312 1 97.38 173 ALA B CA 1
ATOM 3044 C C . ALA B 1 173 ? 11.211 -10.195 -12.883 1 97.38 173 ALA B C 1
ATOM 3046 O O . ALA B 1 173 ? 11.875 -9.797 -13.836 1 97.38 173 ALA B O 1
ATOM 3047 N N . VAL B 1 174 ? 10.352 -9.438 -12.336 1 97.19 174 VAL B N 1
ATOM 3048 C CA . VAL B 1 174 ? 10.008 -8.117 -12.844 1 97.19 174 VAL B CA 1
ATOM 3049 C C . VAL B 1 174 ? 10.359 -7.055 -11.797 1 97.19 174 VAL B C 1
ATOM 3051 O O . VAL B 1 174 ? 10.008 -7.184 -10.625 1 97.19 174 VAL B O 1
ATOM 3054 N N . PRO B 1 175 ? 11.109 -6.027 -12.164 1 95.94 175 PRO B N 1
ATOM 3055 C CA . PRO B 1 175 ? 11.484 -4.996 -11.195 1 95.94 175 PRO B CA 1
ATOM 3056 C C . PRO B 1 175 ? 10.297 -4.156 -10.742 1 95.94 175 PRO B C 1
ATOM 3058 O O . PRO B 1 175 ? 9.328 -3.986 -11.484 1 95.94 175 PRO B O 1
ATOM 3061 N N . LEU B 1 176 ? 10.383 -3.598 -9.578 1 95.12 176 LEU B N 1
ATOM 3062 C CA . LEU B 1 176 ? 9.297 -2.816 -8.992 1 95.12 176 LEU B CA 1
ATOM 3063 C C . LEU B 1 176 ? 8.953 -1.618 -9.867 1 95.12 176 LEU B C 1
ATOM 3065 O O . LEU B 1 176 ? 7.789 -1.245 -9.992 1 95.12 176 LEU B O 1
ATOM 3069 N N . CYS B 1 177 ? 9.922 -1.019 -10.492 1 92.75 177 CYS B N 1
ATOM 3070 C CA . CYS B 1 177 ? 9.703 0.172 -11.305 1 92.75 177 CYS B CA 1
ATOM 3071 C C . CYS B 1 177 ? 8.836 -0.144 -12.516 1 92.75 177 CYS B C 1
ATOM 3073 O O . CYS B 1 177 ? 8.094 0.714 -12.992 1 92.75 177 CYS B O 1
ATOM 3075 N N . GLN B 1 178 ? 8.922 -1.345 -13.023 1 94.88 178 GLN B N 1
ATOM 3076 C CA . GLN B 1 178 ? 8.117 -1.759 -14.172 1 94.88 178 GLN B CA 1
ATOM 3077 C C . GLN B 1 178 ? 6.688 -2.082 -13.75 1 94.88 178 GLN B C 1
ATOM 3079 O O . GLN B 1 178 ? 5.746 -1.876 -14.516 1 94.88 178 GLN B O 1
ATOM 3084 N N . ILE B 1 179 ? 6.535 -2.523 -12.547 1 96.5 179 ILE B N 1
ATOM 3085 C CA . ILE B 1 179 ? 5.242 -2.957 -12.023 1 96.5 179 ILE B CA 1
ATOM 3086 C C . ILE B 1 179 ? 4.422 -1.741 -11.602 1 96.5 179 ILE B C 1
ATOM 3088 O O . ILE B 1 179 ? 3.217 -1.678 -11.852 1 96.5 179 ILE B O 1
ATOM 3092 N N . HIS B 1 180 ? 5.055 -0.793 -11.062 1 93.62 180 HIS B N 1
ATOM 3093 C CA . HIS B 1 180 ? 4.383 0.346 -10.445 1 93.62 180 HIS B CA 1
ATOM 3094 C C . HIS B 1 180 ? 3.572 1.131 -11.469 1 93.62 180 HIS B C 1
ATOM 3096 O O . HIS B 1 180 ? 4.121 1.632 -12.453 1 93.62 180 HIS B O 1
ATOM 3102 N N . GLY B 1 181 ? 2.281 1.213 -11.156 1 87.25 181 GLY B N 1
ATOM 3103 C CA . GLY B 1 181 ? 1.404 2.031 -11.977 1 87.25 181 GLY B CA 1
ATOM 3104 C C . GLY B 1 181 ? 1.059 1.388 -13.305 1 87.25 181 GLY B C 1
ATOM 3105 O O . GLY B 1 181 ? 0.404 2.004 -14.148 1 87.25 181 GLY B O 1
ATOM 3106 N N . SER B 1 182 ? 1.55 0.128 -13.516 1 92.94 182 SER B N 1
ATOM 3107 C CA . SER B 1 182 ? 1.287 -0.553 -14.781 1 92.94 182 SER B CA 1
ATOM 3108 C C . SER B 1 182 ? 0.036 -1.421 -14.695 1 92.94 182 SER B C 1
ATOM 3110 O O . SER B 1 182 ? 0.095 -2.629 -14.93 1 92.94 182 SER B O 1
ATOM 3112 N N . HIS B 1 183 ? -1.09 -0.716 -14.539 1 91.69 183 HIS B N 1
ATOM 3113 C CA . HIS B 1 183 ? -2.365 -1.39 -14.32 1 91.69 183 HIS B CA 1
ATOM 3114 C C . HIS B 1 183 ? -2.805 -2.148 -15.57 1 91.69 183 HIS B C 1
ATOM 3116 O O . HIS B 1 183 ? -3.42 -3.213 -15.469 1 91.69 183 HIS B O 1
ATOM 3122 N N . LYS B 1 184 ? -2.521 -1.583 -16.703 1 92.94 184 LYS B N 1
ATOM 3123 C CA . LYS B 1 184 ? -2.949 -2.205 -17.953 1 92.94 184 LYS B CA 1
ATOM 3124 C C . LYS B 1 184 ? -2.258 -3.551 -18.156 1 92.94 184 LYS B C 1
ATOM 3126 O O . LYS B 1 184 ? -2.881 -4.508 -18.625 1 92.94 184 LYS B O 1
ATOM 3131 N N . THR B 1 185 ? -1.051 -3.619 -17.75 1 94.5 185 THR B N 1
ATOM 3132 C CA . THR B 1 185 ? -0.245 -4.809 -17.984 1 94.5 185 THR B CA 1
ATOM 3133 C C . THR B 1 185 ? -0.415 -5.82 -16.859 1 94.5 185 THR B C 1
ATOM 3135 O O . THR B 1 185 ? -0.613 -7.012 -17.109 1 94.5 185 THR B O 1
ATOM 3138 N N . TYR B 1 186 ? -0.421 -5.367 -15.633 1 95.94 186 TYR B N 1
ATOM 3139 C CA . TYR B 1 186 ? -0.301 -6.301 -14.516 1 95.94 186 TYR B CA 1
ATOM 3140 C C . TYR B 1 186 ? -1.591 -6.348 -13.703 1 95.94 186 TYR B C 1
ATOM 3142 O O . TYR B 1 186 ? -1.735 -7.176 -12.805 1 95.94 186 TYR B O 1
ATOM 3150 N N . GLY B 1 187 ? -2.562 -5.461 -13.984 1 93.38 187 GLY B N 1
ATOM 3151 C CA . GLY B 1 187 ? -3.783 -5.391 -13.195 1 93.38 187 GLY B CA 1
ATOM 3152 C C . GLY B 1 187 ? -3.639 -4.543 -11.945 1 93.38 187 GLY B C 1
ATOM 3153 O O . GLY B 1 187 ? -2.529 -4.152 -11.578 1 93.38 187 GLY B O 1
ATOM 3154 N N . PRO B 1 188 ? -4.719 -4.305 -11.273 1 91.81 188 PRO B N 1
ATOM 3155 C CA . PRO B 1 188 ? -4.723 -3.379 -10.141 1 91.81 188 PRO B CA 1
ATOM 3156 C C . PRO B 1 188 ? -4.004 -3.945 -8.914 1 91.81 188 PRO B C 1
ATOM 3158 O O . PRO B 1 188 ? -3.408 -3.189 -8.141 1 91.81 188 PRO B O 1
ATOM 3161 N N . VAL B 1 189 ? -4.059 -5.258 -8.766 1 95.69 189 VAL B N 1
ATOM 3162 C CA . VAL B 1 189 ? -3.496 -5.855 -7.559 1 95.69 189 VAL B CA 1
ATOM 3163 C C . VAL B 1 189 ? -1.972 -5.875 -7.656 1 95.69 189 VAL B C 1
ATOM 3165 O O . VAL B 1 189 ? -1.281 -5.312 -6.805 1 95.69 189 VAL B O 1
ATOM 3168 N N . ILE B 1 190 ? -1.449 -6.426 -8.727 1 97.62 190 ILE B N 1
ATOM 3169 C CA . ILE B 1 190 ? -0.007 -6.578 -8.891 1 97.62 190 ILE B CA 1
ATOM 3170 C C . ILE B 1 190 ? 0.645 -5.203 -9.008 1 97.62 190 ILE B C 1
ATOM 3172 O O . ILE B 1 190 ? 1.726 -4.969 -8.469 1 97.62 190 ILE B O 1
ATOM 3176 N N . SER B 1 191 ? 0.014 -4.309 -9.695 1 96 191 SER B N 1
ATOM 3177 C CA . SER B 1 191 ? 0.591 -2.986 -9.922 1 96 191 SER B CA 1
ATOM 3178 C C . SER B 1 191 ? 0.7 -2.205 -8.617 1 96 191 SER B C 1
ATOM 3180 O O . SER B 1 191 ? 1.402 -1.194 -8.547 1 96 191 SER B O 1
ATOM 3182 N N . GLY B 1 192 ? -0.001 -2.643 -7.586 1 95.44 192 GLY B N 1
ATOM 3183 C CA . GLY B 1 192 ? 0.034 -1.982 -6.293 1 95.44 192 GLY B CA 1
ATOM 3184 C C . GLY B 1 192 ? 1.097 -2.543 -5.363 1 95.44 192 GLY B C 1
ATOM 3185 O O . GLY B 1 192 ? 1.357 -1.981 -4.301 1 95.44 192 GLY B O 1
ATOM 3186 N N . ILE B 1 193 ? 1.786 -3.523 -5.766 1 97.56 193 ILE B N 1
ATOM 3187 C CA . ILE B 1 193 ? 2.717 -4.25 -4.906 1 97.56 193 ILE B CA 1
ATOM 3188 C C . ILE B 1 193 ? 3.865 -3.33 -4.5 1 97.56 193 ILE B C 1
ATOM 3190 O O . ILE B 1 193 ? 4.262 -3.305 -3.332 1 97.56 193 ILE B O 1
ATOM 3194 N N . PRO B 1 194 ? 4.426 -2.521 -5.453 1 96.62 194 PRO B N 1
ATOM 3195 C CA . PRO B 1 194 ? 5.527 -1.649 -5.035 1 96.62 194 PRO B CA 1
ATOM 3196 C C . PRO B 1 194 ? 5.156 -0.751 -3.857 1 96.62 194 PRO B C 1
ATOM 3198 O O . PRO B 1 194 ? 5.957 -0.57 -2.938 1 96.62 194 PRO B O 1
ATOM 3201 N N . GLN B 1 195 ? 3.963 -0.242 -3.881 1 95.88 195 GLN B N 1
ATOM 3202 C CA . GLN B 1 195 ? 3.504 0.602 -2.783 1 95.88 195 GLN B CA 1
ATOM 3203 C C . GLN B 1 195 ? 3.357 -0.202 -1.494 1 95.88 195 GLN B C 1
ATOM 3205 O O . GLN B 1 195 ? 3.732 0.268 -0.418 1 95.88 195 GLN B O 1
ATOM 3210 N N . LEU B 1 196 ? 2.826 -1.373 -1.632 1 96.88 196 LEU B N 1
ATOM 3211 C CA . LEU B 1 196 ? 2.621 -2.236 -0.474 1 96.88 196 LEU B CA 1
ATOM 3212 C C . LEU B 1 196 ? 3.955 -2.633 0.151 1 96.88 196 LEU B C 1
ATOM 3214 O O . LEU B 1 196 ? 4.031 -2.877 1.357 1 96.88 196 LEU B O 1
ATOM 3218 N N . LEU B 1 197 ? 4.973 -2.641 -0.608 1 96.75 197 LEU B N 1
ATOM 3219 C CA . LEU B 1 197 ? 6.289 -3.055 -0.139 1 96.75 197 LEU B CA 1
ATOM 3220 C C . LEU B 1 197 ? 7.102 -1.854 0.333 1 96.75 197 LEU B C 1
ATOM 3222 O O . LEU B 1 197 ? 8.211 -2.014 0.846 1 96.75 197 LEU B O 1
ATOM 3226 N N . SER B 1 198 ? 6.574 -0.659 0.192 1 95.69 198 SER B N 1
ATOM 3227 C CA . SER B 1 198 ? 7.344 0.566 0.37 1 95.69 198 SER B CA 1
ATOM 3228 C C . SER B 1 198 ? 7.762 0.751 1.825 1 95.69 198 SER B C 1
ATOM 3230 O O . SER B 1 198 ? 8.703 1.492 2.119 1 95.69 198 SER B O 1
ATOM 3232 N N . LYS B 1 199 ? 7.113 0.106 2.707 1 94.5 199 LYS B N 1
ATOM 3233 C CA . LYS B 1 199 ? 7.434 0.265 4.121 1 94.5 199 LYS B CA 1
ATOM 3234 C C . LYS B 1 199 ? 8.633 -0.602 4.512 1 94.5 199 LYS B C 1
ATOM 3236 O O . LYS B 1 199 ? 9.18 -0.456 5.609 1 94.5 199 LYS B O 1
ATOM 3241 N N . PHE B 1 200 ? 9.047 -1.476 3.682 1 94.06 200 PHE B N 1
ATOM 3242 C CA . PHE B 1 200 ? 10.117 -2.414 4 1 94.06 200 PHE B CA 1
ATOM 3243 C C . PHE B 1 200 ? 11.461 -1.877 3.533 1 94.06 200 PHE B C 1
ATOM 3245 O O . PHE B 1 200 ? 11.539 -1.166 2.531 1 94.06 200 PHE B O 1
ATOM 3252 N N . SER B 1 201 ? 12.438 -2.221 4.281 1 90.88 201 SER B N 1
ATOM 3253 C CA . SER B 1 201 ? 13.82 -2.113 3.828 1 90.88 201 SER B CA 1
ATOM 3254 C C . SER B 1 201 ? 14.352 -3.461 3.355 1 90.88 201 SER B C 1
ATOM 3256 O O . SER B 1 201 ? 14.156 -4.48 4.023 1 90.88 201 SER B O 1
ATOM 3258 N N . PHE B 1 202 ? 15.008 -3.436 2.201 1 91.81 202 PHE B N 1
ATOM 3259 C CA . PHE B 1 202 ? 15.484 -4.688 1.626 1 91.81 202 PHE B CA 1
ATOM 3260 C C . PHE B 1 202 ? 16.969 -4.875 1.887 1 91.81 202 PHE B C 1
ATOM 3262 O O . PHE B 1 202 ? 17.781 -3.988 1.587 1 91.81 202 PHE B O 1
ATOM 3269 N N . ASN B 1 203 ? 17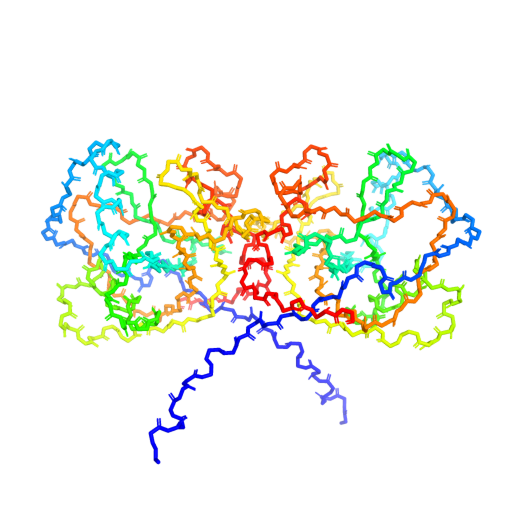.234 -5.93 2.521 1 92.5 203 ASN B N 1
ATOM 3270 C CA . ASN B 1 203 ? 18.625 -6.344 2.721 1 92.5 203 ASN B CA 1
ATOM 3271 C C . ASN B 1 203 ? 19.062 -7.352 1.662 1 92.5 203 ASN B C 1
ATOM 3273 O O . ASN B 1 203 ? 18.609 -8.492 1.657 1 92.5 203 ASN B O 1
ATOM 3277 N N . ILE B 1 204 ? 19.859 -6.902 0.728 1 90.06 204 ILE B N 1
ATOM 3278 C CA . ILE B 1 204 ? 20.344 -7.758 -0.349 1 90.06 204 ILE B CA 1
ATOM 3279 C C . ILE B 1 204 ? 21.5 -8.609 0.158 1 90.06 204 ILE B C 1
ATOM 3281 O O . ILE B 1 204 ? 22.547 -8.078 0.551 1 90.06 204 ILE B O 1
ATOM 3285 N N . ILE B 1 205 ? 21.297 -9.844 0.196 1 90.75 205 ILE B N 1
ATOM 3286 C CA . ILE B 1 205 ? 22.312 -10.766 0.694 1 90.75 205 ILE B CA 1
ATOM 3287 C C . ILE B 1 205 ? 23.141 -11.297 -0.471 1 90.75 205 ILE B C 1
ATOM 3289 O O . ILE B 1 205 ? 22.594 -11.852 -1.428 1 90.75 205 ILE B O 1
ATOM 3293 N N . ASP B 1 206 ? 24.375 -10.875 -0.44 1 80.5 206 ASP B N 1
ATOM 3294 C CA . ASP B 1 206 ? 25.297 -11.25 -1.513 1 80.5 206 ASP B CA 1
ATOM 3295 C C . ASP B 1 206 ? 25.516 -12.766 -1.55 1 80.5 206 ASP B C 1
ATOM 3297 O O . ASP B 1 206 ? 25.281 -13.453 -0.551 1 80.5 206 ASP B O 1
ATOM 3301 N N . ASP B 1 207 ? 25.766 -13.281 -2.777 1 67.38 207 ASP B N 1
ATOM 3302 C CA . ASP B 1 207 ? 26.094 -14.688 -2.992 1 67.38 207 ASP B CA 1
ATOM 3303 C C . ASP B 1 207 ? 27.328 -15.086 -2.188 1 67.38 207 ASP B C 1
ATOM 3305 O O . ASP B 1 207 ? 28.203 -14.258 -1.939 1 67.38 207 ASP B O 1
#

Nearest PDB structures (foldseek):
  3p5t-assembly3_E  TM=9.705E-01  e=1.676E-28  Homo sapiens
  2j8q-assembly1_B  TM=9.753E-01  e=3.977E-28  Homo sapiens
  3bap-assembly1_A-2  TM=9.769E-01  e=6.126E-28  Homo sapiens
  3bho-assembly1_A  TM=9.782E-01  e=1.068E-27  Homo sapiens
  3q2t-assembly1_A  TM=9.669E-01  e=3.739E-28  Homo sapiens

Radius of gyration: 22.99 Å; Cα contacts (8 Å, |Δi|>4): 826; chains: 2; bounding box: 51×66×52 Å

Sequence (414 aa):
MEEEMASSASNNVVNIYPLSSYYFGSKEASPEKMETLSDRIERMKSNYAENGLRTCVEGVLLVELFRHPHVLLLQVKNSFFKLPGGRLRSGESDIDGLKRKLSSRLSVSESVIDSEWQIGECLGMWWRTDFETLLHPYLLPNVLSPKECLKLFLVKLPRNQRFVVPKNLKMLAVPLCQIHGSHKTYGPVISGIPQLLSKFSFNIIDDMEEEMASSASNNVVNIYPLSSYYFGSKEASPEKMETLSDRIERMKSNYAENGLRTCVEGVLLVELFRHPHVLLLQVKNSFFKLPGGRLRSGESDIDGLKRKLSSRLSVSESVIDSEWQIGECLGMWWRTDFETLLHPYLLPNVLSPKECLKLFLVKLPRNQRFVVPKNLKMLAVPLCQIHGSHKTYGPVISGIPQLLSKFSFNIIDD

Organism: NCBI:txid337451

Foldseek 3Di:
DVPPPPPPPVAQEAEAEAPVQEAEAADAADDDPPADLVRQLVVLVVCCVVQNEWEKEFEWEWHDDPNAIWTKWKQAQVAAIDGFITTADVPDDRVRRRLLRQCVFWHDDSPPPPPPKDWADWLAKWWAQGSPDDTDRDDDVVRPGTSYMYIYIYIHDDSYDYTYHYPRMDIDTGGLVVLAPPCVHHNDPSNCVSVSCVSHHYDYDYD/DVPPPPPPPVAQEAEAEAPVQEAEAADAADDDPPADLVRQLVVLVVCCVPQNAWEKEFEWEWHDDPNAIWTKWKDAQNAAIDGFITTADVPDDRVRRRLLRQCVFWHDDSPPPPDPWDWADWLAKWWAQGSPDDTDRDDDVPRPGTSYMYIYIYIHDDSYDYTYHYPRMDIDTGGLVVLAPPCVHHNDPSNCVSVSCVSHHYDYDYD

pLDDT: mean 87.54, std 16.26, range [23.3, 98.75]

InterPro domains:
  IPR016706 Cleavage/polyadenylation specificity factor subunit 5 [PF13869] (13-200)
  IPR016706 Cleavage/polyadenylation specificity factor subunit 5 [PIRSF017888] (3-206)
  IPR016706 Cleavage/polyadenylation specificity factor subunit 5 [PTHR13047] (9-206)

Solvent-accessible surface area (backbone atoms only — not comparable to full-atom values): 22851 Å² total; per-residue (Å²): 135,90,83,70,88,71,77,75,66,80,69,50,64,43,69,27,35,44,55,84,47,44,44,82,50,71,45,73,61,63,87,73,80,85,64,52,72,67,53,48,41,50,49,50,49,54,46,31,75,73,68,39,64,41,47,29,30,31,41,48,37,56,27,24,56,89,85,27,63,18,40,53,32,36,31,41,81,85,70,46,56,43,60,53,38,45,73,47,55,91,90,50,50,71,66,60,36,35,48,51,30,39,27,58,51,33,29,88,44,66,78,54,72,72,74,78,74,40,72,55,59,68,49,24,32,30,29,16,64,43,84,88,50,70,71,33,37,56,83,60,68,88,56,90,59,57,47,31,39,39,36,36,27,37,35,53,61,66,74,63,50,70,36,21,30,30,62,61,46,40,82,42,76,42,45,45,80,70,35,45,79,29,40,89,68,43,32,71,66,59,16,40,43,37,49,49,49,19,48,47,46,76,43,76,46,78,132,134,92,84,72,80,75,76,77,67,81,71,50,64,41,70,26,35,44,54,83,48,45,43,81,50,71,42,72,63,62,88,72,80,86,63,52,71,68,53,47,40,50,50,51,49,54,45,31,75,73,70,39,62,41,47,30,30,32,42,47,38,57,27,24,56,88,87,27,63,18,42,51,32,36,31,42,81,86,70,44,56,44,58,53,38,45,72,48,56,92,90,50,50,71,66,60,34,34,48,52,31,40,27,58,51,32,29,88,42,65,77,54,68,71,73,78,75,39,75,55,59,69,48,25,31,31,28,16,64,43,86,90,51,69,72,33,37,56,81,60,68,86,58,90,60,57,46,31,39,39,37,35,27,37,34,53,63,65,77,63,50,72,35,22,32,27,61,60,45,40,80,42,75,42,45,44,80,71,34,44,79,29,38,89,67,43,31,72,68,59,14,41,43,36,50,50,49,20,48,46,45,77,42,77,47,78,132

Secondary structure (DSSP, 8-state):
--S---------EEEE-BGGGEEEEEESPP------HHHHHHHHHHHHHHH-SEEEEEEEEEEEETTEEEEEEEEETTTEEE-SEEEPPTT--HHHHHHHHHHHHHSS-SS-TT---EEEEEEEEEEESSTTS--BSS--TT-S--SEEEEEEEEE--SSEEEEEETTEEEEEEEHHHHTT-HHHHHHHHTTHHHHTTTPEEEE---/--SS--------EEEE-BGGGEEEEEESPP------HHHHHHHHHHHHHHH-SEEEEEEEEEEEETTEEEEEEEEETTTEEE-SEEEPPTT--HHHHHHHHHHHHHSS-SS-TT---EEEEEEEEEEESSTTS--BSS--TT-S--SEEEEEEEEE--SSEEEEEETTEEEEEEEHHHHTT-HHHHHHHHTTHHHHTTTPEEEE---